Protein AF-0000000087153667 (afdb_homodimer)

Solvent-accessible surface area (backbone atoms only — not comparable to full-atom values): 33375 Å² total; per-residue (Å²): 127,60,40,57,77,43,76,48,66,26,73,94,51,54,46,70,52,12,49,49,53,51,38,50,51,42,35,72,71,66,35,78,51,49,74,39,33,67,96,46,83,45,41,49,33,38,41,38,34,35,42,34,62,82,32,39,38,34,42,37,35,32,38,27,30,33,44,31,34,58,66,87,68,55,53,84,71,76,34,57,34,32,38,38,39,35,29,69,33,44,51,35,40,38,37,43,89,89,43,70,52,78,41,42,54,38,25,26,36,36,38,48,64,63,46,50,32,38,39,38,20,83,42,58,32,32,34,40,35,40,41,36,45,42,67,66,41,42,61,48,60,41,50,66,96,61,44,52,68,44,78,47,57,30,74,48,25,63,36,26,39,39,50,54,41,51,56,38,46,60,76,25,29,50,59,36,50,71,33,50,19,44,49,50,40,50,32,49,51,56,43,60,42,46,65,46,58,72,69,47,46,37,48,56,56,66,57,50,48,48,50,45,51,48,48,51,52,51,45,65,76,42,45,48,44,65,78,64,46,63,66,59,50,18,60,75,68,72,47,45,56,55,26,52,41,47,58,29,27,69,70,56,33,48,60,65,52,51,51,50,51,53,34,49,54,50,40,49,51,44,43,63,71,43,92,79,63,50,70,56,57,45,39,43,62,37,28,42,91,41,59,68,59,44,44,53,52,41,23,69,73,69,72,44,54,67,74,56,47,53,53,60,64,66,68,69,68,75,80,78,72,84,121,126,61,39,57,78,42,76,48,66,26,74,93,51,55,46,70,53,13,49,49,52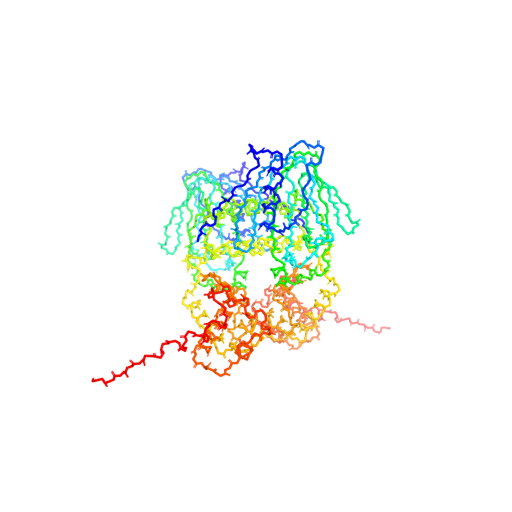,51,37,50,51,41,35,72,71,65,37,78,52,48,73,39,32,67,93,47,84,46,40,49,34,36,40,38,34,34,43,36,63,82,33,38,38,35,41,38,36,33,38,26,29,31,44,31,34,58,66,88,65,54,68,78,72,80,32,58,34,33,39,38,39,34,30,69,33,44,52,35,39,39,38,43,88,90,42,71,51,77,40,41,54,38,26,28,36,36,38,48,64,61,47,50,32,38,39,39,21,84,40,55,32,31,33,40,35,40,39,36,47,42,65,66,42,42,69,49,59,43,53,65,96,61,44,51,67,45,78,46,56,30,72,48,24,61,36,25,38,38,49,54,41,53,55,38,45,59,76,25,30,51,60,35,50,69,30,49,20,44,50,48,39,50,32,48,51,57,44,59,43,47,64,43,58,72,69,43,46,41,43,58,53,65,56,49,49,48,47,44,51,48,48,50,52,52,46,66,76,40,45,46,43,64,77,65,44,62,65,60,49,19,60,75,68,71,46,47,56,63,32,48,41,46,58,28,25,73,70,59,31,49,57,65,52,50,52,49,51,54,31,48,53,51,39,49,52,44,43,63,69,41,90,80,65,50,71,56,56,44,40,43,60,36,29,42,92,40,61,68,59,43,45,51,52,42,23,70,73,70,73,42,53,68,74,57,47,53,57,58,65,68,68,69,68,76,81,75,72,86,123

Foldseek 3Di:
DLWDWDKDWLPPDQQVVSQVSVQVVCCVVFRGWDKAQPPDRHKTKMWIWTDLQQKIKIKIKIFWMKTWDDPVVLPDPPRQKKKKKAWQDAKKWKDFPRDIDIDHHQKIKIDDPSGIMMIGTGGITIIMMMIGGNVLVVLLVWDAPFADMDMDGCNDDLNVVLVVLSVVCRVCSSVDDNVRSVVSVNVSVVSVCVVVVVVVRTDPCVVLVVLLVVLLVVLLVCQQALPDDLVVSCVVSVGHSSNQQVSVVVVVDGPVRSSLVVLLVQLLVCLQPPLPDDSVRSCNRRNHPDSVVSQVVNCVVVVDGSVVNNPVVVPPPPPPPPD/DLWDWDKDWLPPDQQVVSQVSVQVVCCVVFRGWDKAQPPDRHKTKMWIWTDLQQKIKIKIKIFWMKTWDDPVVLPDDPRQKKKKKAWQDAKKWKDFPRDIDIDHHQKIKIDDPSGTMMIGTGGITIIMMMIGGNVLVVLLVWDAPFADMDMDGCNDDLNVVLVVLSVVCRVCSSVDDNVRSVVSVNVSVVSVCVVVVLVCRGPPCVVLVVLLVVLLVVLLVCQQALPDDLVVSCVVSVHDSSSQQSSVVSVVDGPVRSSLVSLLVQLLVCLQPPLPDDSVRSCNRRNHPDSVVSQVVNCVVVVDGSVVNNPVVVPPPPPPPPD

InterPro domains:
  IPR009057 Homedomain-like superfamily [SSF46689] (263-312)
  IPR018060 AraC-like, DNA binding HTH domain [PF12833] (234-310)
  IPR018060 AraC-like, DNA binding HTH domain [PS01124] (213-312)
  IPR018060 AraC-like, DNA binding HTH domain [SM00342] (227-310)
  IPR020449 Transcription regulator HTH, AraC- type, HTH domain [PR00032] (279-294)
  IPR020449 Transcription regulator HTH, AraC- type, HTH domain [PR00032] (294-310)
  IPR035418 Transcription regulator HTH, AraC- type, ligand binding domain-like [PF14525] (22-192)
  IPR050204 AraC/XylS family transcriptional regulators [PTHR46796] (65-311)

pLDDT: mean 81.96, std 15.08, range [20.84, 98.0]

Organism: NCBI:txid2511166

Sequence (646 aa):
MSDTVHSLSTNGLTPRRQIQRWSDALTDLCGQFDVDPLEGSSLEGRINFTTVSRLKLCQIEASQHRIAHTVSRIKLSEHPYIKIVFQTHGVSHFEQDGRHFDIMPGDCFAYDVSCPHTIISPSLTRHEVVIVPKDLLKERGFQLSKMAPCKLSARNGTGRIAYDFVHAAFGEASKLSPVNAVGVADSLIDLLLLPLRETGAMFDRGSAEATYVRAQGYIREHLRDPDLCIDRISAALGCSKRYLHMLFSDRGMTVSDYIWKARLQHCRAELESQNGKTITDVAFSWGFSSSSHFSRVFRKYFGIAPSSVHKAQHGIAVDVVLEMSDTVHSLSTNGLTPRRQIQRWSDALTDLCGQFDVDPLEGSSLEGRINFTTVSRLKLCQIEASQHRIAHTVSRIKLSEHPYIKIVFQTHGVSHFEQDGRHFDIMPGDCFAYDVSCPHTIISPSLTRHEVVIVPKDLLKERGFQLSKMAPCKLSARNGTGRIAYDFVHAAFGEASKLSPVNAVGVADSLIDLLLLPLRETGAMFDRGSAEATYVRAQGYIREHLRDPDLCIDRISAALGCSKRYLHMLFSDRGMTVSDYIWKARLQHCRAELESQNGKTITDVAFSWGFSSSSHFSRVFRKYFGIAPSSVHKAQHGIAVDVVLE

Structure (mmCIF, N/CA/C/O backbone):
data_AF-0000000087153667-model_v1
#
loop_
_entity.id
_entity.type
_entity.pdbx_description
1 polymer 'Transcriptional activator FeaR'
#
loop_
_atom_site.group_PDB
_atom_site.id
_atom_site.type_symbol
_atom_site.label_atom_id
_atom_site.label_alt_id
_atom_site.label_comp_id
_atom_site.label_asym_id
_atom_site.label_entity_id
_atom_site.label_seq_id
_atom_site.pdbx_PDB_ins_code
_atom_site.Cartn_x
_atom_site.Cartn_y
_atom_site.Cartn_z
_atom_site.occupancy
_atom_site.B_iso_or_equiv
_atom_site.auth_seq_id
_atom_site.auth_comp_id
_atom_site.auth_asym_id
_atom_site.auth_atom_id
_atom_site.pdbx_PDB_model_num
ATOM 1 N N . MET A 1 1 ? -3.375 17.422 -14.695 1 32.97 1 MET A N 1
ATOM 2 C CA . MET A 1 1 ? -2.221 18.266 -14.422 1 32.97 1 MET A CA 1
ATOM 3 C C . MET A 1 1 ? -1.152 17.5 -13.648 1 32.97 1 MET A C 1
ATOM 5 O O . MET A 1 1 ? -1.439 16.906 -12.609 1 32.97 1 MET A O 1
ATOM 9 N N . SER A 1 2 ? -0.295 16.812 -14.25 1 42.97 2 SER A N 1
ATOM 10 C CA . SER A 1 2 ? 0.866 16.094 -13.75 1 42.97 2 SER A CA 1
ATOM 11 C C . SER A 1 2 ? 1.51 16.828 -12.578 1 42.97 2 SER A C 1
ATOM 13 O O . SER A 1 2 ? 1.96 17.969 -12.719 1 42.97 2 SER A O 1
ATOM 15 N N . ASP A 1 3 ? 1.078 16.672 -11.414 1 54.88 3 ASP A N 1
ATOM 16 C CA . ASP A 1 3 ? 1.479 17.531 -10.305 1 54.88 3 ASP A CA 1
ATOM 17 C C . ASP A 1 3 ? 2.998 17.562 -10.156 1 54.88 3 ASP A C 1
ATOM 19 O O . ASP A 1 3 ? 3.635 16.516 -10.008 1 54.88 3 ASP A O 1
ATOM 23 N N . THR A 1 4 ? 3.625 18.594 -10.734 1 75.38 4 THR A N 1
ATOM 24 C CA . THR A 1 4 ? 4.992 19.109 -10.688 1 75.38 4 THR A CA 1
ATOM 25 C C . THR A 1 4 ? 5.406 19.406 -9.25 1 75.38 4 THR A C 1
ATOM 27 O O . THR A 1 4 ? 4.555 19.672 -8.398 1 75.38 4 THR A O 1
ATOM 30 N N . VAL A 1 5 ? 6.633 19.016 -8.992 1 87.06 5 VAL A N 1
ATOM 31 C CA . VAL A 1 5 ? 7.25 19.391 -7.727 1 87.06 5 VAL A CA 1
ATOM 32 C C . VAL A 1 5 ? 7.348 20.906 -7.625 1 87.06 5 VAL A C 1
ATOM 34 O O . VAL A 1 5 ? 7.852 21.562 -8.539 1 87.06 5 VAL A O 1
ATOM 37 N N . HIS A 1 6 ? 6.664 21.547 -6.672 1 91.38 6 HIS A N 1
ATOM 38 C CA . HIS A 1 6 ? 6.773 22.969 -6.363 1 91.38 6 HIS A CA 1
ATOM 39 C C . HIS A 1 6 ? 7.875 23.219 -5.344 1 91.38 6 HIS A C 1
ATOM 41 O O . HIS A 1 6 ? 8.117 22.406 -4.457 1 91.38 6 HIS A O 1
ATOM 47 N N . SER A 1 7 ? 8.562 24.312 -5.609 1 93.75 7 SER A N 1
ATOM 48 C CA . SER A 1 7 ? 9.664 24.641 -4.703 1 93.75 7 SER A CA 1
ATOM 49 C C . SE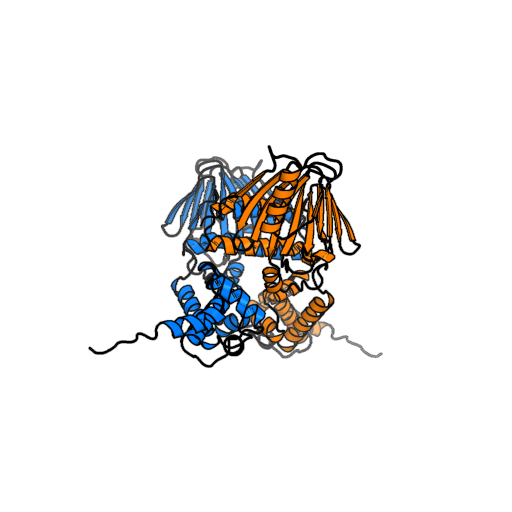R A 1 7 ? 9.516 26.047 -4.141 1 93.75 7 SER A C 1
ATOM 51 O O . SER A 1 7 ? 9.133 26.969 -4.863 1 93.75 7 SER A O 1
ATOM 53 N N . LEU A 1 8 ? 9.734 26.156 -2.865 1 93.19 8 LEU A N 1
ATOM 54 C CA . LEU A 1 8 ? 9.789 27.438 -2.17 1 93.19 8 LEU A CA 1
ATOM 55 C C . LEU A 1 8 ? 11.094 27.578 -1.391 1 93.19 8 LEU A C 1
ATOM 57 O O . LEU A 1 8 ? 11.547 26.609 -0.762 1 93.19 8 LEU A O 1
ATOM 61 N N . SER A 1 9 ? 11.75 28.703 -1.522 1 95.25 9 SER A N 1
ATOM 62 C CA . SER A 1 9 ? 13 28.969 -0.808 1 95.25 9 SER A CA 1
ATOM 63 C C . SER A 1 9 ? 12.992 30.359 -0.182 1 95.25 9 SER A C 1
ATOM 65 O O . SER A 1 9 ? 12.344 31.281 -0.698 1 95.25 9 SER A O 1
ATOM 67 N N . THR A 1 10 ? 13.562 30.484 0.933 1 94.12 10 THR A N 1
ATOM 68 C CA . THR A 1 10 ? 13.672 31.781 1.582 1 94.12 10 THR A CA 1
ATOM 69 C C . THR A 1 10 ? 14.992 32.438 1.224 1 94.12 10 THR A C 1
ATOM 71 O O . THR A 1 10 ? 15.266 33.562 1.656 1 94.12 10 THR A O 1
ATOM 74 N N . ASN A 1 11 ? 15.773 31.781 0.438 1 90.75 11 ASN A N 1
ATOM 75 C CA . ASN A 1 11 ? 17.094 32.312 0.081 1 90.75 11 ASN A CA 1
ATOM 76 C C . ASN A 1 11 ? 16.984 33.656 -0.619 1 90.75 11 ASN A C 1
ATOM 78 O O . ASN A 1 11 ? 16.125 33.844 -1.483 1 90.75 11 ASN A O 1
ATOM 82 N N . GLY A 1 12 ? 17.875 34.594 -0.218 1 90 12 GLY A N 1
ATOM 83 C CA . GLY A 1 12 ? 17.969 35.906 -0.874 1 90 12 GLY A CA 1
ATOM 84 C C . GLY A 1 12 ? 16.969 36.906 -0.338 1 90 12 GLY A C 1
ATOM 85 O O . GLY A 1 12 ? 16.969 38.062 -0.76 1 90 12 GLY A O 1
ATOM 86 N N . LEU A 1 13 ? 16.172 36.562 0.547 1 93.06 13 LEU A N 1
ATOM 87 C CA . LEU A 1 13 ? 15.18 37.469 1.124 1 93.06 13 LEU A CA 1
ATOM 88 C C . LEU A 1 13 ? 15.695 38.125 2.408 1 93.06 13 LEU A C 1
ATOM 90 O O . LEU A 1 13 ? 16.641 37.594 3.016 1 93.06 13 LEU A O 1
ATOM 94 N N . THR A 1 14 ? 15.086 39.25 2.736 1 92.94 14 THR A N 1
ATOM 95 C CA . THR A 1 14 ? 15.367 39.844 4.039 1 92.94 14 THR A CA 1
ATOM 96 C C . THR A 1 14 ? 14.805 38.969 5.16 1 92.94 14 THR A C 1
ATOM 98 O O . THR A 1 14 ? 13.875 38.188 4.938 1 92.94 14 THR A O 1
ATOM 101 N N . PRO A 1 15 ? 15.344 39.062 6.355 1 91.62 15 PRO A N 1
ATOM 102 C CA . PRO A 1 15 ? 14.891 38.219 7.461 1 91.62 15 PRO A CA 1
ATOM 103 C C . PRO A 1 15 ? 13.383 38.25 7.672 1 91.62 15 PRO A C 1
ATOM 105 O O . PRO A 1 15 ? 12.742 37.219 7.863 1 91.62 15 PRO A O 1
ATOM 108 N N . ARG A 1 16 ? 12.797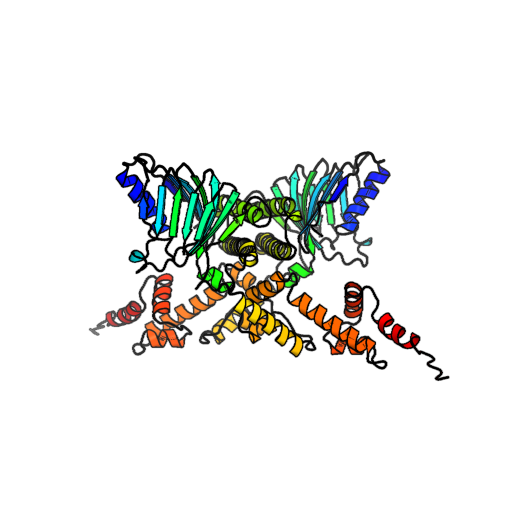 39.406 7.625 1 90.69 16 ARG A N 1
ATOM 109 C CA . ARG A 1 16 ? 11.359 39.531 7.812 1 90.69 16 ARG A CA 1
ATOM 110 C C . ARG A 1 16 ? 10.594 38.812 6.695 1 90.69 16 ARG A C 1
ATOM 112 O O . ARG A 1 16 ? 9.594 38.156 6.949 1 90.69 16 ARG A O 1
ATOM 119 N N . ARG A 1 17 ? 11.062 39 5.523 1 92.75 17 ARG A N 1
ATOM 120 C CA . ARG A 1 17 ? 10.406 38.375 4.375 1 92.75 17 ARG A CA 1
ATOM 121 C C . ARG A 1 17 ? 10.586 36.875 4.375 1 92.75 17 ARG A C 1
ATOM 123 O O . ARG A 1 17 ? 9.734 36.125 3.881 1 92.75 17 ARG A O 1
ATOM 130 N N . GLN A 1 18 ? 11.75 36.469 4.887 1 94.38 18 GLN A N 1
ATOM 131 C CA . GLN A 1 18 ? 11.984 35.031 5.02 1 94.38 18 GLN A CA 1
ATOM 132 C C . GLN A 1 18 ? 10.914 34.375 5.891 1 94.38 18 GLN A C 1
ATOM 134 O O . GLN A 1 18 ? 10.32 33.375 5.504 1 94.38 18 GLN A O 1
ATOM 139 N N . ILE A 1 19 ? 10.664 35 7.031 1 92.75 19 ILE A N 1
ATOM 140 C CA .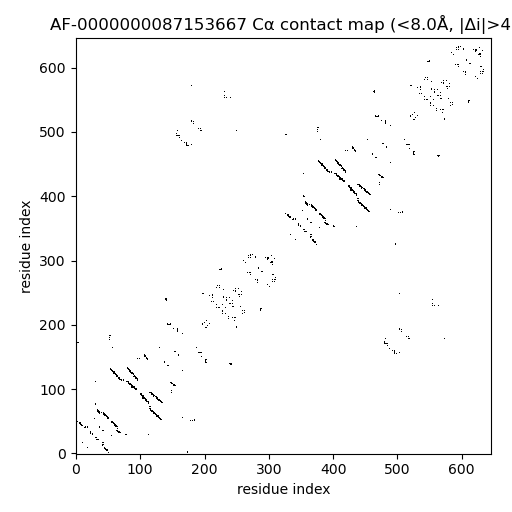 ILE A 1 19 ? 9.68 34.469 7.977 1 92.75 19 ILE A CA 1
ATOM 141 C C . ILE A 1 19 ? 8.289 34.5 7.344 1 92.75 19 ILE A C 1
ATOM 143 O O . ILE A 1 19 ? 7.531 33.531 7.469 1 92.75 19 ILE A O 1
ATOM 147 N N . GLN A 1 20 ? 7.98 35.531 6.691 1 92.62 20 GLN A N 1
ATOM 148 C CA . GLN A 1 20 ? 6.676 35.656 6.051 1 92.62 20 GLN A CA 1
ATOM 149 C C . GLN A 1 20 ? 6.488 34.625 4.961 1 92.62 20 GLN A C 1
ATOM 151 O O . GLN A 1 20 ? 5.438 33.969 4.875 1 92.62 20 GLN A O 1
ATOM 156 N N . ARG A 1 21 ? 7.488 34.469 4.156 1 93.12 21 ARG A N 1
ATOM 157 C CA . ARG A 1 21 ? 7.43 33.5 3.076 1 93.12 21 ARG A CA 1
ATOM 158 C C . ARG A 1 21 ? 7.234 32.094 3.625 1 93.12 21 ARG A C 1
ATOM 160 O O . ARG A 1 21 ? 6.465 31.297 3.068 1 93.12 21 ARG A O 1
ATOM 167 N N . TRP A 1 22 ? 7.992 31.797 4.625 1 93.44 22 TRP A N 1
ATOM 168 C CA . TRP A 1 22 ? 7.906 30.484 5.254 1 93.44 22 TRP A CA 1
ATOM 169 C C . TRP A 1 22 ? 6.527 30.25 5.859 1 93.44 22 TRP A C 1
ATOM 171 O O . TRP A 1 22 ? 5.926 29.188 5.672 1 93.44 22 TRP A O 1
ATOM 181 N N . SER A 1 23 ? 6.051 31.203 6.582 1 90.69 23 SER A N 1
ATOM 182 C CA . SER A 1 23 ? 4.727 31.141 7.184 1 90.69 23 SER A CA 1
ATOM 183 C C . SER A 1 23 ? 3.645 30.953 6.125 1 90.69 23 SER A C 1
ATOM 185 O O . SER A 1 23 ? 2.727 30.156 6.305 1 90.69 23 SER A O 1
ATOM 187 N N . ASP A 1 24 ? 3.76 31.656 5.078 1 91.12 24 ASP A N 1
ATOM 188 C CA . ASP A 1 24 ? 2.799 31.547 3.982 1 91.12 24 ASP A CA 1
ATOM 189 C C . ASP A 1 24 ? 2.812 30.141 3.379 1 91.12 24 ASP A C 1
ATOM 191 O O . ASP A 1 24 ? 1.759 29.578 3.07 1 91.12 24 ASP A O 1
ATOM 195 N N . ALA A 1 25 ? 3.984 29.688 3.217 1 90.56 25 ALA A N 1
ATOM 196 C CA . ALA A 1 25 ? 4.125 28.359 2.65 1 90.56 25 ALA A CA 1
ATOM 197 C C . ALA A 1 25 ? 3.438 27.312 3.529 1 90.56 25 ALA A C 1
ATOM 199 O O . ALA A 1 25 ? 2.686 26.469 3.031 1 90.56 25 ALA A O 1
ATOM 200 N N . LEU A 1 26 ? 3.689 27.344 4.809 1 88.94 26 LEU A N 1
ATOM 201 C CA . LEU A 1 26 ? 3.094 26.391 5.742 1 88.94 26 LEU A CA 1
ATOM 202 C C . LEU A 1 26 ? 1.575 26.531 5.766 1 88.94 26 LEU A C 1
ATOM 204 O O . LEU A 1 26 ? 0.854 25.547 5.836 1 88.94 26 LEU A O 1
ATOM 208 N N . THR A 1 27 ? 1.134 27.734 5.719 1 85.19 27 THR A N 1
ATOM 209 C CA . THR A 1 27 ? -0.301 28 5.703 1 85.19 27 THR A CA 1
ATOM 210 C C . THR A 1 27 ? -0.955 27.359 4.48 1 85.19 27 THR A C 1
ATOM 212 O O . THR A 1 27 ? -2.02 26.75 4.59 1 85.19 27 THR A O 1
ATOM 215 N N . ASP A 1 28 ? -0.302 27.484 3.432 1 85.75 28 ASP A N 1
ATOM 216 C CA . ASP A 1 28 ? -0.822 26.906 2.195 1 85.75 28 ASP A CA 1
ATOM 217 C C . ASP A 1 28 ? -0.837 25.391 2.266 1 85.75 28 ASP A C 1
ATOM 219 O O . ASP A 1 28 ? -1.714 24.75 1.685 1 85.75 28 ASP A O 1
ATOM 223 N N . LEU A 1 29 ? 0.077 24.922 2.912 1 84.88 29 LEU A N 1
ATOM 224 C CA . LEU A 1 29 ? 0.23 23.469 2.932 1 84.88 29 LEU A CA 1
ATOM 225 C C . LEU A 1 29 ? -0.667 22.844 3.996 1 84.88 29 LEU A C 1
ATOM 227 O O . LEU A 1 29 ? -1.357 21.859 3.729 1 84.88 29 LEU A O 1
ATOM 231 N N . CYS A 1 30 ? -0.678 23.406 5.176 1 80.25 30 CYS A N 1
ATOM 232 C CA . CYS A 1 30 ? -1.351 22.641 6.211 1 80.25 30 CYS A CA 1
ATOM 233 C C . CYS A 1 30 ? -1.932 23.547 7.285 1 80.25 30 CYS A C 1
ATOM 235 O O . CYS A 1 30 ? -2.645 23.078 8.18 1 80.25 30 CYS A O 1
ATOM 237 N N . GLY A 1 31 ? -1.62 24.703 7.258 1 81.25 31 GLY A N 1
ATOM 238 C CA . GLY A 1 31 ? -2.234 25.578 8.242 1 81.25 31 GLY A CA 1
ATOM 239 C C . GLY A 1 31 ? -1.329 26.719 8.68 1 81.25 31 GLY A C 1
ATOM 240 O O . GLY A 1 31 ? -0.194 26.828 8.211 1 81.25 31 GLY A O 1
ATOM 241 N N . GLN A 1 32 ? -1.894 27.531 9.609 1 82.19 32 GLN A N 1
ATOM 242 C CA . GLN A 1 32 ? -1.175 28.703 10.086 1 82.19 32 GLN A CA 1
ATOM 243 C C . GLN A 1 32 ? -0.375 28.375 11.352 1 82.19 32 GLN A C 1
ATOM 245 O O . GLN A 1 32 ? -0.9 27.781 12.289 1 82.19 32 GLN A O 1
ATOM 250 N N . PHE A 1 33 ? 0.87 28.766 11.273 1 87.62 33 PHE A N 1
ATOM 251 C CA . PHE A 1 33 ? 1.762 28.516 12.406 1 87.62 33 PHE A CA 1
ATOM 252 C C . PHE A 1 33 ? 2.525 29.797 12.766 1 87.62 33 PHE A C 1
ATOM 254 O O . PHE A 1 33 ? 2.695 30.672 11.93 1 87.62 33 PHE A O 1
ATOM 261 N N . ASP A 1 34 ? 2.822 29.859 14.039 1 89.62 34 ASP A N 1
ATOM 262 C CA . ASP A 1 34 ? 3.82 30.844 14.445 1 89.62 34 ASP A CA 1
ATOM 263 C C . ASP A 1 34 ? 5.23 30.359 14.125 1 89.62 34 ASP A C 1
ATOM 265 O O . ASP A 1 34 ? 5.633 29.266 14.531 1 89.62 34 ASP A O 1
ATOM 269 N N . VAL A 1 35 ? 5.961 31.172 13.391 1 92.19 35 VAL A N 1
ATOM 270 C CA . VAL A 1 35 ? 7.312 30.812 12.969 1 92.19 35 VAL A CA 1
ATOM 271 C C . VAL A 1 35 ? 8.312 31.766 13.609 1 92.19 35 VAL A C 1
ATOM 273 O O . VAL A 1 35 ? 8.18 33 13.5 1 92.19 35 VAL A O 1
ATOM 276 N N . ASP A 1 36 ? 9.266 31.203 14.25 1 91.44 36 ASP A N 1
ATOM 277 C CA . ASP A 1 36 ? 10.312 31.953 14.93 1 91.44 36 ASP A CA 1
ATOM 278 C C . ASP A 1 36 ? 11.695 31.406 14.586 1 91.44 36 ASP A C 1
ATOM 280 O O . ASP A 1 36 ? 11.953 30.203 14.75 1 91.44 36 ASP A O 1
ATOM 284 N N . PRO A 1 37 ? 12.656 32.312 14.148 1 91.5 37 PRO A N 1
ATOM 285 C CA . PRO A 1 37 ? 14 31.828 13.82 1 91.5 37 PRO A CA 1
ATOM 286 C C . PRO A 1 37 ? 14.883 31.641 15.062 1 91.5 37 PRO A C 1
ATOM 288 O O . PRO A 1 37 ? 16.109 31.562 14.945 1 91.5 37 PRO A O 1
ATOM 291 N N . LEU A 1 38 ? 14.273 31.562 16.125 1 89.75 38 LEU A N 1
ATOM 292 C CA . LEU A 1 38 ? 14.977 31.391 17.391 1 89.75 38 LEU A CA 1
ATOM 293 C C . LEU A 1 38 ? 16.078 32.438 17.547 1 89.75 38 LEU A C 1
ATOM 295 O O . LEU A 1 38 ? 15.828 33.625 17.438 1 89.75 38 LEU A O 1
ATOM 299 N N . GLU A 1 39 ? 17.297 32.031 17.828 1 82.12 39 GLU A N 1
ATOM 300 C CA . GLU A 1 39 ? 18.391 32.969 18.062 1 82.12 39 GLU A CA 1
ATOM 301 C C . GLU A 1 39 ? 19.031 33.375 16.734 1 82.12 39 GLU A C 1
ATOM 303 O O . GLU A 1 39 ? 20.016 34.125 16.734 1 82.12 39 GLU A O 1
ATOM 308 N N . GLY A 1 40 ? 18.453 32.906 15.719 1 81.38 40 GLY A N 1
ATOM 309 C CA . GLY A 1 40 ? 19.031 33.281 14.43 1 81.38 40 GLY A CA 1
ATOM 310 C C . GLY A 1 40 ? 18.562 34.625 13.914 1 81.38 40 GLY A C 1
ATOM 311 O O . GLY A 1 40 ? 17.5 35.094 14.312 1 81.38 40 GLY A O 1
ATOM 312 N N . SER A 1 41 ? 19.391 35.188 13.016 1 83.44 41 SER A N 1
ATOM 313 C CA . SER A 1 41 ? 19.047 36.469 12.383 1 83.44 41 SER A CA 1
ATOM 314 C C . SER A 1 41 ? 18.219 36.25 11.125 1 83.44 41 SER A C 1
ATOM 316 O O . SER A 1 41 ? 17.656 37.188 10.57 1 83.44 41 SER A O 1
ATOM 318 N N . SER A 1 42 ? 18.219 34.969 10.781 1 90 42 SER A N 1
ATOM 319 C CA . SER A 1 42 ? 17.516 34.625 9.539 1 90 42 SER A CA 1
ATOM 320 C C . SER A 1 42 ? 16.953 33.219 9.586 1 90 42 SER A C 1
ATOM 322 O O . SER A 1 42 ? 17.328 32.406 10.445 1 90 42 SER A O 1
ATOM 324 N N . LEU A 1 43 ? 16.016 33 8.773 1 94.25 43 LEU A N 1
ATOM 325 C CA . LEU A 1 43 ? 15.477 31.656 8.539 1 94.25 43 LEU A CA 1
ATOM 326 C C . LEU A 1 43 ? 15.742 31.219 7.105 1 94.25 43 LEU A C 1
ATOM 328 O O . LEU A 1 43 ? 15.039 31.625 6.18 1 94.25 43 LEU A O 1
ATOM 332 N N . GLU A 1 44 ? 16.75 30.438 6.969 1 94.44 44 GLU A N 1
ATOM 333 C CA . GLU A 1 44 ? 17.047 29.859 5.664 1 94.44 44 GLU A CA 1
ATOM 334 C C . GLU A 1 44 ? 16.375 28.5 5.508 1 94.44 44 GLU A C 1
ATOM 336 O O . GLU A 1 44 ? 16.562 27.609 6.348 1 94.44 44 GLU A O 1
ATOM 341 N N . GLY A 1 45 ? 15.609 28.359 4.52 1 95.75 45 GLY A N 1
ATOM 342 C CA . GLY A 1 45 ? 14.914 27.094 4.348 1 95.75 45 GLY A CA 1
ATOM 343 C C . GLY A 1 45 ? 14.398 26.891 2.934 1 95.75 45 GLY A C 1
ATOM 344 O O . GLY A 1 45 ? 14.414 27.812 2.119 1 95.75 45 GLY A O 1
ATOM 345 N N . ARG A 1 46 ? 14.125 25.672 2.666 1 96.88 46 ARG A N 1
ATOM 346 C CA . ARG A 1 46 ? 13.57 25.25 1.389 1 96.88 46 ARG A CA 1
ATOM 347 C C . ARG A 1 46 ? 12.508 24.172 1.59 1 96.88 46 ARG A C 1
ATOM 349 O O . ARG A 1 46 ? 12.695 23.25 2.4 1 96.88 46 ARG A O 1
ATOM 356 N N . ILE A 1 47 ? 11.406 24.359 0.878 1 96.44 47 ILE A N 1
ATOM 357 C CA . ILE A 1 47 ? 10.352 23.344 0.85 1 96.44 47 ILE A CA 1
ATOM 358 C C . ILE A 1 47 ? 10.086 22.922 -0.592 1 96.44 47 ILE A C 1
ATOM 360 O O . ILE A 1 47 ? 9.773 23.75 -1.445 1 96.44 47 ILE A O 1
ATOM 364 N N . ASN A 1 48 ? 10.328 21.688 -0.914 1 96.69 48 ASN A N 1
ATOM 365 C CA . ASN A 1 48 ? 9.805 21.062 -2.125 1 96.69 48 ASN A CA 1
ATOM 366 C C . ASN A 1 48 ? 8.555 20.234 -1.834 1 96.69 48 ASN A C 1
ATOM 368 O O . ASN A 1 48 ? 8.523 19.469 -0.875 1 96.69 48 ASN A O 1
ATOM 372 N N . PHE A 1 49 ? 7.496 20.5 -2.514 1 95.62 49 PHE A N 1
ATOM 373 C CA . PHE A 1 49 ? 6.309 19.703 -2.207 1 95.62 49 PHE A CA 1
ATOM 374 C C . PHE A 1 49 ? 5.586 19.297 -3.484 1 95.62 49 PHE A C 1
ATOM 376 O O . PHE A 1 49 ? 5.75 19.938 -4.527 1 95.62 49 PHE A O 1
ATOM 383 N N . THR A 1 50 ? 4.906 18.234 -3.451 1 95 50 THR A N 1
ATOM 384 C CA . THR A 1 50 ? 4.055 17.688 -4.508 1 95 50 THR A CA 1
ATOM 385 C C . THR A 1 50 ? 2.816 17.016 -3.918 1 95 50 THR A C 1
ATOM 387 O O . THR A 1 50 ? 2.668 16.938 -2.695 1 95 50 THR A O 1
ATOM 390 N N . THR A 1 51 ? 1.924 16.719 -4.785 1 92.75 51 THR A N 1
ATOM 391 C CA . THR A 1 51 ? 0.718 16.016 -4.344 1 92.75 51 THR A CA 1
ATOM 392 C C . THR A 1 51 ? 0.602 14.656 -5.016 1 92.75 51 THR A C 1
ATOM 394 O O . THR A 1 51 ? 0.958 14.5 -6.188 1 92.75 51 THR A O 1
ATOM 397 N N . VAL A 1 52 ? 0.237 13.727 -4.27 1 92.81 52 VAL A N 1
ATOM 398 C CA . VAL A 1 52 ? -0.179 12.414 -4.75 1 92.81 52 VAL A CA 1
ATOM 399 C C . VAL A 1 52 ? -1.632 12.156 -4.355 1 92.81 52 VAL A C 1
ATOM 401 O O . VAL A 1 52 ? -1.913 11.758 -3.225 1 92.81 52 VAL A O 1
ATOM 404 N N . SER A 1 53 ? -2.49 12.352 -5.332 1 88.94 53 SER A N 1
ATOM 405 C CA . SER A 1 53 ? -3.922 12.383 -5.051 1 88.94 53 SER A CA 1
ATOM 406 C C . SER A 1 53 ? -4.246 13.414 -3.973 1 88.94 53 SER A C 1
ATOM 408 O O . SER A 1 53 ? -3.934 14.594 -4.121 1 88.94 53 SER A O 1
ATOM 410 N N . ARG A 1 54 ? -4.73 12.906 -2.799 1 85.5 54 ARG A N 1
ATOM 411 C CA . ARG A 1 54 ? -5.156 13.836 -1.759 1 85.5 54 ARG A CA 1
ATOM 412 C C . ARG A 1 54 ? -4.062 14.031 -0.715 1 85.5 54 ARG A C 1
ATOM 414 O O . ARG A 1 54 ? -4.234 14.797 0.238 1 85.5 54 ARG A O 1
ATOM 421 N N . LEU A 1 55 ? -2.957 13.375 -0.911 1 93.12 55 LEU A N 1
ATOM 422 C CA . LEU A 1 55 ? -1.834 13.531 0.009 1 93.12 55 LEU A CA 1
ATOM 423 C C . LEU A 1 55 ? -0.899 14.641 -0.459 1 93.12 55 LEU A C 1
ATOM 425 O O . LEU A 1 55 ? -0.684 14.812 -1.661 1 93.12 55 LEU A O 1
ATOM 429 N N . LYS A 1 56 ? -0.393 15.375 0.457 1 95.19 56 LYS A N 1
ATOM 430 C CA . LYS A 1 56 ? 0.722 16.281 0.167 1 95.19 56 LYS A CA 1
ATOM 431 C C . LYS A 1 56 ? 2.035 15.711 0.708 1 95.19 56 LYS A C 1
ATOM 433 O O . LYS A 1 56 ? 2.107 15.297 1.867 1 95.19 56 LYS A O 1
ATOM 438 N N . LEU A 1 57 ? 3.006 15.594 -0.143 1 96.94 57 LEU A N 1
ATOM 439 C CA . LEU A 1 57 ? 4.348 15.164 0.23 1 96.94 57 LEU A CA 1
ATOM 440 C C . LEU A 1 57 ? 5.332 16.328 0.174 1 96.94 57 LEU A C 1
ATOM 442 O O . LEU A 1 57 ? 5.395 17.047 -0.826 1 96.94 57 LEU A O 1
ATOM 446 N N . CYS A 1 58 ? 6.121 16.5 1.248 1 97.38 58 CYS A N 1
ATOM 447 C CA . CYS A 1 58 ? 7.043 17.625 1.317 1 97.38 58 CYS A CA 1
ATOM 448 C C . CYS A 1 58 ? 8.445 17.156 1.694 1 97.38 58 CYS A C 1
ATOM 450 O O . CYS A 1 58 ? 8.602 16.234 2.488 1 97.38 58 CYS A O 1
ATOM 452 N N . GLN A 1 59 ? 9.406 17.734 1.089 1 97.44 59 GLN A N 1
ATOM 453 C CA . GLN A 1 59 ? 10.789 17.703 1.541 1 97.44 59 GLN A CA 1
ATOM 454 C C . GLN A 1 59 ? 11.219 19.078 2.061 1 97.44 59 GLN A C 1
ATOM 456 O O . GLN A 1 59 ? 11.211 20.062 1.315 1 97.44 59 GLN A O 1
ATOM 461 N N . ILE A 1 60 ? 11.578 19.125 3.32 1 97.5 60 ILE A N 1
ATOM 462 C CA . ILE A 1 60 ? 11.805 20.406 3.977 1 97.5 60 ILE A CA 1
ATOM 463 C C . ILE A 1 60 ? 13.219 20.453 4.535 1 97.5 60 ILE A C 1
ATOM 465 O O . ILE A 1 60 ? 13.688 19.5 5.156 1 97.5 60 ILE A O 1
ATOM 469 N N . GLU A 1 61 ? 13.906 21.469 4.25 1 97.88 61 GLU A N 1
ATOM 470 C CA . GLU A 1 61 ? 15.164 21.859 4.875 1 97.88 61 GLU A CA 1
ATOM 471 C C . GLU A 1 61 ? 15.078 23.25 5.496 1 97.88 61 GLU A C 1
ATOM 473 O O . GLU A 1 61 ? 14.594 24.188 4.855 1 97.88 61 GLU A O 1
ATOM 478 N N . ALA A 1 62 ? 15.43 23.359 6.723 1 96.81 62 ALA A N 1
ATOM 479 C CA . ALA A 1 62 ? 15.32 24.672 7.379 1 96.81 62 ALA A CA 1
ATOM 480 C C . ALA A 1 62 ? 16.406 24.844 8.438 1 96.81 62 ALA A C 1
ATOM 482 O O . ALA A 1 62 ? 16.734 23.906 9.156 1 96.81 62 ALA A O 1
ATOM 483 N N . SER A 1 63 ? 16.906 26.047 8.5 1 96.19 63 SER A N 1
ATOM 484 C CA . SER A 1 63 ? 17.812 26.406 9.586 1 96.19 63 SER A CA 1
ATOM 485 C C . SER A 1 63 ? 17.094 26.391 10.938 1 96.19 63 SER A C 1
ATOM 487 O O . SER A 1 63 ? 15.945 25.984 11.023 1 96.19 63 SER A O 1
ATOM 489 N N . GLN A 1 64 ? 17.812 26.781 12.008 1 95.5 64 GLN A N 1
ATOM 490 C CA . GLN A 1 64 ? 17.219 26.781 13.336 1 95.5 64 GLN A CA 1
ATOM 491 C C . GLN A 1 64 ? 15.891 27.531 13.344 1 95.5 64 GLN A C 1
ATOM 493 O O . GLN A 1 64 ? 15.766 28.594 12.734 1 95.5 64 GLN A O 1
ATOM 498 N N . HIS A 1 65 ? 14.891 26.938 13.969 1 95.56 65 HIS A N 1
ATOM 499 C CA . HIS A 1 65 ? 13.57 27.562 13.969 1 95.56 65 HIS A CA 1
ATOM 500 C C . HIS A 1 65 ? 12.664 26.938 15.016 1 95.56 65 HIS A C 1
ATOM 502 O O . HIS A 1 65 ? 12.984 25.875 15.57 1 95.56 65 HIS A O 1
ATOM 508 N N . ARG A 1 66 ? 11.594 27.641 15.312 1 95.12 66 ARG A N 1
ATOM 509 C CA . ARG A 1 66 ? 10.477 27.156 16.109 1 95.12 66 ARG A CA 1
ATOM 510 C C . ARG A 1 66 ? 9.164 27.297 15.359 1 95.12 66 ARG A C 1
ATOM 512 O O . ARG A 1 66 ? 8.898 28.344 14.75 1 95.12 66 ARG A O 1
ATOM 519 N N . ILE A 1 67 ? 8.422 26.203 15.297 1 94.38 67 ILE A N 1
ATOM 520 C CA . ILE A 1 67 ? 7.066 26.219 14.766 1 94.38 67 ILE A CA 1
ATOM 521 C C . ILE A 1 67 ? 6.07 25.922 15.883 1 94.38 67 ILE A C 1
ATOM 523 O O . ILE A 1 67 ? 6.223 24.922 16.609 1 94.38 67 ILE A O 1
ATOM 527 N N . ALA A 1 68 ? 5.074 26.828 16.031 1 92.19 68 ALA A N 1
ATOM 528 C CA . ALA A 1 68 ? 4.102 26.609 17.109 1 92.19 68 ALA A CA 1
ATOM 529 C C . ALA A 1 68 ? 2.68 26.859 16.609 1 92.19 68 ALA A C 1
ATOM 531 O O . ALA A 1 68 ? 2.438 27.781 15.828 1 92.19 68 ALA A O 1
ATOM 532 N N . HIS A 1 69 ? 1.911 25.906 16.906 1 88.31 69 HIS A N 1
ATOM 533 C CA . HIS A 1 69 ? 0.47 26.109 16.828 1 88.31 69 HIS A CA 1
ATOM 534 C C . HIS A 1 69 ? -0.141 26.359 18.203 1 88.31 69 HIS A C 1
ATOM 536 O O . HIS A 1 69 ? -0.333 25.406 18.969 1 88.31 69 HIS A O 1
ATOM 542 N N . THR A 1 70 ? -0.51 27.703 18.484 1 78.06 70 THR A N 1
ATOM 543 C CA . THR A 1 70 ? -1.019 28.078 19.812 1 78.06 70 THR A CA 1
ATOM 544 C C . THR A 1 70 ? -2.543 28.125 19.797 1 78.06 70 THR A C 1
ATOM 546 O O . THR A 1 70 ? -3.162 28.234 18.734 1 78.06 70 THR A O 1
ATOM 549 N N . VAL A 1 71 ? -3.164 27.797 20.953 1 64.25 71 VAL A N 1
ATOM 550 C CA . VAL A 1 71 ? -4.605 27.703 21.172 1 64.25 71 VAL A CA 1
ATOM 551 C C . VAL A 1 71 ? -5.305 28.922 20.578 1 64.25 71 VAL A C 1
ATOM 553 O O . VAL A 1 71 ? -6.383 28.797 20 1 64.25 71 VAL A O 1
ATOM 556 N N . SER A 1 72 ? -4.82 30.047 20.906 1 55.34 72 SER A N 1
ATOM 557 C CA . SER A 1 72 ? -5.516 31.266 20.547 1 55.34 72 SER A CA 1
ATOM 558 C C . SER A 1 72 ? -5.789 31.328 19.047 1 55.34 72 SER A C 1
ATOM 560 O O . SER A 1 72 ? -6.727 32 18.609 1 55.34 72 SER A O 1
ATOM 562 N N . ARG A 1 73 ? -4.957 30.734 18.422 1 52.62 73 ARG A N 1
ATOM 563 C CA . ARG A 1 73 ? -5.117 30.812 16.969 1 52.62 73 ARG A CA 1
ATOM 564 C C . ARG A 1 73 ? -5.957 29.656 16.453 1 52.62 73 ARG A C 1
ATOM 566 O O . ARG A 1 73 ? -6.125 29.5 15.242 1 52.62 73 ARG A O 1
ATOM 573 N N . ILE A 1 74 ? -6.242 28.875 17.422 1 51.06 74 ILE A N 1
ATOM 574 C CA . ILE A 1 74 ? -7.062 27.719 17.062 1 51.06 74 ILE A CA 1
ATOM 575 C C . ILE A 1 74 ? -8.414 28.188 16.531 1 51.06 74 ILE A C 1
ATOM 577 O O . ILE A 1 74 ? -9.344 28.422 17.312 1 51.06 74 ILE A O 1
ATOM 581 N N . LYS A 1 75 ? -8.422 29.391 16.203 1 48.19 75 LYS A N 1
ATOM 582 C CA . LYS A 1 75 ? -9.703 29.609 15.539 1 48.19 75 LYS A CA 1
ATOM 583 C C . LYS A 1 75 ? -10.078 28.422 14.656 1 48.19 75 LYS A C 1
ATOM 585 O O . LYS A 1 75 ? -9.227 27.578 14.352 1 48.19 75 LYS A O 1
ATOM 590 N N . LEU A 1 76 ? -11.219 28.734 13.703 1 43 76 LEU A N 1
ATOM 591 C CA . LEU A 1 76 ? -12.164 28.094 12.805 1 43 76 LEU A CA 1
ATOM 592 C C . LEU A 1 76 ? -11.445 27.188 11.812 1 43 76 LEU A C 1
ATOM 594 O O . LEU A 1 76 ? -12.086 26.516 11 1 43 76 LEU A O 1
ATOM 598 N N . SER A 1 77 ? -10.203 27.578 11.492 1 48.28 77 SER A N 1
ATOM 599 C CA . SER A 1 77 ? -9.828 26.891 10.258 1 48.28 77 SER A CA 1
ATOM 600 C C . SER A 1 77 ? -9.539 25.406 10.516 1 48.28 77 SER A C 1
ATOM 602 O O . SER A 1 77 ? -8.695 25.078 11.344 1 48.28 77 SER A O 1
ATOM 604 N N . GLU A 1 78 ? -10.5 24.719 10.664 1 57.44 78 GLU A N 1
ATOM 605 C CA . GLU A 1 78 ? -10.516 23.266 10.789 1 57.44 78 GLU A CA 1
ATOM 606 C C . GLU A 1 78 ? -9.391 22.641 9.977 1 57.44 78 GLU A C 1
ATOM 608 O O . GLU A 1 78 ? -9.414 22.672 8.75 1 57.44 78 GLU A O 1
ATOM 613 N N . HIS A 1 79 ? -8.094 22.703 10.523 1 63.16 79 HIS A N 1
ATOM 614 C CA . HIS A 1 79 ? -6.965 21.984 9.953 1 63.16 79 HIS A CA 1
ATOM 615 C C . HIS A 1 79 ? -7.207 20.484 9.961 1 63.16 79 HIS A C 1
ATOM 617 O O . HIS A 1 79 ? -6.699 19.781 10.836 1 63.16 79 HIS A O 1
ATOM 623 N N . PRO A 1 80 ? -7.754 20.094 9.031 1 81.38 80 PRO A N 1
ATOM 624 C CA . PRO A 1 80 ? -8.242 18.719 9.047 1 81.38 80 PRO A CA 1
ATOM 625 C C . PRO A 1 80 ? -7.191 17.719 8.57 1 81.38 80 PRO A C 1
ATOM 627 O O . PRO A 1 80 ? -7.492 16.844 7.762 1 81.38 80 PRO A O 1
ATOM 630 N N . TYR A 1 81 ? -5.801 18.109 9.266 1 88.81 81 TYR A N 1
ATOM 631 C CA . TYR A 1 81 ? -4.742 17.25 8.75 1 88.81 81 TYR A CA 1
ATOM 632 C C . TYR A 1 81 ? -3.994 16.562 9.883 1 88.81 81 TYR A C 1
ATOM 634 O O . TYR A 1 81 ? -3.896 17.094 10.984 1 88.81 81 TYR A O 1
ATOM 642 N N . ILE A 1 82 ? -3.531 15.453 9.578 1 90.06 82 ILE A N 1
ATOM 643 C CA . ILE A 1 82 ? -2.49 14.773 10.352 1 90.06 82 ILE A CA 1
ATOM 644 C C . ILE A 1 82 ? -1.158 14.875 9.609 1 90.06 82 ILE A C 1
ATOM 646 O O . ILE A 1 82 ? -1.104 14.695 8.391 1 90.06 82 ILE A O 1
ATOM 650 N N . LYS A 1 83 ? -0.156 15.203 10.359 1 93.69 83 LYS A N 1
ATOM 651 C CA . LYS A 1 83 ? 1.178 15.234 9.766 1 93.69 83 LYS A CA 1
ATOM 652 C C . LYS A 1 83 ? 2.01 14.039 10.234 1 93.69 83 LYS A C 1
ATOM 654 O O . LYS A 1 83 ? 1.97 13.672 11.414 1 93.69 83 LYS A O 1
ATOM 659 N N . ILE A 1 84 ? 2.615 13.422 9.344 1 94.69 84 ILE A N 1
ATOM 660 C CA . ILE A 1 84 ? 3.625 12.406 9.617 1 94.69 84 ILE A CA 1
ATOM 661 C C . ILE A 1 84 ? 4.992 12.898 9.148 1 94.69 84 ILE A C 1
ATOM 663 O O . ILE A 1 84 ? 5.199 13.141 7.957 1 94.69 84 ILE A O 1
ATOM 667 N N . VAL A 1 85 ? 5.945 13.023 10.062 1 96.88 85 VAL A N 1
ATOM 668 C CA . VAL A 1 85 ? 7.219 13.68 9.781 1 96.88 85 VAL A CA 1
ATOM 669 C C . VAL A 1 85 ? 8.359 12.68 9.945 1 96.88 85 VAL A C 1
ATOM 671 O O . VAL A 1 85 ? 8.484 12.031 10.992 1 96.88 85 VAL A O 1
ATOM 674 N N . PHE A 1 86 ? 9.172 12.492 8.922 1 97.31 86 PHE A N 1
ATOM 675 C CA . PHE A 1 86 ? 10.398 11.703 8.969 1 97.31 86 PHE A CA 1
ATOM 676 C C . PHE A 1 86 ? 11.617 12.609 9.078 1 97.31 86 PHE A C 1
ATOM 678 O O . PHE A 1 86 ? 11.945 13.344 8.141 1 97.31 86 PHE A O 1
ATOM 685 N N . GLN A 1 87 ? 12.273 12.547 10.195 1 97.81 87 GLN A N 1
ATOM 686 C CA . GLN A 1 87 ? 13.477 13.352 10.375 1 97.81 87 GLN A CA 1
ATOM 687 C C . GLN A 1 87 ? 14.695 12.656 9.766 1 97.81 87 GLN A C 1
ATOM 689 O O . GLN A 1 87 ? 15.016 11.523 10.141 1 97.81 87 GLN A O 1
ATOM 694 N N . THR A 1 88 ? 15.352 13.305 8.82 1 97.31 88 THR A N 1
ATOM 695 C CA . THR A 1 88 ? 16.469 12.672 8.141 1 97.31 88 THR A CA 1
ATOM 696 C C . THR A 1 88 ? 17.781 13.328 8.539 1 97.31 88 THR A C 1
ATOM 698 O O . THR A 1 88 ? 18.859 12.766 8.305 1 97.31 88 THR A O 1
ATOM 701 N N . HIS A 1 89 ? 17.719 14.555 9.07 1 98 89 HIS A N 1
ATOM 702 C CA . HIS A 1 89 ? 18.891 15.289 9.523 1 98 89 HIS A CA 1
ATOM 703 C C . HIS A 1 89 ? 18.547 16.234 10.672 1 98 89 HIS A C 1
ATOM 705 O O . HIS A 1 89 ? 17.469 16.828 10.688 1 98 89 HIS A O 1
ATOM 711 N N . GLY A 1 90 ? 19.516 16.406 11.609 1 97.5 90 GLY A N 1
ATOM 712 C CA . GLY A 1 90 ? 19.344 17.312 12.727 1 97.5 90 GLY A CA 1
ATOM 713 C C . GLY A 1 90 ? 18.406 16.781 13.797 1 97.5 90 GLY A C 1
ATOM 714 O O . GLY A 1 90 ? 17.859 15.695 13.664 1 97.5 90 GLY A O 1
ATOM 715 N N . VAL A 1 91 ? 18.312 17.562 14.859 1 97.25 91 VAL A N 1
ATOM 716 C CA . VAL A 1 91 ? 17.484 17.141 16 1 97.25 91 VAL A CA 1
ATOM 717 C C . VAL A 1 91 ? 16.391 18.188 16.25 1 97.25 91 VAL A C 1
ATOM 719 O O . VAL A 1 91 ? 16.641 19.391 16.141 1 97.25 91 VAL A O 1
ATOM 722 N N . SER A 1 92 ? 15.195 17.672 16.5 1 97.5 92 SER A N 1
ATOM 723 C CA . SER A 1 92 ? 14.078 18.547 16.844 1 97.5 92 SER A CA 1
ATOM 724 C C . SER A 1 92 ? 13.445 18.109 18.172 1 97.5 92 SER A C 1
ATOM 726 O O . SER A 1 92 ? 13.609 16.969 18.609 1 97.5 92 SER A O 1
ATOM 728 N N . HIS A 1 93 ? 12.797 19.078 18.797 1 96.62 93 HIS A N 1
ATOM 729 C CA . HIS A 1 93 ? 12.031 18.844 20.016 1 96.62 93 HIS A CA 1
ATOM 730 C C . HIS A 1 93 ? 10.539 19.094 19.781 1 96.62 93 HIS A C 1
ATOM 732 O O . HIS A 1 93 ? 10.148 20.172 19.328 1 96.62 93 HIS A O 1
ATOM 738 N N . PHE A 1 94 ? 9.797 18.094 20.109 1 96.69 94 PHE A N 1
ATOM 739 C CA . PHE A 1 94 ? 8.359 18.188 19.891 1 96.69 94 PHE A CA 1
ATOM 740 C C . PHE A 1 94 ? 7.609 18.188 21.219 1 96.69 94 PHE A C 1
ATOM 742 O O . PHE A 1 94 ? 7.98 17.469 22.156 1 96.69 94 PHE A O 1
ATOM 749 N N . GLU A 1 95 ? 6.547 19.031 21.266 1 92.94 95 GLU A N 1
ATOM 750 C CA . GLU A 1 95 ? 5.672 19.062 22.438 1 92.94 95 GLU A CA 1
ATOM 751 C C . GLU A 1 95 ? 4.211 19.219 22.031 1 92.94 95 GLU A C 1
ATOM 753 O O . GLU A 1 95 ? 3.881 20.078 21.203 1 92.94 95 GLU A O 1
ATOM 758 N N . GLN A 1 96 ? 3.406 18.328 22.5 1 89.31 96 GLN A N 1
ATOM 759 C CA . GLN A 1 96 ? 1.958 18.422 22.328 1 89.31 96 GLN A CA 1
ATOM 760 C C . GLN A 1 96 ? 1.234 17.75 23.5 1 89.31 96 GLN A C 1
ATOM 762 O O . GLN A 1 96 ? 1.539 16.609 23.844 1 89.31 96 GLN A O 1
ATOM 767 N N . ASP A 1 97 ? 0.253 18.391 24.031 1 81.69 97 ASP A N 1
ATOM 768 C CA . ASP A 1 97 ? -0.594 17.859 25.094 1 81.69 97 ASP A CA 1
ATOM 769 C C . ASP A 1 97 ? 0.247 17.266 26.219 1 81.69 97 ASP A C 1
ATOM 771 O O . ASP A 1 97 ? -0.007 16.156 26.672 1 81.69 97 ASP A O 1
ATOM 775 N N . GLY A 1 98 ? 1.201 18.016 26.609 1 81.5 98 GLY A N 1
ATOM 776 C CA . GLY A 1 98 ? 2.023 17.609 27.734 1 81.5 98 GLY A CA 1
ATOM 777 C C . GLY A 1 98 ? 3.041 16.547 27.375 1 81.5 98 GLY A C 1
ATOM 778 O O . GLY A 1 98 ? 3.9 16.203 28.188 1 81.5 98 GLY A O 1
ATOM 779 N N . ARG A 1 99 ? 2.926 16 26.25 1 85.62 99 ARG A N 1
ATOM 780 C CA . ARG A 1 99 ? 3.893 15.008 25.781 1 85.62 99 ARG A CA 1
ATOM 781 C C . ARG A 1 99 ? 5.047 15.68 25.047 1 85.62 99 ARG A C 1
ATOM 783 O O . ARG A 1 99 ? 4.84 16.625 24.281 1 85.62 99 ARG A O 1
ATOM 790 N N . HIS A 1 100 ? 6.234 15.25 25.5 1 90.88 100 HIS A N 1
ATOM 791 C CA . HIS A 1 100 ? 7.43 15.797 24.859 1 90.88 100 HIS A CA 1
ATOM 792 C C . HIS A 1 100 ? 8.398 14.695 24.453 1 90.88 100 HIS A C 1
ATOM 794 O O . HIS A 1 100 ? 8.562 13.711 25.188 1 90.88 100 HIS A O 1
ATOM 800 N N . PHE A 1 101 ? 8.898 14.781 23.219 1 90.88 101 PHE A N 1
ATOM 801 C CA . PHE A 1 101 ? 9.969 13.859 22.844 1 90.88 101 PHE A CA 1
ATOM 802 C C . PHE A 1 101 ? 10.906 14.5 21.828 1 90.88 101 PHE A C 1
ATOM 804 O O . PHE A 1 101 ? 10.523 15.438 21.125 1 90.88 101 PHE A O 1
ATOM 811 N N . ASP A 1 102 ? 12.156 14.023 21.906 1 95.62 102 ASP A N 1
ATOM 812 C CA . ASP A 1 102 ? 13.156 14.398 20.922 1 95.62 102 ASP A CA 1
ATOM 813 C C . ASP A 1 102 ? 13.016 13.562 19.641 1 95.62 102 ASP A C 1
ATOM 815 O O . ASP A 1 102 ? 12.719 12.367 19.719 1 95.62 102 ASP A O 1
ATOM 819 N N . ILE A 1 103 ? 13.227 14.258 18.609 1 96.38 103 ILE A N 1
ATOM 820 C CA . ILE A 1 103 ? 13.188 13.594 17.312 1 96.38 103 ILE A CA 1
ATOM 821 C C . ILE A 1 103 ? 14.578 13.586 16.688 1 96.38 103 ILE A C 1
ATOM 823 O O . ILE A 1 103 ? 15.125 14.641 16.375 1 96.38 103 ILE A O 1
ATOM 827 N N . MET A 1 104 ? 15.141 12.438 16.484 1 96.69 104 MET A N 1
ATOM 828 C CA . MET A 1 104 ? 16.469 12.242 15.906 1 96.69 104 MET A CA 1
ATOM 829 C C . MET A 1 104 ? 16.359 11.773 14.453 1 96.69 104 MET A C 1
ATOM 831 O O . MET A 1 104 ? 15.305 11.289 14.031 1 96.69 104 MET A O 1
ATOM 835 N N . PRO A 1 105 ? 17.547 11.992 13.703 1 97.31 105 PRO A N 1
ATOM 836 C CA . PRO A 1 105 ? 17.516 11.375 12.367 1 97.31 105 PRO A CA 1
ATOM 837 C C . PRO A 1 105 ? 17.172 9.891 12.414 1 97.31 105 PRO A C 1
ATOM 839 O O . PRO A 1 105 ? 17.75 9.148 13.227 1 97.31 105 PRO A O 1
ATOM 842 N N . GLY A 1 106 ? 16.266 9.477 11.57 1 96.06 106 GLY A N 1
ATOM 843 C CA . GLY A 1 106 ? 15.812 8.094 11.586 1 96.06 106 GLY A CA 1
ATOM 844 C C . GLY A 1 106 ? 14.539 7.891 12.367 1 96.06 106 GLY A C 1
ATOM 845 O O . GLY A 1 106 ? 13.961 6.797 12.359 1 96.06 106 GLY A O 1
ATOM 846 N N . ASP A 1 107 ? 14.062 8.953 13.031 1 95.19 107 ASP A N 1
ATOM 847 C CA . ASP A 1 107 ? 12.781 8.891 13.727 1 95.19 107 ASP A CA 1
ATOM 848 C C . ASP A 1 107 ? 11.648 9.391 12.836 1 95.19 107 ASP A C 1
ATOM 850 O O . ASP A 1 107 ? 11.883 10.141 11.883 1 95.19 107 ASP A O 1
ATOM 854 N N . CYS A 1 108 ? 10.484 8.922 13.125 1 94.44 108 CYS A N 1
ATOM 855 C CA . CYS A 1 108 ? 9.242 9.414 12.539 1 94.44 108 CYS A CA 1
ATOM 856 C C . CYS A 1 108 ? 8.211 9.711 13.625 1 94.44 108 CYS A C 1
ATOM 858 O O . CYS A 1 108 ? 8.219 9.094 14.688 1 94.44 108 CYS A O 1
ATOM 860 N N . PHE A 1 109 ? 7.379 10.719 13.414 1 93.19 109 PHE A N 1
ATOM 861 C CA . PHE A 1 109 ? 6.316 11 14.375 1 93.19 109 PHE A CA 1
ATOM 862 C C . PHE A 1 109 ? 5.082 11.547 13.672 1 93.19 109 PHE A C 1
ATOM 864 O O . PHE A 1 109 ? 5.188 12.148 12.602 1 93.19 109 PHE A O 1
ATOM 871 N N . ALA A 1 110 ? 3.947 11.273 14.242 1 91.69 110 ALA A N 1
ATOM 872 C CA . ALA A 1 110 ? 2.652 11.711 13.727 1 91.69 110 ALA A CA 1
ATOM 873 C C . ALA A 1 110 ? 1.892 12.523 14.766 1 91.69 110 ALA A C 1
ATOM 875 O O . ALA A 1 110 ? 1.929 12.211 15.961 1 91.69 110 ALA A O 1
ATOM 876 N N . TYR A 1 111 ? 1.261 13.562 14.312 1 89.06 111 TYR A N 1
ATOM 877 C CA . TYR A 1 111 ? 0.496 14.383 15.25 1 89.06 111 TYR A CA 1
ATOM 878 C C . TYR A 1 111 ? -0.645 15.102 14.539 1 89.06 111 TYR A C 1
ATOM 880 O O . TYR A 1 111 ? -0.619 15.258 13.312 1 89.06 111 TYR A O 1
ATOM 888 N N . ASP A 1 112 ? -1.611 15.445 15.266 1 87.19 112 ASP A N 1
ATOM 889 C CA . ASP A 1 112 ? -2.76 16.203 14.789 1 87.19 112 ASP A CA 1
ATOM 890 C C . ASP A 1 112 ? -2.439 17.703 14.727 1 87.19 112 ASP A C 1
ATOM 892 O O . ASP A 1 112 ? -2.25 18.344 15.758 1 87.19 112 ASP A O 1
ATOM 896 N N . VAL A 1 113 ? -2.465 18.219 13.594 1 87.19 113 VAL A N 1
ATOM 897 C CA . VAL A 1 113 ? -2.043 19.594 13.359 1 87.19 113 VAL A CA 1
ATOM 898 C C . VAL A 1 113 ? -3.025 20.562 14.016 1 87.19 113 VAL A C 1
ATOM 900 O O . VAL A 1 113 ? -2.68 21.703 14.305 1 87.19 113 VAL A O 1
ATOM 903 N N . SER A 1 114 ? -4.246 20.109 14.195 1 82.25 114 SER A N 1
ATOM 904 C CA . SER A 1 114 ? -5.277 20.984 14.758 1 82.25 114 SER A CA 1
ATOM 905 C C . SER A 1 114 ? -5.062 21.188 16.25 1 82.25 114 SER A C 1
ATOM 907 O O . SER A 1 114 ? -5.641 22.109 16.844 1 82.25 114 SER A O 1
ATOM 909 N N . CYS A 1 115 ? -4.277 20.391 16.859 1 84.62 115 CYS A N 1
ATOM 910 C CA . CYS A 1 115 ? -3.979 20.516 18.281 1 84.62 115 CYS A CA 1
ATOM 911 C C . CYS A 1 115 ? -2.756 21.391 18.516 1 84.62 115 CYS A C 1
ATOM 913 O O . CYS A 1 115 ? -1.797 21.344 17.734 1 84.62 115 CYS A O 1
ATOM 915 N N . PRO A 1 116 ? -2.887 22.172 19.578 1 88.06 116 PRO A N 1
ATOM 916 C CA . PRO A 1 116 ? -1.706 22.984 19.875 1 88.06 116 PRO A CA 1
ATOM 917 C C . PRO A 1 116 ? -0.437 22.156 20.031 1 88.06 116 PRO A C 1
ATOM 919 O O . PRO A 1 116 ? -0.466 21.094 20.656 1 88.06 116 PRO A O 1
ATOM 922 N N . HIS A 1 117 ? 0.644 22.609 19.438 1 91.38 117 HIS A N 1
ATOM 923 C CA . HIS A 1 117 ? 1.922 21.906 19.5 1 91.38 117 HIS A CA 1
ATOM 924 C C . HIS A 1 117 ? 3.084 22.844 19.203 1 91.38 117 HIS A C 1
ATOM 926 O O . HIS A 1 117 ? 2.875 23.969 18.734 1 91.38 117 HIS A O 1
ATOM 932 N N . THR A 1 118 ? 4.211 22.406 19.609 1 93.81 118 THR A N 1
ATOM 933 C CA . THR A 1 118 ? 5.434 23.156 19.328 1 93.81 118 THR A CA 1
ATOM 934 C C . THR A 1 118 ? 6.531 22.219 18.828 1 93.81 118 THR A C 1
ATOM 936 O O . THR A 1 118 ? 6.688 21.109 19.344 1 93.81 118 THR A O 1
ATOM 939 N N . ILE A 1 119 ? 7.199 22.609 17.781 1 96.56 119 ILE A N 1
ATOM 940 C CA . ILE A 1 119 ? 8.391 21.938 17.266 1 96.56 119 ILE A CA 1
ATOM 941 C C . ILE A 1 119 ? 9.57 22.906 17.281 1 96.56 119 ILE A C 1
ATOM 943 O O . ILE A 1 119 ? 9.508 23.969 16.688 1 96.56 119 ILE A O 1
ATOM 947 N N . ILE A 1 120 ? 10.562 22.547 17.953 1 96.81 120 ILE A N 1
ATOM 948 C CA . ILE A 1 120 ? 11.758 23.375 18.031 1 96.81 120 ILE A CA 1
ATOM 949 C C . ILE A 1 120 ? 12.938 22.641 17.391 1 96.81 120 ILE A C 1
ATOM 951 O O . ILE A 1 120 ? 13.25 21.516 17.766 1 96.81 120 ILE A O 1
ATOM 955 N N . SER A 1 121 ? 13.586 23.266 16.453 1 97.25 121 SER A N 1
ATOM 956 C CA . SER A 1 121 ? 14.797 22.766 15.812 1 97.25 121 SER A CA 1
ATOM 957 C C . SER A 1 121 ? 15.961 23.734 16.031 1 97.25 121 SER A C 1
ATOM 959 O O . SER A 1 121 ? 16.109 24.719 15.312 1 97.25 121 SER A O 1
ATOM 961 N N . PRO A 1 122 ? 16.828 23.406 16.891 1 95.44 122 PRO A N 1
ATOM 962 C CA . PRO A 1 122 ? 17.891 24.344 17.266 1 95.44 122 PRO A CA 1
ATOM 963 C C . PRO A 1 122 ? 18.953 24.516 16.172 1 95.44 122 PRO A C 1
ATOM 965 O O . PRO A 1 122 ? 19.75 25.453 16.234 1 95.44 122 PRO A O 1
ATOM 968 N N . SER A 1 123 ? 19.062 23.609 15.273 1 95.31 123 SER A N 1
ATOM 969 C CA . SER A 1 123 ? 20 23.656 14.156 1 95.31 123 SER A CA 1
ATOM 970 C C . SER A 1 123 ? 19.359 23.188 12.859 1 95.31 123 SER A C 1
ATOM 972 O O . SER A 1 123 ? 18.141 22.938 12.82 1 95.31 123 SER A O 1
ATOM 974 N N . LEU A 1 124 ? 20.156 23.188 11.797 1 96.75 124 LEU A N 1
ATOM 975 C CA . LEU A 1 124 ? 19.672 22.766 10.492 1 96.75 124 LEU A CA 1
ATOM 976 C C . LEU A 1 124 ? 19.016 21.391 10.57 1 96.75 124 LEU A C 1
ATOM 978 O O . LEU A 1 124 ? 19.578 20.453 11.141 1 96.75 124 LEU A O 1
ATOM 982 N N . THR A 1 125 ? 17.812 21.359 10.031 1 97.56 125 THR A N 1
ATOM 983 C CA . THR A 1 125 ? 17.109 20.078 9.984 1 97.56 125 THR A CA 1
ATOM 984 C C . THR A 1 125 ? 16.609 19.797 8.57 1 97.56 125 THR A C 1
ATOM 986 O O . THR A 1 125 ? 16.438 20.719 7.766 1 97.56 125 THR A O 1
ATOM 989 N N . ARG A 1 126 ? 16.516 18.5 8.266 1 97.94 126 ARG A N 1
ATOM 990 C CA . ARG A 1 126 ? 15.859 18.016 7.055 1 97.94 126 ARG A CA 1
ATOM 991 C C . ARG A 1 126 ? 14.781 16.984 7.398 1 97.94 126 ARG A C 1
ATOM 993 O O . ARG A 1 126 ? 14.969 16.156 8.289 1 97.94 126 ARG A O 1
ATOM 1000 N N . HIS A 1 127 ? 13.602 17.172 6.723 1 96.25 127 HIS A N 1
ATOM 1001 C CA . HIS A 1 127 ? 12.445 16.328 6.969 1 96.25 127 HIS A CA 1
ATOM 1002 C C . HIS A 1 127 ? 11.758 15.945 5.66 1 96.25 127 HIS A C 1
ATOM 1004 O O . HIS A 1 127 ? 11.758 16.719 4.703 1 96.25 127 HIS A O 1
ATOM 1010 N N . GLU A 1 128 ? 11.227 14.758 5.637 1 97.44 128 GLU A N 1
ATOM 1011 C CA . GLU A 1 128 ? 10.148 14.438 4.707 1 97.44 128 GLU A CA 1
ATOM 1012 C C . GLU A 1 128 ? 8.805 14.359 5.43 1 97.44 128 GLU A C 1
ATOM 1014 O O . GLU A 1 128 ? 8.703 13.75 6.5 1 97.44 128 GLU A O 1
ATOM 1019 N N . VAL A 1 129 ? 7.809 15.047 4.949 1 97.38 129 VAL A N 1
ATOM 1020 C CA . VAL A 1 129 ? 6.535 15.18 5.641 1 97.38 129 VAL A CA 1
ATOM 1021 C C . VAL A 1 129 ? 5.402 14.695 4.742 1 97.38 129 VAL A C 1
ATOM 1023 O O . VAL A 1 129 ? 5.379 14.992 3.545 1 97.38 129 VAL A O 1
ATOM 1026 N N . VAL A 1 130 ? 4.562 13.898 5.285 1 97 130 VAL A N 1
ATOM 1027 C CA . VAL A 1 130 ? 3.303 13.531 4.641 1 97 130 VAL A CA 1
ATOM 1028 C C . VAL A 1 130 ? 2.141 14.227 5.352 1 97 130 VAL A C 1
ATOM 1030 O O . VAL A 1 130 ? 1.958 14.055 6.559 1 97 130 VAL A O 1
ATOM 1033 N N . ILE A 1 131 ? 1.423 15.016 4.672 1 95.12 131 ILE A N 1
ATOM 1034 C CA . ILE A 1 131 ? 0.231 15.68 5.188 1 95.12 131 ILE A CA 1
ATOM 1035 C C . ILE A 1 131 ? -1.018 14.922 4.738 1 95.12 131 ILE A C 1
ATOM 1037 O O . ILE A 1 131 ? -1.311 14.852 3.541 1 95.12 131 ILE A O 1
ATOM 1041 N N . VAL A 1 132 ? -1.754 14.422 5.688 1 92.75 132 VAL A N 1
ATOM 1042 C CA . VAL A 1 132 ? -2.871 13.516 5.426 1 92.75 132 VAL A CA 1
ATOM 1043 C C . VAL A 1 132 ? -4.176 14.164 5.879 1 92.75 132 VAL A C 1
ATOM 1045 O O . VAL A 1 132 ? -4.348 14.469 7.062 1 92.75 132 VAL A O 1
ATOM 1048 N N . PRO A 1 133 ? -5.094 14.328 4.953 1 87.44 133 PRO A N 1
ATOM 1049 C CA . PRO A 1 133 ? -6.414 14.781 5.402 1 87.44 133 PRO A CA 1
ATOM 1050 C C . PRO A 1 133 ? -7.062 13.812 6.387 1 87.44 133 PRO A C 1
ATOM 1052 O O . PRO A 1 133 ? -7.078 12.602 6.152 1 87.44 133 PRO A O 1
ATOM 1055 N N . LYS A 1 134 ? -7.688 14.32 7.406 1 83.31 134 LYS A N 1
ATOM 1056 C CA . LYS A 1 134 ? -8.281 13.508 8.461 1 83.31 134 LYS A CA 1
ATOM 1057 C C . LYS A 1 134 ? -9.391 12.609 7.906 1 83.31 134 LYS A C 1
ATOM 1059 O O . LYS A 1 134 ? -9.602 11.5 8.398 1 83.31 134 LYS A O 1
ATOM 1064 N N . ASP A 1 135 ? -10 13.062 6.973 1 76.25 135 ASP A N 1
ATOM 1065 C CA . ASP A 1 135 ? -11.109 12.32 6.395 1 76.25 135 ASP A CA 1
ATOM 1066 C C . ASP A 1 135 ? -10.641 10.984 5.824 1 76.25 135 ASP A C 1
ATOM 1068 O O . ASP A 1 135 ? -11.383 10 5.836 1 76.25 135 ASP A O 1
ATOM 1072 N N . LEU A 1 136 ? -9.445 10.953 5.297 1 77.19 136 LEU A N 1
ATOM 1073 C CA . LEU A 1 136 ? -8.898 9.711 4.754 1 77.19 136 LEU A CA 1
ATOM 1074 C C . LEU A 1 136 ? -8.656 8.695 5.859 1 77.19 136 LEU A C 1
ATOM 1076 O O . LEU A 1 136 ? -8.797 7.488 5.641 1 77.19 136 LEU A O 1
ATOM 1080 N N . LEU A 1 137 ? -8.312 9.18 6.98 1 79.31 137 LEU A N 1
ATOM 1081 C CA . LEU A 1 137 ? -8.094 8.305 8.125 1 79.31 137 LEU A CA 1
ATOM 1082 C C . LEU A 1 137 ? -9.422 7.824 8.711 1 79.31 137 LEU A C 1
ATOM 1084 O O . LEU A 1 137 ? -9.531 6.672 9.133 1 79.31 137 LEU A O 1
ATOM 1088 N N . LYS A 1 138 ? -10.344 8.75 8.75 1 70.94 138 LYS A N 1
ATOM 1089 C CA . LYS A 1 138 ? -11.672 8.383 9.227 1 70.94 138 LYS A CA 1
ATOM 1090 C C . LYS A 1 138 ? -12.273 7.258 8.391 1 70.94 138 LYS A C 1
ATOM 1092 O O . LYS A 1 138 ? -12.914 6.355 8.922 1 70.94 138 LYS A O 1
ATOM 1097 N N . GLU A 1 139 ? -11.969 7.34 7.168 1 63.66 139 GLU A N 1
ATOM 1098 C CA . GLU A 1 139 ? -12.43 6.312 6.238 1 63.66 139 GLU A CA 1
ATOM 1099 C C . GLU A 1 139 ? -11.836 4.949 6.586 1 63.66 139 GLU A C 1
ATOM 1101 O O . GLU A 1 139 ? -12.391 3.914 6.211 1 63.66 139 GLU A O 1
ATOM 1106 N N . ARG A 1 140 ? -10.766 5.035 7.293 1 68.94 140 ARG A N 1
ATOM 1107 C CA . ARG A 1 140 ? -10.055 3.811 7.648 1 68.94 140 ARG A CA 1
ATOM 1108 C C . ARG A 1 140 ? -10.312 3.439 9.109 1 68.94 140 ARG A C 1
ATOM 1110 O O . ARG A 1 140 ? -9.617 2.578 9.664 1 68.94 140 ARG A O 1
ATOM 1117 N N . GLY A 1 141 ? -11.25 4.199 9.719 1 64.75 141 GLY A N 1
ATOM 1118 C CA . GLY A 1 141 ? -11.703 3.85 11.055 1 64.75 141 GLY A CA 1
ATOM 1119 C C . GLY A 1 141 ? -10.953 4.574 12.156 1 64.75 141 GLY A C 1
ATOM 1120 O O . GLY A 1 141 ? -11.141 4.289 13.336 1 64.75 141 GLY A O 1
ATOM 1121 N N . PHE A 1 142 ? -10.133 5.402 11.727 1 66.25 142 PHE A N 1
ATOM 1122 C CA . PHE A 1 142 ? -9.375 6.117 12.75 1 66.25 142 PHE A CA 1
ATOM 1123 C C . PHE A 1 142 ? -10.211 7.227 13.375 1 66.25 142 PHE A C 1
ATOM 1125 O O . PHE A 1 142 ? -10.906 7.961 12.664 1 66.25 142 PHE A O 1
ATOM 1132 N N . GLN A 1 143 ? -10.438 7.062 14.695 1 60.22 143 GLN A N 1
ATOM 1133 C CA . GLN A 1 143 ? -11.133 8.109 15.445 1 60.22 143 GLN A CA 1
ATOM 1134 C C . GLN A 1 143 ? -10.156 9.195 15.891 1 60.22 143 GLN A C 1
ATOM 1136 O O . GLN A 1 143 ? -9.281 8.953 16.719 1 60.22 143 GLN A O 1
ATOM 1141 N N . LEU A 1 144 ? -10.195 10.297 15.273 1 61.81 144 LEU A N 1
ATOM 1142 C CA . LEU A 1 144 ? -9.156 11.312 15.414 1 61.81 144 LEU A CA 1
ATOM 1143 C C . LEU A 1 144 ? -9.445 12.227 16.594 1 61.81 144 LEU A C 1
ATOM 1145 O O . LEU A 1 144 ? -8.578 13 17.016 1 61.81 144 LEU A O 1
ATOM 1149 N N . SER A 1 145 ? -10.672 12.18 17.141 1 59.81 145 SER A N 1
ATOM 1150 C CA . SER A 1 145 ? -10.961 13.109 18.234 1 59.81 145 SER A CA 1
ATOM 1151 C C . SER A 1 145 ? -9.914 13 19.328 1 59.81 145 SER A C 1
ATOM 1153 O O . SER A 1 145 ? -9.703 13.953 20.094 1 59.81 145 SER A O 1
ATOM 1155 N N . LYS A 1 146 ? -9.078 12 19.234 1 63.41 146 LYS A N 1
ATOM 1156 C CA . LYS A 1 146 ? -8.164 11.82 20.359 1 63.41 146 LYS A CA 1
ATOM 1157 C C . LYS A 1 146 ? -6.824 11.266 19.891 1 63.41 146 LYS A C 1
ATOM 1159 O O . LYS A 1 146 ? -6.18 10.5 20.609 1 63.41 146 LYS A O 1
ATOM 1164 N N . MET A 1 147 ? -6.359 11.742 18.891 1 72.5 147 MET A N 1
ATOM 1165 C CA . MET A 1 147 ? -5.094 11.117 18.516 1 72.5 147 MET A CA 1
ATOM 1166 C C . MET A 1 147 ? -3.926 11.766 19.25 1 72.5 147 MET A C 1
ATOM 1168 O O . MET A 1 147 ? -3.678 12.961 19.094 1 72.5 147 MET A O 1
ATOM 1172 N N . ALA A 1 148 ? -3.334 11.031 20.109 1 77.12 148 ALA A N 1
ATOM 1173 C CA . ALA A 1 148 ? -2.098 11.484 20.734 1 77.12 148 ALA A CA 1
ATOM 1174 C C . ALA A 1 148 ? -0.924 11.406 19.766 1 77.12 148 ALA A C 1
ATOM 1176 O O . ALA A 1 148 ? -0.865 10.508 18.922 1 77.12 148 ALA A O 1
ATOM 1177 N N . PRO A 1 149 ? -0.057 12.422 19.922 1 87.62 149 PRO A N 1
ATOM 1178 C CA . PRO A 1 149 ? 1.143 12.32 19.094 1 87.62 149 PRO A CA 1
ATOM 1179 C C . PRO A 1 149 ? 1.938 11.047 19.359 1 87.62 149 PRO A C 1
ATOM 1181 O O . PRO A 1 149 ? 2.016 10.586 20.5 1 87.62 149 PRO A O 1
ATOM 1184 N N . CYS A 1 150 ? 2.479 10.492 18.297 1 85.31 150 CYS A N 1
ATOM 1185 C CA . CYS A 1 150 ? 3.215 9.242 18.469 1 85.31 150 CYS A CA 1
ATOM 1186 C C . CYS A 1 150 ? 4.539 9.289 17.719 1 85.31 150 CYS A C 1
ATOM 1188 O O . CYS A 1 150 ? 4.617 9.836 16.625 1 85.31 150 CYS A O 1
ATOM 1190 N N . LYS A 1 151 ? 5.508 8.789 18.422 1 89.94 151 LYS A N 1
ATOM 1191 C CA . LYS A 1 151 ? 6.84 8.664 17.828 1 89.94 151 LYS A CA 1
ATOM 1192 C C . LYS A 1 151 ? 7.156 7.211 17.484 1 89.94 151 LYS A C 1
ATOM 1194 O O . LYS A 1 151 ? 6.848 6.305 18.266 1 89.94 151 LYS A O 1
ATOM 1199 N N . LEU A 1 152 ? 7.723 7.035 16.297 1 85.75 152 LEU A N 1
ATOM 1200 C CA . LEU A 1 152 ? 8.117 5.703 15.852 1 85.75 152 LEU A CA 1
ATOM 1201 C C . LEU A 1 152 ? 9.5 5.734 15.211 1 85.75 152 LEU A C 1
ATOM 1203 O O . LEU A 1 152 ? 10.023 6.805 14.898 1 85.75 152 LEU A O 1
ATOM 1207 N N . SER A 1 153 ? 10.062 4.547 15.102 1 90.44 153 SER A N 1
ATOM 1208 C CA . SER A 1 153 ? 11.352 4.445 14.422 1 90.44 153 SER A CA 1
ATOM 1209 C C . SER A 1 153 ? 11.172 4.277 12.922 1 90.44 153 SER A C 1
ATOM 1211 O O . SER A 1 153 ? 10.312 3.52 12.469 1 90.44 153 SER A O 1
ATOM 1213 N N . ALA A 1 154 ? 11.93 5.023 12.195 1 92.5 154 ALA A N 1
ATOM 1214 C CA . ALA A 1 154 ? 11.992 4.844 10.742 1 92.5 154 ALA A CA 1
ATOM 1215 C C . ALA A 1 154 ? 13.312 4.215 10.32 1 92.5 154 ALA A C 1
ATOM 1217 O O . ALA A 1 154 ? 13.727 4.332 9.164 1 92.5 154 ALA A O 1
ATOM 1218 N N . ARG A 1 155 ? 14 3.637 11.219 1 91.81 155 ARG A N 1
ATOM 1219 C CA . ARG A 1 155 ? 15.312 3.043 10.961 1 91.81 155 ARG A CA 1
ATOM 1220 C C . ARG A 1 155 ? 15.172 1.601 10.484 1 91.81 155 ARG A C 1
ATOM 1222 O O . ARG A 1 155 ? 16.047 1.086 9.781 1 91.81 155 ARG A O 1
ATOM 1229 N N . ASN A 1 156 ? 14.102 1.038 10.945 1 89.12 156 ASN A N 1
ATOM 1230 C CA . ASN A 1 156 ? 13.859 -0.355 10.586 1 89.12 156 ASN A CA 1
ATOM 1231 C C . ASN A 1 156 ? 12.375 -0.672 10.523 1 89.12 156 ASN A C 1
ATOM 1233 O O . ASN A 1 156 ? 11.539 0.165 10.883 1 89.12 156 ASN A O 1
ATOM 1237 N N . GLY A 1 157 ? 12.062 -1.84 10.023 1 89.62 157 GLY A N 1
ATOM 1238 C CA . GLY A 1 157 ? 10.688 -2.326 10.039 1 89.62 157 GLY A CA 1
ATOM 1239 C C . GLY A 1 157 ? 9.75 -1.502 9.172 1 89.62 157 GLY A C 1
ATOM 1240 O O . GLY A 1 157 ? 10.141 -1.031 8.102 1 89.62 157 GLY A O 1
ATOM 1241 N N . THR A 1 158 ? 8.578 -1.357 9.648 1 90.06 158 THR A N 1
ATOM 1242 C CA . THR A 1 158 ? 7.535 -0.691 8.875 1 90.06 158 THR A CA 1
ATOM 1243 C C . THR A 1 158 ? 7.871 0.783 8.672 1 90.06 158 THR A C 1
ATOM 1245 O O . THR A 1 158 ? 7.578 1.352 7.621 1 90.06 158 THR A O 1
ATOM 1248 N N . GLY A 1 159 ? 8.461 1.38 9.727 1 91.88 159 GLY A N 1
ATOM 1249 C CA . GLY A 1 159 ? 8.836 2.777 9.594 1 91.88 159 GLY A CA 1
ATOM 1250 C C . GLY A 1 159 ? 9.836 3.025 8.477 1 91.88 159 GLY A C 1
ATOM 1251 O O . GLY A 1 159 ? 9.695 3.986 7.719 1 91.88 159 GLY A O 1
ATOM 1252 N N . ARG A 1 160 ? 10.781 2.148 8.336 1 93.56 160 ARG A N 1
ATOM 1253 C CA . ARG A 1 160 ? 11.773 2.268 7.27 1 93.56 160 ARG A CA 1
ATOM 1254 C C . ARG A 1 160 ? 11.133 2.066 5.902 1 93.56 160 ARG A C 1
ATOM 1256 O O . ARG A 1 160 ? 11.398 2.82 4.965 1 93.56 160 ARG A O 1
ATOM 1263 N N . ILE A 1 161 ? 10.312 1.069 5.797 1 94.44 161 ILE A N 1
ATOM 1264 C CA . ILE A 1 161 ? 9.609 0.801 4.547 1 94.44 161 ILE A CA 1
ATOM 1265 C C . ILE A 1 161 ? 8.758 2.01 4.168 1 94.44 161 ILE A C 1
ATOM 1267 O O . ILE A 1 161 ? 8.742 2.43 3.008 1 94.44 161 ILE A O 1
ATOM 1271 N N . ALA A 1 162 ? 8.078 2.572 5.16 1 93.75 162 ALA A N 1
ATOM 1272 C CA . ALA A 1 162 ? 7.234 3.74 4.922 1 93.75 162 ALA A CA 1
ATOM 1273 C C . ALA A 1 162 ? 8.062 4.922 4.422 1 93.75 162 ALA A C 1
ATOM 1275 O O . ALA A 1 162 ? 7.66 5.613 3.48 1 93.75 162 ALA A O 1
ATOM 1276 N N . TYR A 1 163 ? 9.156 5.121 5.047 1 95 163 TYR A N 1
ATOM 1277 C CA . TYR A 1 163 ? 10.031 6.207 4.617 1 95 163 TYR A CA 1
ATOM 1278 C C . TYR A 1 163 ? 10.445 6.031 3.162 1 95 163 TYR A C 1
ATOM 1280 O O . TYR A 1 163 ? 10.367 6.973 2.369 1 95 163 TYR A O 1
ATOM 1288 N N . ASP A 1 164 ? 10.891 4.832 2.82 1 94.5 164 ASP A N 1
ATOM 1289 C CA . ASP A 1 164 ? 11.344 4.551 1.462 1 94.5 164 ASP A CA 1
ATOM 1290 C C . ASP A 1 164 ? 10.211 4.734 0.456 1 94.5 164 ASP A C 1
ATOM 1292 O O . ASP A 1 164 ? 10.43 5.211 -0.659 1 94.5 164 ASP A O 1
ATOM 1296 N N . PHE A 1 165 ? 9.031 4.383 0.844 1 94.88 165 PHE A N 1
ATOM 1297 C CA . PHE A 1 165 ? 7.859 4.543 -0.008 1 94.88 165 PHE A CA 1
ATOM 1298 C C . PHE A 1 165 ? 7.547 6.02 -0.231 1 94.88 165 PHE A C 1
ATOM 1300 O O . PHE A 1 165 ? 7.312 6.445 -1.363 1 94.88 165 PHE A O 1
ATOM 1307 N N . VAL A 1 166 ? 7.559 6.777 0.854 1 96 166 VAL A N 1
ATOM 1308 C CA . VAL A 1 166 ? 7.301 8.211 0.755 1 96 166 VAL A CA 1
ATOM 1309 C C . VAL A 1 166 ? 8.328 8.859 -0.168 1 96 166 VAL A C 1
ATOM 1311 O O . VAL A 1 166 ? 7.977 9.672 -1.027 1 96 166 VAL A O 1
ATOM 1314 N N . HIS A 1 167 ? 9.562 8.461 0.03 1 95.88 167 HIS A N 1
ATOM 1315 C CA . HIS A 1 167 ? 10.656 9.008 -0.767 1 95.88 167 HIS A CA 1
ATOM 1316 C C . HIS A 1 167 ? 10.469 8.695 -2.246 1 95.88 167 HIS A C 1
ATOM 1318 O O . HIS A 1 167 ? 10.633 9.57 -3.098 1 95.88 167 HIS A O 1
ATOM 1324 N N . ALA A 1 168 ? 10.109 7.469 -2.545 1 94.56 168 ALA A N 1
ATOM 1325 C CA . ALA A 1 168 ? 9.891 7.047 -3.926 1 94.56 168 ALA A CA 1
ATOM 1326 C C . ALA A 1 168 ? 8.672 7.75 -4.527 1 94.56 168 ALA A C 1
ATOM 1328 O O . ALA A 1 168 ? 8.711 8.203 -5.672 1 94.56 168 ALA A O 1
ATOM 1329 N N . ALA A 1 169 ? 7.617 7.805 -3.77 1 95.31 169 ALA A N 1
ATOM 1330 C CA . ALA A 1 169 ? 6.391 8.438 -4.242 1 95.31 169 ALA A CA 1
ATOM 1331 C C . ALA A 1 169 ? 6.633 9.906 -4.582 1 95.31 169 ALA A C 1
ATOM 1333 O O . ALA A 1 169 ? 6.109 10.414 -5.578 1 95.31 169 ALA A O 1
ATOM 1334 N N . PHE A 1 170 ? 7.406 10.578 -3.711 1 96.06 170 PHE A N 1
ATOM 1335 C CA . PHE A 1 170 ? 7.734 11.969 -3.982 1 96.06 170 PHE A CA 1
ATOM 1336 C C . PHE A 1 170 ? 8.453 12.109 -5.32 1 96.06 170 PHE A C 1
ATOM 1338 O O . PHE A 1 170 ? 8.094 12.953 -6.141 1 96.06 170 PHE A O 1
ATOM 1345 N N . GLY A 1 171 ? 9.422 11.312 -5.57 1 94.5 171 GLY A N 1
ATOM 1346 C CA . GLY A 1 171 ? 10.227 11.391 -6.777 1 94.5 171 GLY A CA 1
ATOM 1347 C C . GLY A 1 171 ? 9.453 11.055 -8.039 1 94.5 171 GLY A C 1
ATOM 1348 O O . GLY A 1 171 ? 9.766 11.555 -9.117 1 94.5 171 GLY A O 1
ATOM 1349 N N . GLU A 1 172 ? 8.406 10.242 -7.887 1 94.25 172 GLU A N 1
ATOM 1350 C CA . GLU A 1 172 ? 7.691 9.734 -9.055 1 94.25 172 GLU A CA 1
ATOM 1351 C C . GLU A 1 172 ? 6.336 10.422 -9.211 1 94.25 172 GLU A C 1
ATOM 1353 O O . GLU A 1 172 ? 5.586 10.125 -10.141 1 94.25 172 GLU A O 1
ATOM 1358 N N . ALA A 1 173 ? 6.031 11.281 -8.359 1 93.75 173 ALA A N 1
ATOM 1359 C CA . ALA A 1 173 ? 4.695 11.867 -8.281 1 93.75 173 ALA A CA 1
ATOM 1360 C C . ALA A 1 173 ? 4.266 12.43 -9.633 1 93.75 173 ALA A C 1
ATOM 1362 O O . ALA A 1 173 ? 3.121 12.242 -10.055 1 93.75 173 ALA A O 1
ATOM 1363 N N . SER A 1 174 ? 5.203 13.055 -10.336 1 91.31 174 SER A N 1
ATOM 1364 C CA . SER A 1 174 ? 4.879 13.742 -11.586 1 91.31 174 SER A CA 1
ATOM 1365 C C . SER A 1 174 ? 4.641 12.742 -12.711 1 91.31 174 SER A C 1
ATOM 1367 O O . SER A 1 174 ? 4.129 13.109 -13.773 1 91.31 174 SER A O 1
ATOM 1369 N N . LYS A 1 175 ? 4.918 11.531 -12.523 1 89.94 175 LYS A N 1
ATOM 1370 C CA . LYS A 1 175 ? 4.812 10.508 -13.562 1 89.94 175 LYS A CA 1
ATOM 1371 C C . LYS A 1 175 ? 3.609 9.602 -13.32 1 89.94 175 LYS A C 1
ATOM 1373 O O . LYS A 1 175 ? 3.381 8.656 -14.078 1 89.94 175 LYS A O 1
ATOM 1378 N N . LEU A 1 176 ? 2.885 9.883 -12.281 1 87.81 176 LEU A N 1
ATOM 1379 C CA . LEU A 1 176 ? 1.721 9.07 -11.945 1 87.81 176 LEU A CA 1
ATOM 1380 C C . LEU A 1 176 ? 0.479 9.57 -12.672 1 87.81 176 LEU A C 1
ATOM 1382 O O . LEU A 1 176 ? 0.241 10.781 -12.734 1 87.81 176 LEU A O 1
ATOM 1386 N N . SER A 1 177 ? -0.258 8.609 -13.25 1 79.94 177 SER A N 1
ATOM 1387 C CA . SER A 1 177 ? -1.604 8.969 -13.688 1 79.94 177 SER A CA 1
ATOM 1388 C C . SER A 1 177 ? -2.51 9.273 -12.5 1 79.94 177 SER A C 1
ATOM 1390 O O . SER A 1 177 ? -2.252 8.812 -11.383 1 79.94 177 SER A O 1
ATOM 1392 N N . PRO A 1 178 ? -3.537 10.047 -12.734 1 77.12 178 PRO A N 1
ATOM 1393 C CA . PRO A 1 178 ? -4.441 10.352 -11.617 1 77.12 178 PRO A CA 1
ATOM 1394 C C . PRO A 1 178 ? -5 9.094 -10.953 1 77.12 178 PRO A C 1
ATOM 1396 O O . PRO A 1 178 ? -5.129 9.047 -9.727 1 77.12 178 PRO A O 1
ATOM 1399 N N . VAL A 1 179 ? -5.281 8.156 -11.742 1 73.12 179 VAL A N 1
ATOM 1400 C CA . VAL A 1 179 ? -5.84 6.918 -11.203 1 73.12 179 VAL A CA 1
ATOM 1401 C C . VAL A 1 179 ? -4.793 6.195 -10.359 1 73.12 179 VAL A C 1
ATOM 1403 O O . VAL A 1 179 ? -5.09 5.727 -9.266 1 73.12 179 VAL A O 1
ATOM 1406 N N . ASN A 1 180 ? -3.594 6.133 -10.859 1 83.19 180 ASN A N 1
ATOM 1407 C CA . ASN A 1 180 ? -2.521 5.48 -10.109 1 83.19 180 ASN A CA 1
ATOM 1408 C C . ASN A 1 180 ? -2.156 6.262 -8.852 1 83.19 180 ASN A C 1
ATOM 1410 O O . ASN A 1 180 ? -1.782 5.672 -7.836 1 83.19 180 ASN A O 1
ATOM 1414 N N . ALA A 1 181 ? -2.332 7.562 -8.961 1 86.75 181 ALA A N 1
ATOM 1415 C CA . ALA A 1 181 ? -2.029 8.398 -7.801 1 86.75 181 ALA A CA 1
ATOM 1416 C C . ALA A 1 181 ? -2.945 8.055 -6.629 1 86.75 181 ALA A C 1
ATOM 1418 O O . ALA A 1 181 ? -2.506 8.031 -5.477 1 86.75 181 ALA A O 1
ATOM 1419 N N . VAL A 1 182 ? -4.164 7.781 -6.898 1 82.12 182 VAL A N 1
ATOM 1420 C CA . VAL A 1 182 ? -5.117 7.414 -5.855 1 82.12 182 VAL A CA 1
ATOM 1421 C C . VAL A 1 182 ? -4.676 6.113 -5.188 1 82.12 182 VAL A C 1
ATOM 1423 O O . VAL A 1 182 ? -4.629 6.023 -3.957 1 82.12 182 VAL A O 1
ATOM 1426 N N . GLY A 1 183 ? -4.332 5.133 -5.969 1 83.75 183 GLY A N 1
ATOM 1427 C CA . GLY A 1 183 ? -3.885 3.855 -5.441 1 83.75 183 GLY A CA 1
ATOM 1428 C C . GLY A 1 183 ? -2.607 3.961 -4.629 1 83.75 183 GLY A C 1
ATOM 1429 O O . GLY A 1 183 ? -2.477 3.322 -3.582 1 83.75 183 GLY A O 1
ATOM 1430 N N . VAL A 1 184 ? -1.699 4.734 -5.145 1 90.38 184 VAL A N 1
ATOM 1431 C CA . VAL A 1 184 ? -0.436 4.938 -4.441 1 90.38 184 VAL A CA 1
ATOM 1432 C C . VAL A 1 184 ? -0.694 5.605 -3.094 1 90.38 184 VAL A C 1
ATOM 1434 O O . VAL A 1 184 ? -0.156 5.18 -2.068 1 90.38 184 VAL A O 1
ATOM 1437 N N . ALA A 1 185 ? -1.542 6.59 -3.117 1 89.44 185 ALA A N 1
ATOM 1438 C CA . ALA A 1 185 ? -1.875 7.297 -1.883 1 89.44 185 ALA A CA 1
ATOM 1439 C C . ALA A 1 185 ? -2.52 6.355 -0.869 1 89.44 185 ALA A C 1
ATOM 1441 O O . ALA A 1 185 ? -2.162 6.363 0.311 1 89.44 185 ALA A O 1
ATOM 1442 N N . ASP A 1 186 ? -3.355 5.574 -1.311 1 82.75 186 ASP A N 1
ATOM 1443 C CA . ASP A 1 186 ? -4.047 4.641 -0.428 1 82.75 186 ASP A CA 1
ATOM 1444 C C . ASP A 1 186 ? -3.068 3.645 0.192 1 82.75 186 ASP A C 1
ATOM 1446 O O . ASP A 1 186 ? -3.119 3.385 1.396 1 82.75 186 ASP A O 1
ATOM 1450 N N . SER A 1 187 ? -2.268 3.084 -0.632 1 86.69 187 SER A N 1
ATOM 1451 C CA . SER A 1 187 ? -1.273 2.137 -0.135 1 86.69 187 SER A CA 1
ATOM 1452 C C . SER A 1 187 ? -0.329 2.799 0.862 1 86.69 187 SER A C 1
ATOM 1454 O O . SER A 1 187 ? 0.068 2.184 1.853 1 86.69 187 SER A O 1
ATOM 1456 N N . LEU A 1 188 ? -0.005 3.959 0.558 1 91.44 188 LEU A N 1
ATOM 1457 C CA . LEU A 1 188 ? 0.907 4.699 1.422 1 91.44 188 LEU A CA 1
ATOM 1458 C C . LEU A 1 188 ? 0.273 4.961 2.785 1 91.44 188 LEU A C 1
ATOM 1460 O O . LEU A 1 188 ? 0.903 4.73 3.82 1 91.44 188 LEU A O 1
ATOM 1464 N N . ILE A 1 189 ? -0.93 5.387 2.805 1 87.81 189 ILE A N 1
ATOM 1465 C CA . ILE A 1 189 ? -1.632 5.648 4.055 1 87.81 189 ILE A CA 1
ATOM 1466 C C . ILE A 1 189 ? -1.746 4.355 4.863 1 87.81 189 ILE A C 1
ATOM 1468 O O . ILE A 1 189 ? -1.485 4.348 6.066 1 87.81 189 ILE A O 1
ATOM 1472 N N . ASP A 1 190 ? -2.098 3.322 4.211 1 83.06 190 ASP A N 1
ATOM 1473 C CA . ASP A 1 190 ? -2.25 2.043 4.895 1 83.06 190 ASP A CA 1
ATOM 1474 C C . ASP A 1 190 ? -0.941 1.612 5.551 1 83.06 190 ASP A C 1
ATOM 1476 O O . ASP A 1 190 ? -0.943 1.093 6.668 1 83.06 190 ASP A O 1
ATOM 1480 N N . LEU A 1 191 ? 0.088 1.812 4.852 1 87 191 LEU A N 1
ATOM 1481 C CA . LEU A 1 191 ? 1.396 1.45 5.387 1 87 191 LEU A CA 1
ATOM 1482 C C . LEU A 1 191 ? 1.762 2.336 6.57 1 87 191 LEU A C 1
ATOM 1484 O O . LEU A 1 191 ? 2.262 1.848 7.586 1 87 191 LEU A O 1
ATOM 1488 N N . LEU A 1 192 ? 1.518 3.605 6.43 1 87.44 192 LEU A N 1
ATOM 1489 C CA . LEU A 1 192 ? 1.881 4.582 7.449 1 87.44 192 LEU A CA 1
ATOM 1490 C C . LEU A 1 192 ? 1.092 4.348 8.734 1 87.44 192 LEU A C 1
ATOM 1492 O O . LEU A 1 192 ? 1.568 4.66 9.828 1 87.44 192 LEU A O 1
ATOM 1496 N N . LEU A 1 193 ? -0.011 3.76 8.594 1 81.75 193 LEU A N 1
ATOM 1497 C CA . LEU A 1 193 ? -0.884 3.58 9.75 1 81.75 193 LEU A CA 1
ATOM 1498 C C . LEU A 1 193 ? -0.521 2.312 10.516 1 81.75 193 LEU A C 1
ATOM 1500 O O . LEU A 1 193 ? -0.935 2.135 11.664 1 81.75 193 LEU A O 1
ATOM 1504 N N . LEU A 1 194 ? 0.25 1.456 9.922 1 79.88 194 LEU A N 1
ATOM 1505 C CA . LEU A 1 194 ? 0.559 0.168 10.531 1 79.88 194 LEU A CA 1
ATOM 1506 C C . LEU A 1 194 ? 1.269 0.357 11.867 1 79.88 194 LEU A C 1
ATOM 1508 O O . LEU A 1 194 ? 0.835 -0.185 12.891 1 79.88 194 LEU A O 1
ATOM 1512 N N . PRO A 1 195 ? 2.328 1.145 11.875 1 73.38 195 PRO A N 1
ATOM 1513 C CA . PRO A 1 195 ? 3.004 1.32 13.164 1 73.38 195 PRO A CA 1
ATOM 1514 C C . PRO A 1 195 ? 2.146 2.068 14.18 1 73.38 195 PRO A C 1
ATOM 1516 O O . PRO A 1 195 ? 2.314 1.883 15.391 1 73.38 195 PRO A O 1
ATOM 1519 N N . LEU A 1 196 ? 1.324 2.953 13.703 1 73 196 LEU A N 1
ATOM 1520 C CA . LEU A 1 196 ? 0.472 3.736 14.594 1 73 196 LEU A CA 1
ATOM 1521 C C . LEU A 1 196 ? -0.575 2.854 15.258 1 73 196 LEU A C 1
ATOM 1523 O O . LEU A 1 196 ? -0.981 3.115 16.391 1 73 196 LEU A O 1
ATOM 1527 N N . ARG A 1 197 ? -0.947 1.899 14.547 1 68.69 197 ARG A N 1
ATOM 1528 C CA . ARG A 1 197 ? -1.915 0.945 15.078 1 68.69 197 ARG A CA 1
ATOM 1529 C C . ARG A 1 197 ? -1.305 0.118 16.203 1 68.69 197 ARG A C 1
ATOM 1531 O O . ARG A 1 197 ? -1.993 -0.234 17.156 1 68.69 197 ARG A O 1
ATOM 1538 N N . GLU A 1 198 ? -0.083 -0.152 16.078 1 64.19 198 GLU A N 1
ATOM 1539 C CA . GLU A 1 198 ? 0.607 -0.974 17.062 1 64.19 198 GLU A CA 1
ATOM 1540 C C . GLU A 1 198 ? 0.728 -0.244 18.406 1 64.19 198 GLU A C 1
ATOM 1542 O O . GLU A 1 198 ? 0.7 -0.872 19.469 1 64.19 198 GLU A O 1
ATOM 1547 N N . THR A 1 199 ? 0.907 1.057 18.375 1 59.94 199 THR A N 1
ATOM 1548 C CA . THR A 1 199 ? 1.125 1.83 19.594 1 59.94 199 THR A CA 1
ATOM 1549 C C . THR A 1 199 ? -0.193 2.072 20.328 1 59.94 199 THR A C 1
ATOM 1551 O O . THR A 1 199 ? -0.199 2.424 21.516 1 59.94 199 THR A O 1
ATOM 1554 N N . GLY A 1 200 ? -1.296 1.665 19.766 1 57.81 200 GLY A N 1
ATOM 1555 C CA . GLY A 1 200 ? -2.59 1.961 20.359 1 57.81 200 GLY A CA 1
ATOM 1556 C C . GLY A 1 200 ? -2.938 3.438 20.328 1 57.81 200 GLY A C 1
ATOM 1557 O O . GLY A 1 200 ? -3.996 3.842 20.812 1 57.81 200 GLY A O 1
ATOM 1558 N N . ALA A 1 201 ? -2.1 4.266 20.031 1 54.78 201 ALA A N 1
ATOM 1559 C CA . ALA A 1 201 ? -2.232 5.719 20.156 1 54.78 201 ALA A CA 1
ATOM 1560 C C . ALA A 1 201 ? -3.463 6.223 19.406 1 54.78 201 ALA A C 1
ATOM 1562 O O . ALA A 1 201 ? -4.027 7.262 19.75 1 54.78 201 ALA A O 1
ATOM 1563 N N . MET A 1 202 ? -3.781 5.52 18.469 1 53.62 202 MET A N 1
ATOM 1564 C CA . MET A 1 202 ? -4.758 6.156 17.594 1 53.62 202 MET A CA 1
ATOM 1565 C C . MET A 1 202 ? -6.086 5.406 17.609 1 53.62 202 MET A C 1
ATOM 1567 O O . MET A 1 202 ? -7.035 5.793 16.938 1 53.62 202 MET A O 1
ATOM 1571 N N . PHE A 1 203 ? -6.133 4.355 18.297 1 52.88 203 PHE A N 1
ATOM 1572 C CA . PHE A 1 203 ? -7.312 3.508 18.172 1 52.88 203 PHE A CA 1
ATOM 1573 C C . PHE A 1 203 ? -8.078 3.457 19.484 1 52.88 203 PHE A C 1
ATOM 1575 O O . PHE A 1 203 ? -7.477 3.463 20.562 1 52.88 203 PHE A O 1
ATOM 1582 N N . ASP A 1 204 ? -9.211 4.125 19.484 1 53.34 204 ASP A N 1
ATOM 1583 C CA . ASP A 1 204 ? -10.047 3.738 20.625 1 53.34 204 ASP A CA 1
ATOM 1584 C C . ASP A 1 204 ? -10.133 2.219 20.75 1 53.34 204 ASP A C 1
ATOM 1586 O O . ASP A 1 204 ? -10.961 1.579 20.109 1 53.34 204 ASP A O 1
ATOM 1590 N N . ARG A 1 205 ? -9.078 1.768 21.453 1 56.09 205 ARG A N 1
ATOM 1591 C CA . ARG A 1 205 ? -8.953 0.326 21.641 1 56.09 205 ARG A CA 1
ATOM 1592 C C . ARG A 1 205 ? -10.273 -0.277 22.125 1 56.09 205 ARG A C 1
ATOM 1594 O O . ARG A 1 205 ? -10.609 -1.402 21.75 1 56.09 205 ARG A O 1
ATOM 1601 N N . GLY A 1 206 ? -10.898 0.582 22.906 1 56.44 206 GLY A N 1
ATOM 1602 C CA . GLY A 1 206 ? -12.18 0.092 23.391 1 56.44 206 GLY A CA 1
ATOM 1603 C C . GLY A 1 206 ? -13.195 -0.117 22.281 1 56.44 206 GLY A C 1
ATOM 1604 O O . GLY A 1 206 ? -13.805 -1.186 22.188 1 56.44 206 GLY A O 1
ATOM 1605 N N . SER A 1 207 ? -13.25 0.82 21.469 1 63.12 207 SER A N 1
ATOM 1606 C CA . SER A 1 207 ? -14.219 0.732 20.375 1 63.12 207 SER A CA 1
ATOM 1607 C C . SER A 1 207 ? -13.789 -0.306 19.344 1 63.12 207 SER A C 1
ATOM 1609 O O . SER A 1 207 ? -14.625 -1.068 18.844 1 63.12 207 SER A O 1
ATOM 1611 N N . ALA A 1 208 ? -12.5 -0.286 19.125 1 71.25 208 ALA A N 1
ATOM 1612 C CA . ALA A 1 208 ? -11.992 -1.278 18.188 1 71.25 208 ALA A CA 1
ATOM 1613 C C . ALA A 1 208 ? -12.203 -2.695 18.703 1 71.25 208 ALA A C 1
ATOM 1615 O O . ALA A 1 208 ? -12.641 -3.58 17.969 1 71.25 208 ALA A O 1
ATOM 1616 N N . GLU A 1 209 ? -11.875 -2.795 19.953 1 72.56 209 GLU A N 1
ATOM 1617 C CA . GLU A 1 209 ? -12.07 -4.105 20.562 1 72.56 209 GLU A CA 1
ATOM 1618 C C . GLU A 1 209 ? -13.539 -4.504 20.578 1 72.56 209 GLU A C 1
ATOM 1620 O O . GLU A 1 209 ? -13.883 -5.652 20.297 1 72.56 209 GLU A O 1
ATOM 1625 N N . ALA A 1 210 ? -14.281 -3.521 20.859 1 72.69 210 ALA A N 1
ATOM 1626 C CA . ALA A 1 210 ? -15.719 -3.799 20.875 1 72.69 210 ALA A CA 1
ATOM 1627 C C . ALA A 1 210 ? -16.219 -4.215 19.5 1 72.69 210 ALA A C 1
ATOM 1629 O O . ALA A 1 210 ? -16.984 -5.168 19.375 1 72.69 210 ALA A O 1
ATOM 1630 N N . THR A 1 211 ? -15.727 -3.518 18.5 1 80.12 211 THR A N 1
ATOM 1631 C CA . THR A 1 211 ? -16.156 -3.838 17.141 1 80.12 211 THR A CA 1
ATOM 1632 C C . THR A 1 211 ? -15.594 -5.195 16.719 1 80.12 211 THR A C 1
ATOM 1634 O O . THR A 1 211 ? -16.281 -5.957 16.016 1 80.12 211 THR A O 1
ATOM 1637 N N . TYR A 1 212 ? -14.453 -5.426 17.125 1 85.5 212 TYR A N 1
ATOM 1638 C CA . TYR A 1 212 ? -13.844 -6.715 16.812 1 85.5 212 TYR A CA 1
ATOM 1639 C C . TYR A 1 212 ? -14.648 -7.855 17.438 1 85.5 212 TYR A C 1
ATOM 1641 O O . TYR A 1 212 ? -14.93 -8.859 16.781 1 85.5 212 TYR A O 1
ATOM 1649 N N . VAL A 1 213 ? -15.031 -7.668 18.656 1 79.88 213 VAL A N 1
ATOM 1650 C CA . VAL A 1 213 ? -15.82 -8.672 19.359 1 79.88 213 VAL A CA 1
ATOM 1651 C C . VAL A 1 213 ? -17.172 -8.844 18.672 1 79.88 213 VAL A C 1
ATOM 1653 O O . VAL A 1 213 ? -17.656 -9.961 18.484 1 79.88 213 VAL A O 1
ATOM 1656 N N . ARG A 1 214 ? -17.641 -7.773 18.266 1 83.69 214 ARG A N 1
ATOM 1657 C CA . ARG A 1 214 ? -18.922 -7.82 17.562 1 83.69 214 ARG A CA 1
ATOM 1658 C C . ARG A 1 214 ? -18.781 -8.539 16.234 1 83.69 214 ARG A C 1
ATOM 1660 O O . ARG A 1 214 ? -19.672 -9.297 15.828 1 83.69 214 ARG A O 1
ATOM 1667 N N . ALA A 1 215 ? -17.703 -8.234 15.578 1 88.81 215 ALA A N 1
ATOM 1668 C CA . ALA A 1 215 ? -17.438 -8.898 14.305 1 88.81 215 ALA A CA 1
ATOM 1669 C C . ALA A 1 215 ? -17.297 -10.406 14.492 1 88.81 215 ALA A C 1
ATOM 1671 O O . ALA A 1 215 ? -17.875 -11.195 13.734 1 88.81 215 ALA A O 1
ATOM 1672 N N . GLN A 1 216 ? -16.594 -10.758 15.492 1 89.19 216 GLN A N 1
ATOM 1673 C CA . GLN A 1 216 ? -16.453 -12.172 15.805 1 89.19 216 GLN A CA 1
ATOM 1674 C C . GLN A 1 216 ? -17.812 -12.812 16.078 1 89.19 216 GLN A C 1
ATOM 1676 O O . GLN A 1 216 ? -18.094 -13.922 15.609 1 89.19 216 GLN A O 1
ATOM 1681 N N . GLY A 1 217 ? -18.578 -12.156 16.906 1 87.44 217 GLY A N 1
ATOM 1682 C CA . GLY A 1 217 ? -19.922 -12.641 17.219 1 87.44 217 GLY A CA 1
ATOM 1683 C C . GLY A 1 217 ? -20.781 -12.828 15.992 1 87.44 217 GLY A C 1
ATOM 1684 O O . GLY A 1 217 ? -21.438 -13.859 15.844 1 87.44 217 GLY A O 1
ATOM 1685 N N . TYR A 1 218 ? -20.734 -11.844 15.141 1 89.06 218 TYR A N 1
ATOM 1686 C CA . TYR A 1 218 ? -21.516 -11.922 13.906 1 89.06 218 TYR A CA 1
ATOM 1687 C C . TYR A 1 218 ? -21.047 -13.094 13.047 1 89.06 218 TYR A C 1
ATOM 1689 O O . TYR A 1 218 ? -21.875 -13.836 12.5 1 89.06 218 TYR A O 1
ATOM 1697 N N . ILE A 1 219 ? -19.75 -13.25 12.922 1 90.38 219 ILE A N 1
ATOM 1698 C CA . ILE A 1 219 ? -19.172 -14.344 12.125 1 90.38 219 ILE A CA 1
ATOM 1699 C C . ILE A 1 219 ? -19.625 -15.68 12.703 1 90.38 219 ILE A C 1
ATOM 1701 O O . ILE A 1 219 ? -20.062 -16.562 11.961 1 90.38 219 ILE A O 1
ATOM 1705 N N . ARG A 1 220 ? -19.562 -15.836 13.953 1 87.75 220 ARG A N 1
ATOM 1706 C CA . ARG A 1 220 ? -19.969 -17.078 14.609 1 87.75 220 ARG A CA 1
ATOM 1707 C C . ARG A 1 220 ? -21.438 -17.391 14.32 1 87.75 220 ARG A C 1
ATOM 1709 O O . ARG A 1 220 ? -21.781 -18.562 14.086 1 87.75 220 ARG A O 1
ATOM 1716 N N . GLU A 1 221 ? -22.25 -16.406 14.359 1 88.12 221 GLU A N 1
ATOM 1717 C CA . GLU A 1 221 ? -23.688 -16.578 14.172 1 88.12 221 GLU A CA 1
ATOM 1718 C C . GLU A 1 221 ? -24.016 -16.969 12.734 1 88.12 221 GLU A C 1
ATOM 1720 O O . GLU A 1 221 ? -25.031 -17.594 12.469 1 88.12 221 GLU A O 1
ATOM 1725 N N . HIS A 1 222 ? -23.078 -16.609 11.82 1 90.62 222 HIS A N 1
ATOM 1726 C CA . HIS A 1 222 ? -23.406 -16.781 10.406 1 90.62 222 HIS A CA 1
ATOM 1727 C C . HIS A 1 222 ? -22.375 -17.672 9.719 1 90.62 222 HIS A C 1
ATOM 1729 O O . HIS A 1 222 ? -22.219 -17.625 8.5 1 90.62 222 HIS A O 1
ATOM 1735 N N . LEU A 1 223 ? -21.719 -18.484 10.422 1 89 223 LEU A N 1
ATOM 1736 C CA . LEU A 1 223 ? -20.562 -19.25 9.953 1 89 223 LEU A CA 1
ATOM 1737 C C . LEU A 1 223 ? -20.969 -20.25 8.883 1 89 223 LEU A C 1
ATOM 1739 O O . LEU A 1 223 ? -20.188 -20.562 7.988 1 89 223 LEU A O 1
ATOM 1743 N N . ARG A 1 224 ? -22.141 -20.688 8.914 1 86.81 224 ARG A N 1
ATOM 1744 C CA . ARG A 1 224 ? -22.609 -21.734 8.016 1 86.81 224 ARG A CA 1
ATOM 1745 C C . ARG A 1 224 ? -23.016 -21.156 6.664 1 86.81 224 ARG A C 1
ATOM 1747 O O . ARG A 1 224 ? -23.234 -21.906 5.707 1 86.81 224 ARG A O 1
ATOM 1754 N N . ASP A 1 225 ? -23.141 -19.906 6.586 1 85.69 225 ASP A N 1
ATOM 1755 C CA . ASP A 1 225 ? -23.484 -19.25 5.336 1 85.69 225 ASP A CA 1
ATOM 1756 C C . ASP A 1 225 ? -22.297 -19.234 4.371 1 85.69 225 ASP A C 1
ATOM 1758 O O . ASP A 1 225 ? -21.281 -18.594 4.637 1 85.69 225 ASP A O 1
ATOM 1762 N N . PRO A 1 226 ? -22.453 -19.953 3.316 1 79.88 226 PRO A N 1
ATOM 1763 C CA . PRO A 1 226 ? -21.328 -20.016 2.369 1 79.88 226 PRO A CA 1
ATOM 1764 C C . PRO A 1 226 ? -21 -18.656 1.76 1 79.88 226 PRO A C 1
ATOM 1766 O O . PRO A 1 226 ? -19.891 -18.453 1.241 1 79.88 226 PRO A O 1
ATOM 1769 N N . ASP A 1 227 ? -21.844 -17.734 1.95 1 78.44 227 ASP A N 1
ATOM 1770 C CA . ASP A 1 227 ? -21.641 -16.438 1.312 1 78.44 227 ASP A CA 1
ATOM 1771 C C . ASP A 1 227 ? -21.109 -15.406 2.309 1 78.44 227 ASP A C 1
ATOM 1773 O O . ASP A 1 227 ? -20.938 -14.234 1.972 1 78.44 227 ASP A O 1
ATOM 1777 N N . LEU A 1 228 ? -20.859 -15.914 3.514 1 84.81 228 LEU A N 1
ATOM 1778 C CA . LEU A 1 228 ? -20.297 -15.008 4.52 1 84.81 228 LEU A CA 1
ATOM 1779 C C . LEU A 1 228 ? -18.969 -14.438 4.059 1 84.81 228 LEU A C 1
ATOM 1781 O O . LEU A 1 228 ? -18.062 -15.188 3.666 1 84.81 228 LEU A O 1
ATOM 1785 N N . CYS A 1 229 ? -18.906 -13.07 4.074 1 80.75 229 CYS A N 1
ATOM 1786 C CA . CYS A 1 229 ? -17.688 -12.391 3.631 1 80.75 229 CYS A CA 1
ATOM 1787 C C . CYS A 1 229 ? -17.547 -11.039 4.305 1 80.75 229 CYS A C 1
ATOM 1789 O O . CYS A 1 229 ? -18.406 -10.633 5.09 1 80.75 229 CYS A O 1
ATOM 1791 N N . ILE A 1 230 ? -16.453 -10.359 4.062 1 80.56 230 ILE A N 1
ATOM 1792 C CA . ILE A 1 230 ? -16.125 -9.109 4.73 1 80.56 230 ILE A CA 1
ATOM 1793 C C . ILE A 1 230 ? -17.188 -8.055 4.406 1 80.56 230 ILE A C 1
ATOM 1795 O O . ILE A 1 230 ? -17.516 -7.219 5.25 1 80.56 230 ILE A O 1
ATOM 1799 N N . ASP A 1 231 ? -17.734 -8.195 3.355 1 71.31 231 ASP A N 1
ATOM 1800 C CA . ASP A 1 231 ? -18.766 -7.25 2.939 1 71.31 231 ASP A CA 1
ATOM 1801 C C . ASP A 1 231 ? -20 -7.348 3.834 1 71.31 231 ASP A C 1
ATOM 1803 O O . ASP A 1 231 ? -20.516 -6.328 4.289 1 71.31 231 ASP A O 1
ATOM 1807 N N . ARG A 1 232 ? -20.391 -8.523 3.971 1 77 232 ARG A N 1
ATOM 1808 C CA . ARG A 1 232 ? -21.562 -8.781 4.801 1 77 232 ARG A CA 1
ATOM 1809 C C . ARG A 1 232 ? -21.312 -8.367 6.25 1 77 232 ARG A C 1
ATOM 1811 O O . ARG A 1 232 ? -22.172 -7.766 6.891 1 77 232 ARG A O 1
ATOM 1818 N N . ILE A 1 233 ? -20.203 -8.594 6.629 1 85.44 233 ILE A N 1
ATOM 1819 C CA . ILE A 1 233 ? -19.844 -8.305 8.016 1 85.44 233 ILE A CA 1
ATOM 1820 C C . ILE A 1 233 ? -19.766 -6.797 8.227 1 85.44 233 ILE A C 1
ATOM 1822 O O . ILE A 1 233 ? -20.312 -6.273 9.203 1 85.44 233 ILE A O 1
ATOM 1826 N N . SER A 1 234 ? -19.125 -6.129 7.387 1 81.38 234 SER A N 1
ATOM 1827 C CA . SER A 1 234 ? -18.969 -4.684 7.52 1 81.38 234 SER A CA 1
ATOM 1828 C C . SER A 1 234 ? -20.312 -3.98 7.492 1 81.38 234 SER A C 1
ATOM 1830 O O . SER A 1 234 ? -20.562 -3.064 8.281 1 81.38 234 SER A O 1
ATOM 1832 N N . ALA A 1 235 ? -21.188 -4.457 6.656 1 74.31 235 ALA A N 1
ATOM 1833 C CA . ALA A 1 235 ? -22.531 -3.9 6.543 1 74.31 235 ALA A CA 1
ATOM 1834 C C . ALA A 1 235 ? -23.312 -4.109 7.832 1 74.31 235 ALA A C 1
ATOM 1836 O O . ALA A 1 235 ? -23.969 -3.186 8.328 1 74.31 235 ALA A O 1
ATOM 1837 N N . ALA A 1 236 ? -23.219 -5.211 8.258 1 79.12 236 ALA A N 1
ATOM 1838 C CA . ALA A 1 236 ? -23.969 -5.562 9.461 1 79.12 236 ALA A CA 1
ATOM 1839 C C . ALA A 1 236 ? -23.5 -4.738 10.664 1 79.12 236 ALA A C 1
ATOM 1841 O O . ALA A 1 236 ? -24.297 -4.387 11.531 1 79.12 236 ALA A O 1
ATOM 1842 N N . LEU A 1 237 ? -22.25 -4.438 10.672 1 80.62 237 LEU A N 1
ATOM 1843 C CA . LEU A 1 237 ? -21.672 -3.77 11.836 1 80.62 237 LEU A CA 1
ATOM 1844 C C . LEU A 1 237 ? -21.625 -2.26 11.625 1 80.62 237 LEU A C 1
ATOM 1846 O O . LEU A 1 237 ? -21.266 -1.514 12.539 1 80.62 237 LEU A O 1
ATOM 1850 N N . GLY A 1 238 ? -21.922 -1.836 10.461 1 72.94 238 GLY A N 1
ATOM 1851 C CA . GLY A 1 238 ? -21.922 -0.41 10.18 1 72.94 238 GLY A CA 1
ATOM 1852 C C . GLY A 1 238 ? -20.516 0.177 10.133 1 72.94 238 GLY A C 1
ATOM 1853 O O . GLY A 1 238 ? -20.281 1.274 10.641 1 72.94 238 GLY A O 1
ATOM 1854 N N . CYS A 1 239 ? -19.625 -0.581 9.734 1 72.44 239 CYS A N 1
ATOM 1855 C CA . CYS A 1 239 ? -18.266 -0.082 9.633 1 72.44 239 CYS A CA 1
ATOM 1856 C C . CYS A 1 239 ? -17.688 -0.332 8.242 1 72.44 239 CYS A C 1
ATOM 1858 O O . CYS A 1 239 ? -18.312 -1.027 7.434 1 72.44 239 CYS A O 1
ATOM 1860 N N . SER A 1 240 ? -16.594 0.385 8.008 1 66.69 240 SER A N 1
ATOM 1861 C CA . SER A 1 240 ? -15.992 0.217 6.688 1 66.69 240 SER A CA 1
ATOM 1862 C C . SER A 1 240 ? -15.273 -1.123 6.578 1 66.69 240 SER A C 1
ATOM 1864 O O . SER A 1 240 ? -14.859 -1.697 7.586 1 66.69 240 SER A O 1
ATOM 1866 N N . LYS A 1 241 ? -15.18 -1.633 5.352 1 70.69 241 LYS A N 1
ATOM 1867 C CA . LYS A 1 241 ? -14.406 -2.844 5.102 1 70.69 241 LYS A CA 1
ATOM 1868 C C . LYS A 1 241 ? -12.953 -2.662 5.516 1 70.69 241 LYS A C 1
ATOM 1870 O O . LYS A 1 241 ? -12.336 -3.58 6.062 1 70.69 241 LYS A O 1
ATOM 1875 N N . ARG A 1 242 ? -12.477 -1.468 5.227 1 66.69 242 ARG A N 1
ATOM 1876 C CA . ARG A 1 242 ? -11.094 -1.181 5.578 1 66.69 242 ARG A CA 1
ATOM 1877 C C . ARG A 1 242 ? -10.883 -1.256 7.086 1 66.69 242 ARG A C 1
ATOM 1879 O O . ARG A 1 242 ? -9.852 -1.75 7.551 1 66.69 242 ARG A O 1
ATOM 1886 N N . TYR A 1 243 ? -11.859 -0.812 7.781 1 72.5 243 TYR A N 1
ATOM 1887 C CA . TYR A 1 243 ? -11.789 -0.88 9.234 1 72.5 243 TYR A CA 1
ATOM 1888 C C . TYR A 1 243 ? -11.812 -2.326 9.719 1 72.5 243 TYR A C 1
ATOM 1890 O O . TYR A 1 243 ? -11.031 -2.711 10.586 1 72.5 243 TYR A O 1
ATOM 1898 N N . LEU A 1 244 ? -12.695 -3.066 9.109 1 78.31 244 LEU A N 1
ATOM 1899 C CA . LEU A 1 244 ? -12.789 -4.473 9.484 1 78.31 244 LEU A CA 1
ATOM 1900 C C . LEU A 1 244 ? -11.5 -5.211 9.156 1 78.31 244 LEU A C 1
ATOM 1902 O O . LEU A 1 244 ? -11.016 -6.016 9.953 1 78.31 244 LEU A O 1
ATOM 1906 N N . HIS A 1 245 ? -11.039 -4.926 8.008 1 75.25 245 HIS A N 1
ATOM 1907 C CA . HIS A 1 245 ? -9.75 -5.504 7.625 1 75.25 245 HIS A CA 1
ATOM 1908 C C . HIS A 1 245 ? -8.664 -5.156 8.641 1 75.25 245 HIS A C 1
ATOM 1910 O O . HIS A 1 245 ? -7.887 -6.02 9.039 1 75.25 245 HIS A O 1
ATOM 1916 N N . MET A 1 246 ? -8.672 -4.004 8.984 1 73.31 246 MET A N 1
ATOM 1917 C CA . MET A 1 246 ? -7.688 -3.533 9.953 1 73.31 246 MET A CA 1
ATOM 1918 C C . MET A 1 246 ? -7.84 -4.258 11.289 1 73.31 246 MET A C 1
ATOM 1920 O O . MET A 1 246 ? -6.848 -4.684 11.883 1 73.31 246 MET A O 1
ATOM 1924 N N . LEU A 1 247 ? -9.07 -4.426 11.734 1 76.06 247 LEU A N 1
ATOM 1925 C CA . LEU A 1 247 ? -9.336 -5.062 13.023 1 76.06 247 LEU A CA 1
ATOM 1926 C C . LEU A 1 247 ? -8.766 -6.477 13.062 1 76.06 247 LEU A C 1
ATOM 1928 O O . LEU A 1 247 ? -8.203 -6.898 14.07 1 76.06 247 LEU A O 1
ATOM 1932 N N . PHE A 1 248 ? -8.859 -7.133 11.984 1 81.75 248 PHE A N 1
ATOM 1933 C CA . PHE A 1 248 ? -8.414 -8.523 11.945 1 81.75 248 PHE A CA 1
ATOM 1934 C C . PHE A 1 248 ? -6.926 -8.602 11.617 1 81.75 248 PHE A C 1
ATOM 1936 O O . PHE A 1 248 ? -6.211 -9.445 12.164 1 81.75 248 PHE A O 1
ATOM 1943 N N . SER A 1 249 ? -6.547 -7.668 10.844 1 73.62 249 SER A N 1
ATOM 1944 C CA . SER A 1 249 ? -5.125 -7.633 10.516 1 73.62 249 SER A CA 1
ATOM 1945 C C . SER A 1 249 ? -4.281 -7.336 11.758 1 73.62 249 SER A C 1
ATOM 1947 O O . SER A 1 249 ? -3.186 -7.879 11.914 1 73.62 249 SER A O 1
ATOM 1949 N N . ASP A 1 250 ? -4.84 -6.551 12.547 1 69.25 250 ASP A N 1
ATOM 1950 C CA . ASP A 1 250 ? -4.18 -6.203 13.797 1 69.25 250 ASP A CA 1
ATOM 1951 C C . ASP A 1 250 ? -3.936 -7.445 14.656 1 69.25 250 ASP A C 1
ATOM 1953 O O . ASP A 1 250 ? -3.09 -7.43 15.555 1 69.25 250 ASP A O 1
ATOM 1957 N N . ARG A 1 251 ? -4.668 -8.438 14.32 1 71.88 251 ARG A N 1
ATOM 1958 C CA . ARG A 1 251 ? -4.566 -9.672 15.102 1 71.88 251 ARG A CA 1
ATOM 1959 C C . ARG A 1 251 ? -3.893 -10.773 14.297 1 71.88 251 ARG A C 1
ATOM 1961 O O . ARG A 1 251 ? -3.977 -11.953 14.656 1 71.88 251 ARG A O 1
ATOM 1968 N N . GLY A 1 252 ? -3.355 -10.359 13.148 1 67.62 252 GLY A N 1
ATOM 1969 C CA . GLY A 1 252 ? -2.508 -11.242 12.367 1 67.62 252 GLY A CA 1
ATOM 1970 C C . GLY A 1 252 ? -3.285 -12.125 11.406 1 67.62 252 GLY A C 1
ATOM 1971 O O . GLY A 1 252 ? -2.781 -13.148 10.945 1 67.62 252 GLY A O 1
ATOM 1972 N N . MET A 1 253 ? -4.492 -11.789 11.164 1 76.31 253 MET A N 1
ATOM 1973 C CA . MET A 1 253 ? -5.293 -12.625 10.281 1 76.31 253 MET A CA 1
ATOM 1974 C C . MET A 1 253 ? -6.207 -11.781 9.406 1 76.31 253 MET A C 1
ATOM 1976 O O . MET A 1 253 ? -6.488 -10.625 9.727 1 76.31 253 MET A O 1
ATOM 1980 N N . THR A 1 254 ? -6.52 -12.25 8.289 1 77.06 254 THR A N 1
ATOM 1981 C CA . THR A 1 254 ? -7.574 -11.625 7.492 1 77.06 254 THR A CA 1
ATOM 1982 C C . THR A 1 254 ? -8.953 -12.055 7.992 1 77.06 254 THR A C 1
ATOM 1984 O O . THR A 1 254 ? -9.07 -13.023 8.742 1 77.06 254 THR A O 1
ATOM 1987 N N . VAL A 1 255 ? -9.977 -11.281 7.582 1 83 255 VAL A N 1
ATOM 1988 C CA . VAL A 1 255 ? -11.344 -11.656 7.906 1 83 255 VAL A CA 1
ATOM 1989 C C . VAL A 1 255 ? -11.648 -13.047 7.348 1 83 255 VAL A C 1
ATOM 1991 O O . VAL A 1 255 ? -12.227 -13.883 8.039 1 83 255 VAL A O 1
ATOM 1994 N N . SER A 1 256 ? -11.156 -13.266 6.199 1 80.38 256 SER A N 1
ATOM 1995 C CA . SER A 1 256 ? -11.383 -14.555 5.551 1 80.38 256 SER A CA 1
ATOM 1996 C C . SER A 1 256 ? -10.695 -15.688 6.309 1 80.38 256 SER A C 1
ATOM 1998 O O . SER A 1 256 ? -11.273 -16.766 6.488 1 80.38 256 SER A O 1
ATOM 2000 N N . ASP A 1 257 ? -9.5 -15.445 6.699 1 79.06 257 ASP A N 1
ATOM 2001 C CA . ASP A 1 257 ? -8.781 -16.438 7.5 1 79.06 257 ASP A CA 1
ATOM 2002 C C . ASP A 1 257 ? -9.57 -16.797 8.758 1 79.06 257 ASP A C 1
ATOM 2004 O O . ASP A 1 257 ? -9.648 -17.969 9.125 1 79.06 257 ASP A O 1
ATOM 2008 N N . TYR A 1 258 ? -10.039 -15.758 9.367 1 86.31 258 TYR A N 1
ATOM 2009 C CA . TYR A 1 258 ? -10.797 -15.977 10.594 1 86.31 258 TYR A CA 1
ATOM 2010 C C . TYR A 1 258 ? -12.023 -16.844 10.328 1 86.31 258 TYR A C 1
ATOM 2012 O O . TYR A 1 258 ? -12.312 -17.766 11.094 1 86.31 258 TYR A O 1
ATOM 2020 N N . ILE A 1 259 ? -12.727 -16.609 9.289 1 87.25 259 ILE A N 1
ATOM 2021 C CA . ILE A 1 259 ? -13.922 -17.359 8.922 1 87.25 259 ILE A CA 1
ATOM 2022 C C . ILE A 1 259 ? -13.562 -18.828 8.664 1 87.25 259 ILE A C 1
ATOM 2024 O O . ILE A 1 259 ? -14.195 -19.734 9.211 1 87.25 259 ILE A O 1
ATOM 2028 N N . TRP A 1 260 ? -12.547 -19 7.953 1 83.44 260 TRP A N 1
ATOM 2029 C CA . TRP A 1 260 ? -12.141 -20.359 7.59 1 83.44 260 TRP A CA 1
ATOM 2030 C C . TRP A 1 260 ? -11.68 -21.125 8.82 1 83.44 260 TRP A C 1
ATOM 2032 O O . TRP A 1 260 ? -12.023 -22.297 8.984 1 83.44 260 TRP A O 1
ATOM 2042 N N . LYS A 1 261 ? -10.906 -20.5 9.594 1 86 261 LYS A N 1
ATOM 2043 C CA . LYS A 1 261 ? -10.438 -21.156 10.812 1 86 261 LYS A CA 1
ATOM 2044 C C . LYS A 1 261 ? -11.617 -21.562 11.695 1 86 261 LYS A C 1
ATOM 2046 O O . LYS A 1 261 ? -11.633 -22.672 12.234 1 86 261 LYS A O 1
ATOM 2051 N N . ALA A 1 262 ? -12.508 -20.672 11.781 1 88.56 262 ALA A N 1
ATOM 2052 C CA . ALA A 1 262 ? -13.688 -20.953 12.594 1 88.56 262 ALA A CA 1
ATOM 2053 C C . ALA A 1 262 ? -14.477 -22.125 12.016 1 88.56 262 ALA A C 1
ATOM 2055 O O . ALA A 1 262 ? -14.898 -23.016 12.758 1 88.56 262 ALA A O 1
ATOM 2056 N N . ARG A 1 263 ? -14.578 -22.125 10.727 1 89.31 263 ARG A N 1
ATOM 2057 C CA . ARG A 1 263 ? -15.281 -23.203 10.062 1 89.31 263 ARG A CA 1
ATOM 2058 C C . ARG A 1 263 ? -14.562 -24.531 10.273 1 89.31 263 ARG A C 1
ATOM 2060 O O . ARG A 1 263 ? -15.195 -25.547 10.586 1 89.31 263 ARG A O 1
ATOM 2067 N N . LEU A 1 264 ? -13.328 -24.547 10.156 1 89.56 264 LEU A N 1
ATOM 2068 C CA . LEU A 1 264 ? -12.523 -25.75 10.297 1 89.56 264 LEU A CA 1
ATOM 2069 C C . LEU A 1 264 ? -12.617 -26.312 11.719 1 89.56 264 LEU A C 1
ATOM 2071 O O . LEU A 1 264 ? -12.711 -27.516 11.906 1 89.56 264 LEU A O 1
ATOM 2075 N N . GLN A 1 265 ? -12.562 -25.422 12.625 1 88.75 265 GLN A N 1
ATOM 2076 C CA . GLN A 1 265 ? -12.656 -25.828 14.023 1 88.75 265 GLN A CA 1
ATOM 2077 C C . GLN A 1 265 ? -13.992 -26.5 14.312 1 88.75 265 GLN A C 1
ATOM 2079 O O . GLN A 1 265 ? -14.047 -27.531 15.008 1 88.75 265 GLN A O 1
ATOM 2084 N N . HIS A 1 266 ? -14.977 -26.016 13.766 1 89.12 266 HIS A N 1
ATOM 2085 C CA . HIS A 1 266 ? -16.297 -26.609 13.969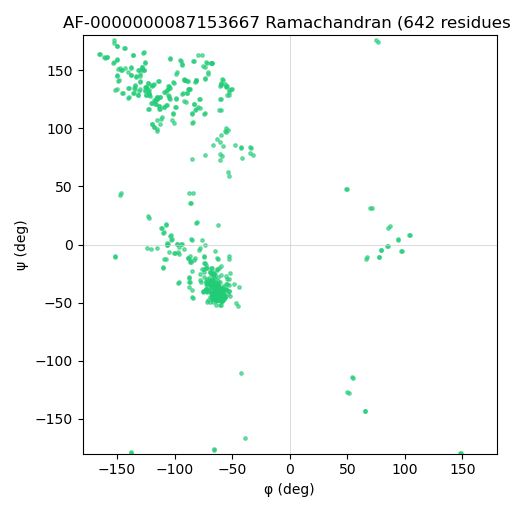 1 89.12 266 HIS A CA 1
ATOM 2086 C C . HIS A 1 266 ? -16.422 -27.938 13.219 1 89.12 266 HIS A C 1
ATOM 2088 O O . HIS A 1 266 ? -17.062 -28.859 13.719 1 89.12 266 HIS A O 1
ATOM 2094 N N . CYS A 1 267 ? -15.859 -27.953 12.094 1 88.44 267 CYS A N 1
ATOM 2095 C CA . CYS A 1 267 ? -15.859 -29.203 11.352 1 88.44 267 CYS A CA 1
ATOM 2096 C C . CYS A 1 267 ? -15.141 -30.297 12.141 1 88.44 267 CYS A C 1
ATOM 2098 O O . CYS A 1 267 ? -15.648 -31.422 12.25 1 88.44 267 CYS A O 1
ATOM 2100 N N . ARG A 1 268 ? -14.07 -29.938 12.664 1 88 268 ARG A N 1
ATOM 2101 C CA . ARG A 1 268 ? -13.305 -30.906 13.445 1 88 268 ARG A CA 1
ATOM 2102 C C . ARG A 1 268 ? -14.109 -31.391 14.648 1 88 268 ARG A C 1
ATOM 2104 O O . ARG A 1 268 ? -14.164 -32.594 14.922 1 88 268 ARG A O 1
ATOM 2111 N N . ALA A 1 269 ? -14.703 -30.484 15.336 1 86.38 269 ALA A N 1
ATOM 2112 C CA . ALA A 1 269 ? -15.508 -30.812 16.5 1 86.38 269 ALA A CA 1
ATOM 2113 C C . ALA A 1 269 ? -16.641 -31.766 16.125 1 86.38 269 ALA A C 1
ATOM 2115 O O . ALA A 1 269 ? -16.922 -32.719 16.844 1 86.38 269 ALA A O 1
ATOM 2116 N N . GLU A 1 270 ? -17.156 -31.484 15.031 1 86.38 270 GLU A N 1
ATOM 2117 C CA . GLU A 1 270 ? -18.266 -32.312 14.578 1 86.38 270 GLU A CA 1
ATOM 2118 C C . GLU A 1 270 ? -17.781 -33.688 14.141 1 86.38 270 GLU A C 1
ATOM 2120 O O . GLU A 1 270 ? -18.438 -34.719 14.398 1 86.38 270 GLU A O 1
ATOM 2125 N N . LEU A 1 271 ? -16.703 -33.75 13.531 1 85.88 271 LEU A N 1
ATOM 2126 C CA . LEU A 1 271 ? -16.141 -35.031 13.094 1 85.88 271 LEU A CA 1
ATOM 2127 C C . LEU A 1 271 ? -15.703 -35.875 14.281 1 85.88 271 LEU A C 1
ATOM 2129 O O . LEU A 1 271 ? -15.781 -37.094 14.242 1 85.88 271 LEU A O 1
ATOM 2133 N N . GLU A 1 272 ? -15.312 -35.156 15.281 1 84.25 272 GLU A N 1
ATOM 2134 C CA . GLU A 1 272 ? -14.883 -35.844 16.484 1 84.25 272 GLU A CA 1
ATOM 2135 C C . GLU A 1 272 ? -16.078 -36.344 17.297 1 84.25 272 GLU A C 1
ATOM 2137 O O . GLU A 1 272 ? -15.992 -37.375 17.984 1 84.25 272 GLU A O 1
ATOM 2142 N N . SER A 1 273 ? -17.141 -35.656 17.219 1 77.5 273 SER A N 1
ATOM 2143 C CA . SER A 1 273 ? -18.266 -35.938 18.094 1 77.5 273 SER A CA 1
ATOM 2144 C C . SER A 1 273 ? -19.297 -36.812 17.406 1 77.5 273 SER A C 1
ATOM 2146 O O . SER A 1 273 ? -20.031 -37.562 18.062 1 77.5 273 SER A O 1
ATOM 2148 N N . GLN A 1 274 ? -19.453 -36.656 16.094 1 67.88 274 GLN A N 1
ATOM 2149 C CA . GLN A 1 274 ? -20.578 -37.312 15.43 1 67.88 274 GLN A CA 1
ATOM 2150 C C . GLN A 1 274 ? -20.094 -38.438 14.516 1 67.88 274 GLN A C 1
ATOM 2152 O O . GLN A 1 274 ? -19.344 -38.188 13.57 1 67.88 274 GLN A O 1
ATOM 2157 N N . ASN A 1 275 ? -20.281 -39.719 14.758 1 65.62 275 ASN A N 1
ATOM 2158 C CA . ASN A 1 275 ? -19.828 -40.938 14.086 1 65.62 275 ASN A CA 1
ATOM 2159 C C . ASN A 1 275 ? -20.625 -41.188 12.812 1 65.62 275 ASN A C 1
ATOM 2161 O O . ASN A 1 275 ? -20.156 -41.906 11.922 1 65.62 275 ASN A O 1
ATOM 2165 N N . GLY A 1 276 ? -21.5 -40.344 12.43 1 68.38 276 GLY A N 1
ATOM 2166 C CA . GLY A 1 276 ? -22.375 -40.781 11.344 1 68.38 276 GLY A CA 1
ATOM 2167 C C . GLY A 1 276 ? -22.344 -39.844 10.148 1 68.38 276 GLY A C 1
ATOM 2168 O O . GLY A 1 276 ? -22.828 -40.188 9.07 1 68.38 276 GLY A O 1
ATOM 2169 N N . LYS A 1 277 ? -21.688 -38.844 10.203 1 77.06 277 LYS A N 1
ATOM 2170 C CA . LYS A 1 277 ? -21.703 -37.906 9.078 1 77.06 277 LYS A CA 1
ATOM 2171 C C . LYS A 1 277 ? -20.453 -38.062 8.219 1 77.06 277 LYS A C 1
ATOM 2173 O O . LYS A 1 277 ? -19.391 -38.406 8.727 1 77.06 277 LYS A O 1
ATOM 2178 N N . THR A 1 278 ? -20.703 -37.969 6.941 1 83.44 278 THR A N 1
ATOM 2179 C CA . THR A 1 278 ? -19.562 -38.031 6.035 1 83.44 278 THR A CA 1
ATOM 2180 C C . THR A 1 278 ? -18.75 -36.719 6.109 1 83.44 278 THR A C 1
ATOM 2182 O O . THR A 1 278 ? -19.266 -35.688 6.543 1 83.44 278 THR A O 1
ATOM 2185 N N . ILE A 1 279 ? -17.562 -36.844 5.738 1 86.12 279 ILE A N 1
ATOM 2186 C CA . ILE A 1 279 ? -16.656 -35.688 5.691 1 86.12 279 ILE A CA 1
ATOM 2187 C C . ILE A 1 279 ? -17.25 -34.625 4.789 1 86.12 279 ILE A C 1
ATOM 2189 O O . ILE A 1 279 ? -17.203 -33.438 5.121 1 86.12 279 ILE A O 1
ATOM 2193 N N . THR A 1 280 ? -17.828 -35.094 3.725 1 85.94 280 THR A N 1
ATOM 2194 C CA . THR A 1 280 ? -18.422 -34.156 2.762 1 85.94 280 THR A CA 1
ATOM 2195 C C . THR A 1 280 ? -19.625 -33.438 3.373 1 85.94 280 THR A C 1
ATOM 2197 O O . THR A 1 280 ? -19.781 -32.219 3.197 1 85.94 280 THR A O 1
ATOM 2200 N N . ASP A 1 281 ? -20.406 -34.156 4.094 1 84.44 281 ASP A N 1
ATOM 2201 C CA . ASP A 1 281 ? -21.578 -33.562 4.734 1 84.44 281 ASP A CA 1
ATOM 2202 C C . ASP A 1 281 ? -21.172 -32.5 5.75 1 84.44 281 ASP A C 1
ATOM 2204 O O . ASP A 1 281 ? -21.797 -31.438 5.816 1 84.44 281 ASP A O 1
ATOM 2208 N N . VAL A 1 282 ? -20.188 -32.812 6.508 1 87.62 282 VAL A N 1
ATOM 2209 C CA . VAL A 1 282 ? -19.719 -31.891 7.535 1 87.62 282 VAL A CA 1
ATOM 2210 C C . VAL A 1 282 ? -19.141 -30.641 6.875 1 87.62 282 VAL A C 1
ATOM 2212 O O . VAL A 1 282 ? -19.438 -29.531 7.293 1 87.62 282 VAL A O 1
ATOM 2215 N N . ALA A 1 283 ? -18.375 -30.875 5.832 1 87.75 283 ALA A N 1
ATOM 2216 C CA . ALA A 1 283 ? -17.75 -29.75 5.133 1 87.75 283 ALA A CA 1
ATOM 2217 C C . ALA A 1 283 ? -18.797 -28.797 4.582 1 87.75 283 ALA A C 1
ATOM 2219 O O . ALA A 1 283 ? -18.719 -27.578 4.801 1 87.75 283 ALA A O 1
ATOM 2220 N N . PHE A 1 284 ? -19.797 -29.328 4 1 82.19 284 PHE A N 1
ATOM 2221 C CA . PHE A 1 284 ? -20.828 -28.516 3.369 1 82.19 284 PHE A CA 1
ATOM 2222 C C . PHE A 1 284 ? -21.703 -27.844 4.418 1 82.19 284 PHE A C 1
ATOM 2224 O O . PHE A 1 284 ? -22.156 -26.719 4.227 1 82.19 284 PHE A O 1
ATOM 2231 N N . SER A 1 285 ? -21.891 -28.453 5.512 1 86.38 285 SER A N 1
ATOM 2232 C CA . SER A 1 285 ? -22.734 -27.906 6.574 1 86.38 285 SER A CA 1
ATOM 2233 C C . SER A 1 285 ? -22.109 -26.656 7.188 1 86.38 285 SER A C 1
ATOM 2235 O O . SER A 1 285 ? -22.812 -25.812 7.754 1 86.38 285 SER A O 1
ATOM 2237 N N . TRP A 1 286 ? -20.812 -26.562 6.98 1 88.62 286 TRP A N 1
ATOM 2238 C CA . TRP A 1 286 ? -20.141 -25.422 7.602 1 88.62 286 TRP A CA 1
ATOM 2239 C C . TRP A 1 286 ? -19.672 -24.422 6.551 1 88.62 286 TRP A C 1
ATOM 2241 O O . TRP A 1 286 ? -18.781 -23.609 6.816 1 88.62 286 TRP A O 1
ATOM 2251 N N . GLY A 1 287 ? -20.156 -24.562 5.348 1 84.12 287 GLY A N 1
ATOM 2252 C CA . GLY A 1 287 ? -20.031 -23.469 4.391 1 84.12 287 GLY A CA 1
ATOM 2253 C C . GLY A 1 287 ? -18.953 -23.719 3.35 1 84.12 287 GLY A C 1
ATOM 2254 O O . GLY A 1 287 ? -18.641 -22.828 2.555 1 84.12 287 GLY A O 1
ATOM 2255 N N . PHE A 1 288 ? -18.391 -24.969 3.35 1 81.88 288 PHE A N 1
ATOM 2256 C CA . PHE A 1 288 ? -17.438 -25.297 2.285 1 81.88 288 PHE A CA 1
ATOM 2257 C C . PHE A 1 288 ? -18.188 -25.703 1.017 1 81.88 288 PHE A C 1
ATOM 2259 O O . PHE A 1 288 ? -19.203 -26.391 1.081 1 81.88 288 PHE A O 1
ATOM 2266 N N . SER A 1 289 ? -17.609 -25.219 -0.073 1 74.81 289 SER A N 1
ATOM 2267 C CA . SER A 1 289 ? -18.297 -25.484 -1.327 1 74.81 289 SER A CA 1
ATOM 2268 C C . SER A 1 289 ? -17.656 -26.641 -2.076 1 74.81 289 SER A C 1
ATOM 2270 O O . SER A 1 289 ? -18.172 -27.094 -3.102 1 74.81 289 SER A O 1
ATOM 2272 N N . SER A 1 290 ? -16.547 -27.109 -1.603 1 77.44 290 SER A N 1
ATOM 2273 C CA . SER A 1 290 ? -15.836 -28.203 -2.242 1 77.44 290 SER A CA 1
ATOM 2274 C C . SER A 1 290 ? -15.156 -29.094 -1.209 1 77.44 290 SER A C 1
ATOM 2276 O O . SER A 1 290 ? -14.453 -28.609 -0.321 1 77.44 290 SER A O 1
ATOM 2278 N N . SER A 1 291 ? -15.391 -30.375 -1.356 1 78.88 291 SER A N 1
ATOM 2279 C CA . SER A 1 291 ? -14.789 -31.344 -0.451 1 78.88 291 SER A CA 1
ATOM 2280 C C . SER A 1 291 ? -13.273 -31.391 -0.623 1 78.88 291 SER A C 1
ATOM 2282 O O . SER A 1 291 ? -12.539 -31.531 0.356 1 78.88 291 SER A O 1
ATOM 2284 N N . SER A 1 292 ? -12.914 -31.234 -1.788 1 79.12 292 SER A N 1
ATOM 2285 C CA . SER A 1 292 ? -11.484 -31.25 -2.07 1 79.12 292 SER A CA 1
ATOM 2286 C C . SER A 1 292 ? -10.781 -30.047 -1.444 1 79.12 292 SER A C 1
ATOM 2288 O O . SER A 1 292 ? -9.711 -30.188 -0.846 1 79.12 292 SER A O 1
ATOM 2290 N N . HIS A 1 293 ? -11.453 -28.969 -1.604 1 78.81 293 HIS A N 1
ATOM 2291 C CA . HIS A 1 293 ? -10.906 -27.781 -0.987 1 78.81 293 HIS A CA 1
ATOM 2292 C C . HIS A 1 293 ? -10.875 -27.891 0.532 1 78.81 293 HIS A C 1
ATOM 2294 O O . HIS A 1 293 ? -9.891 -27.531 1.172 1 78.81 293 HIS A O 1
ATOM 2300 N N . PHE A 1 294 ? -11.961 -28.484 1.064 1 88.06 294 PHE A N 1
ATOM 2301 C CA . PHE A 1 294 ? -12.062 -28.703 2.504 1 88.06 294 PHE A CA 1
ATOM 2302 C C . PHE A 1 294 ? -10.93 -29.594 3 1 88.06 294 PHE A C 1
ATOM 2304 O O . PHE A 1 294 ? -10.234 -29.25 3.963 1 88.06 294 PHE A O 1
ATOM 2311 N N . SER A 1 295 ? -10.68 -30.609 2.373 1 84.38 295 SER A N 1
ATOM 2312 C CA . SER A 1 295 ? -9.68 -31.562 2.812 1 84.38 295 SER A CA 1
ATOM 2313 C C . SER A 1 295 ? -8.281 -30.953 2.795 1 84.38 295 SER A C 1
ATOM 2315 O O . SER A 1 295 ? -7.492 -31.172 3.721 1 84.38 295 SER A O 1
ATOM 2317 N N . ARG A 1 296 ? -8.078 -30.219 1.844 1 80.5 296 ARG A N 1
ATOM 2318 C CA . ARG A 1 296 ? -6.766 -29.594 1.691 1 80.5 296 ARG A CA 1
ATOM 2319 C C . ARG A 1 296 ? -6.52 -28.578 2.791 1 80.5 296 ARG A C 1
ATOM 2321 O O . ARG A 1 296 ? -5.457 -28.562 3.418 1 80.5 296 ARG A O 1
ATOM 2328 N N . VAL A 1 297 ? -7.484 -27.781 2.998 1 80.88 297 VAL A N 1
ATOM 2329 C CA . VAL A 1 297 ? -7.328 -26.703 3.979 1 80.88 297 VAL A CA 1
ATOM 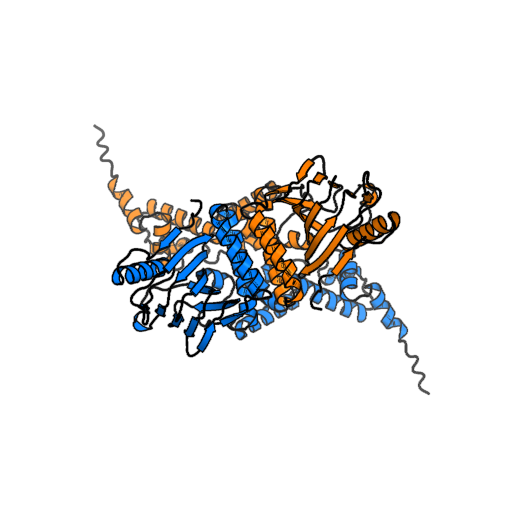2330 C C . VAL A 1 297 ? -7.328 -27.297 5.387 1 80.88 297 VAL A C 1
ATOM 2332 O O . VAL A 1 297 ? -6.617 -26.812 6.27 1 80.88 297 VAL A O 1
ATOM 2335 N N . PHE A 1 298 ? -8.055 -28.266 5.582 1 88.81 298 PHE A N 1
ATOM 2336 C CA . PHE A 1 298 ? -8.109 -28.969 6.863 1 88.81 298 PHE A CA 1
ATOM 2337 C C . PHE A 1 298 ? -6.746 -29.531 7.23 1 88.81 298 PHE A C 1
ATOM 2339 O O . PHE A 1 298 ? -6.262 -29.328 8.344 1 88.81 298 PHE A O 1
ATOM 2346 N N . ARG A 1 299 ? -6.164 -30.078 6.305 1 85.88 299 ARG A N 1
ATOM 2347 C CA . ARG A 1 299 ? -4.84 -30.656 6.527 1 85.88 299 ARG A CA 1
ATOM 2348 C C . ARG A 1 299 ? -3.805 -29.562 6.789 1 85.88 299 ARG A C 1
ATOM 2350 O O . ARG A 1 299 ? -2.93 -29.734 7.645 1 85.88 299 ARG A O 1
ATOM 2357 N N . LYS A 1 300 ? -3.943 -28.641 6.09 1 79.25 300 LYS A N 1
ATOM 2358 C CA . LYS A 1 300 ? -3.008 -27.531 6.254 1 79.25 300 LYS A CA 1
ATOM 2359 C C . LYS A 1 300 ? -3.104 -26.938 7.656 1 79.25 300 LYS A C 1
ATOM 2361 O O . LYS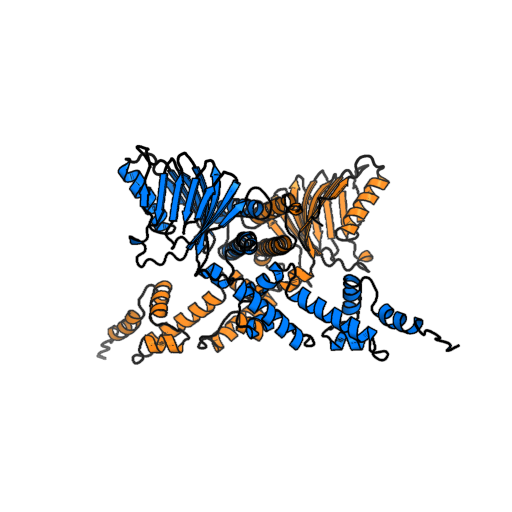 A 1 300 ? -2.086 -26.609 8.266 1 79.25 300 LYS A O 1
ATOM 2366 N N . TYR A 1 301 ? -4.25 -26.891 8.094 1 79.75 301 TYR A N 1
ATOM 2367 C CA . TYR A 1 301 ? -4.5 -26.219 9.367 1 79.75 301 TYR A CA 1
ATOM 2368 C C . TYR A 1 301 ? -4.262 -27.156 10.539 1 79.75 301 TYR A C 1
ATOM 2370 O O . TYR A 1 301 ? -3.676 -26.766 11.555 1 79.75 301 TYR A O 1
ATOM 2378 N N . PHE A 1 302 ? -4.633 -28.422 10.438 1 85.44 302 PHE A N 1
ATOM 2379 C CA . PHE A 1 302 ? -4.594 -29.328 11.586 1 85.44 302 PHE A CA 1
ATOM 2380 C C . PHE A 1 302 ? -3.455 -30.328 11.453 1 85.44 302 PHE A C 1
ATOM 2382 O O . PHE A 1 302 ? -3.129 -31.031 12.414 1 85.44 302 PHE A O 1
ATOM 2389 N N . GLY A 1 303 ? -2.871 -30.391 10.258 1 84.81 303 GLY A N 1
ATOM 2390 C CA . GLY A 1 303 ? -1.763 -31.312 10.047 1 84.81 303 GLY A CA 1
ATOM 2391 C C . GLY A 1 303 ? -2.207 -32.75 9.828 1 84.81 303 GLY A C 1
ATOM 2392 O O . GLY A 1 303 ? -1.378 -33.625 9.641 1 84.81 303 GLY A O 1
ATOM 2393 N N . ILE A 1 304 ? -3.492 -33.031 9.945 1 84.12 304 ILE A N 1
ATOM 2394 C CA . ILE A 1 304 ? -4.047 -34.375 9.758 1 84.12 304 ILE A CA 1
ATOM 2395 C C . ILE A 1 304 ? -5.199 -34.312 8.758 1 84.12 304 ILE A C 1
ATOM 2397 O O . ILE A 1 304 ? -5.805 -33.25 8.555 1 84.12 304 ILE A O 1
ATOM 2401 N N . ALA A 1 305 ? -5.422 -35.406 8.078 1 87.94 305 ALA A N 1
ATOM 2402 C CA . ALA A 1 305 ? -6.562 -35.5 7.164 1 87.94 305 ALA A CA 1
ATOM 2403 C C . ALA A 1 305 ? -7.875 -35.562 7.938 1 87.94 305 ALA A C 1
ATOM 2405 O O . ALA A 1 305 ? -7.922 -36.125 9.031 1 87.94 305 ALA A O 1
ATOM 2406 N N . PRO A 1 306 ? -8.922 -35 7.309 1 87.56 306 PRO A N 1
ATOM 2407 C CA . PRO A 1 306 ? -10.219 -35.094 7.977 1 87.56 306 PRO A CA 1
ATOM 2408 C C . PRO A 1 306 ? -10.609 -36.531 8.312 1 87.56 306 PRO A C 1
ATOM 2410 O O . PRO A 1 306 ? -11.219 -36.781 9.352 1 87.56 306 PRO A O 1
ATOM 2413 N N . SER A 1 307 ? -10.266 -37.469 7.539 1 84.69 307 SER A N 1
ATOM 2414 C CA . SER A 1 307 ? -10.617 -38.875 7.727 1 84.69 307 SER A CA 1
ATOM 2415 C C . SER A 1 307 ? -9.938 -39.438 8.961 1 84.69 307 SER A C 1
ATOM 2417 O O . SER A 1 307 ? -10.406 -40.438 9.531 1 84.69 307 SER A O 1
ATOM 2419 N N . SER A 1 308 ? -8.875 -38.906 9.344 1 82.62 308 SER A N 1
ATOM 2420 C CA . SER A 1 308 ? -8.109 -39.375 10.492 1 82.62 308 SER A CA 1
ATOM 2421 C C . SER A 1 308 ? -8.789 -39 11.805 1 82.62 308 SER A C 1
ATOM 2423 O O . SER A 1 308 ? -8.508 -39.625 12.844 1 82.62 308 SER A O 1
ATOM 2425 N N . VAL A 1 309 ? -9.586 -38.062 11.734 1 79.62 309 VAL A N 1
ATOM 2426 C CA . VAL A 1 309 ? -10.266 -37.594 12.938 1 79.62 309 VAL A CA 1
ATOM 2427 C C . VAL A 1 309 ? -11.305 -38.625 13.375 1 79.62 309 VAL A C 1
ATOM 2429 O O . VAL A 1 309 ? -11.477 -38.875 14.57 1 79.62 309 VAL A O 1
ATOM 2432 N N . HIS A 1 310 ? -12.031 -39.219 12.5 1 67.81 310 HIS A N 1
ATOM 2433 C CA . HIS A 1 310 ? -13.008 -40.25 12.82 1 67.81 310 HIS A CA 1
ATOM 2434 C C . HIS A 1 310 ? -12.328 -41.469 13.438 1 67.81 310 HIS A C 1
ATOM 2436 O O . HIS A 1 310 ? -12.883 -42.094 14.352 1 67.81 310 HIS A O 1
ATOM 2442 N N . LYS A 1 311 ? -11.203 -41.906 13.031 1 58.97 311 LYS A N 1
ATOM 2443 C CA . LYS A 1 311 ? -10.562 -43.125 13.469 1 58.97 311 LYS A CA 1
ATOM 2444 C C . LYS A 1 311 ? -10.055 -43 14.906 1 58.97 311 LYS A C 1
ATOM 2446 O O . LYS A 1 311 ? -10.039 -43.969 15.656 1 58.97 311 LYS A O 1
ATOM 2451 N N . ALA A 1 312 ? -9.656 -42.031 15.391 1 52.5 312 ALA A N 1
ATOM 2452 C CA . ALA A 1 312 ? -9.07 -41.906 16.719 1 52.5 312 ALA A CA 1
ATOM 2453 C C . ALA A 1 312 ? -10.109 -42.188 17.812 1 52.5 312 ALA A C 1
ATOM 2455 O O . ALA A 1 312 ? -9.781 -42.719 18.875 1 52.5 312 ALA A O 1
ATOM 2456 N N . GLN A 1 313 ? -11.281 -41.875 17.609 1 50.97 313 GLN A N 1
ATOM 2457 C CA . GLN A 1 313 ? -12.266 -42.188 18.641 1 50.97 313 GLN A CA 1
ATOM 2458 C C . GLN A 1 313 ? -12.539 -43.688 18.703 1 50.97 313 GLN A C 1
ATOM 2460 O O . GLN A 1 313 ? -12.914 -44.219 19.75 1 50.97 313 GLN A O 1
ATOM 2465 N N . HIS A 1 314 ? -12.43 -44.406 17.656 1 46.16 314 HIS A N 1
ATOM 2466 C CA . HIS A 1 314 ? -12.766 -45.812 17.812 1 46.16 314 HIS A CA 1
ATOM 2467 C C . HIS A 1 314 ? -11.664 -46.562 18.562 1 46.16 314 HIS A C 1
ATOM 2469 O O . HIS A 1 314 ? -11.898 -47.656 19.078 1 46.16 314 HIS A O 1
ATOM 2475 N N . GLY A 1 315 ? -10.453 -46.219 18.641 1 42.88 315 GLY A N 1
ATOM 2476 C CA . GLY A 1 315 ? -9.492 -47.062 19.312 1 42.88 315 GLY A CA 1
ATOM 2477 C C . GLY A 1 315 ? -9.562 -46.969 20.828 1 42.88 315 GLY A C 1
ATOM 2478 O O . GLY A 1 315 ? -8.852 -47.688 21.547 1 42.88 315 GLY A O 1
ATOM 2479 N N . ILE A 1 316 ? -10.039 -45.875 21.406 1 39.47 316 ILE A N 1
ATOM 2480 C CA . ILE A 1 316 ? -9.922 -45.906 22.859 1 39.47 316 ILE A CA 1
ATOM 2481 C C . ILE A 1 316 ? -11.133 -46.625 23.453 1 39.47 316 ILE A C 1
ATOM 2483 O O . ILE A 1 316 ? -12.141 -46 23.781 1 39.47 316 ILE A O 1
ATOM 2487 N N . ALA A 1 317 ? -11.695 -47.719 22.766 1 39.19 317 ALA A N 1
ATOM 2488 C CA . ALA A 1 317 ? -12.555 -48.594 23.531 1 39.19 317 ALA A CA 1
ATOM 2489 C C . ALA A 1 317 ? -11.797 -49.219 24.703 1 39.19 317 ALA A C 1
ATOM 2491 O O . ALA A 1 317 ? -10.875 -50.031 24.484 1 39.19 317 ALA A O 1
ATOM 2492 N N . VAL A 1 318 ? -11.555 -48.5 25.844 1 33.28 318 VAL A N 1
ATOM 2493 C CA . VAL A 1 318 ? -11.094 -49.031 27.125 1 33.28 318 VAL A CA 1
ATOM 2494 C C . VAL A 1 318 ? -12.016 -50.156 27.594 1 33.28 318 VAL A C 1
ATOM 2496 O O . VAL A 1 318 ? -13.234 -49.969 27.656 1 33.28 318 VAL A O 1
ATOM 2499 N N . ASP A 1 319 ? -11.633 -51.344 27.375 1 30.53 319 ASP A N 1
ATOM 2500 C CA . ASP A 1 319 ? -12.039 -52.5 28.125 1 30.53 319 ASP A CA 1
ATOM 2501 C C . ASP A 1 319 ? -11.805 -52.312 29.625 1 30.53 319 ASP A C 1
ATOM 2503 O O . ASP A 1 319 ? -10.672 -52.406 30.094 1 30.53 319 ASP A O 1
ATOM 2507 N N . VAL A 1 320 ? -12.438 -51.344 30.312 1 32.34 320 VAL A N 1
ATOM 2508 C CA . VAL A 1 320 ? -12.547 -51.344 31.766 1 32.34 320 VAL A CA 1
ATOM 2509 C C . VAL A 1 320 ? -13.258 -52.625 32.219 1 32.34 320 VAL A C 1
ATOM 2511 O O . VAL A 1 320 ? -14.453 -52.781 31.984 1 32.34 320 VAL A O 1
ATOM 2514 N N . VAL A 1 321 ? -12.547 -53.781 32.219 1 26.2 321 VAL A N 1
ATOM 2515 C CA . VAL A 1 321 ? -12.898 -54.938 33.031 1 26.2 321 VAL A CA 1
ATOM 2516 C C . VAL A 1 321 ? -12.898 -54.562 34.5 1 26.2 321 VAL A C 1
ATOM 2518 O O . VAL A 1 321 ? -11.891 -54.094 35.031 1 26.2 321 VAL A O 1
ATOM 2521 N N . LEU A 1 322 ? -14.055 -54.188 35.094 1 26.55 322 LEU A N 1
ATOM 2522 C CA . LEU A 1 322 ? -14.391 -54.281 36.5 1 26.55 322 LEU A CA 1
ATOM 2523 C C . LEU A 1 322 ? -13.922 -55.594 37.094 1 26.55 322 LEU A C 1
ATOM 2525 O O . LEU A 1 322 ? -14.336 -56.688 36.625 1 26.55 322 LEU A O 1
ATOM 2529 N N . GLU A 1 323 ? -12.57 -55.75 37.344 1 21.98 323 GLU A N 1
ATOM 2530 C CA . GLU A 1 323 ? -12.352 -56.625 38.5 1 21.98 323 GLU A CA 1
ATOM 2531 C C . GLU A 1 323 ? -12.789 -55.938 39.781 1 21.98 323 GLU A C 1
ATOM 2533 O O . GLU A 1 323 ? -12.641 -54.719 39.906 1 21.98 323 GLU A O 1
ATOM 2538 N N . MET B 1 1 ? 7.895 -16.656 14.047 1 32.88 1 MET B N 1
ATOM 2539 C CA . MET B 1 1 ? 9.227 -16.906 13.523 1 32.88 1 MET B CA 1
ATOM 2540 C C . MET B 1 1 ? 9.664 -15.812 12.562 1 32.88 1 MET B C 1
ATOM 2542 O O . MET B 1 1 ? 8.938 -15.461 11.641 1 32.88 1 MET B O 1
ATOM 2546 N N . SER B 1 2 ? 10.242 -14.781 12.992 1 43.09 2 SER B N 1
ATOM 2547 C CA . SER B 1 2 ? 10.852 -13.664 12.273 1 43.09 2 SER B CA 1
ATOM 2548 C C . SER B 1 2 ? 11.477 -14.125 10.961 1 43.09 2 SER B C 1
ATOM 2550 O O . SER B 1 2 ? 12.398 -14.945 10.961 1 43.09 2 SER B O 1
ATOM 2552 N N . ASP B 1 3 ? 10.797 -14.266 9.938 1 54.25 3 ASP B N 1
ATOM 2553 C CA . ASP B 1 3 ? 11.258 -14.961 8.742 1 54.25 3 ASP B CA 1
ATOM 2554 C C . ASP B 1 3 ? 12.562 -14.352 8.227 1 54.25 3 ASP B C 1
ATOM 2556 O O . ASP B 1 3 ? 12.633 -13.148 7.965 1 54.25 3 ASP B O 1
ATOM 2560 N N . THR B 1 4 ? 13.688 -14.992 8.586 1 75.31 4 THR B N 1
ATOM 2561 C CA . THR B 1 4 ? 15.086 -14.891 8.172 1 75.31 4 THR B CA 1
ATOM 2562 C C . THR B 1 4 ? 15.219 -15.055 6.66 1 75.31 4 THR B C 1
ATOM 2564 O O . THR B 1 4 ? 14.383 -15.703 6.027 1 75.31 4 THR B O 1
ATOM 2567 N N . VAL B 1 5 ? 16.047 -14.18 6.152 1 87.06 5 VAL B N 1
ATOM 2568 C CA . VAL B 1 5 ? 16.453 -14.32 4.754 1 87.06 5 VAL B CA 1
ATOM 2569 C C . VAL B 1 5 ? 17.141 -15.664 4.543 1 87.06 5 VAL B C 1
ATOM 2571 O O . VAL B 1 5 ? 18.094 -16 5.262 1 87.06 5 VAL B O 1
ATOM 2574 N N . HIS B 1 6 ? 16.578 -16.562 3.752 1 91.5 6 HIS B N 1
ATOM 2575 C CA . HIS B 1 6 ? 17.203 -17.828 3.348 1 91.5 6 HIS B CA 1
ATOM 2576 C C . HIS B 1 6 ? 18.016 -17.656 2.074 1 91.5 6 HIS B C 1
ATOM 2578 O O . HIS B 1 6 ? 17.672 -16.844 1.205 1 91.5 6 HIS B O 1
ATOM 2584 N N . SER B 1 7 ? 19.141 -18.344 2.104 1 93.75 7 SER B N 1
ATOM 2585 C CA . SER B 1 7 ? 20.016 -18.219 0.938 1 93.75 7 SER B CA 1
ATOM 2586 C C . SER B 1 7 ? 20.344 -19.578 0.349 1 93.75 7 SER B C 1
ATOM 2588 O O . SER B 1 7 ? 20.578 -20.547 1.086 1 93.75 7 SER B O 1
ATOM 2590 N N . LEU B 1 8 ? 20.266 -19.656 -0.946 1 93.25 8 LEU B N 1
ATOM 2591 C CA . LEU B 1 8 ? 20.672 -20.828 -1.707 1 93.25 8 LEU B CA 1
ATOM 2592 C C . LEU B 1 8 ? 21.688 -20.438 -2.789 1 93.25 8 LEU B C 1
ATOM 2594 O O . LEU B 1 8 ? 21.531 -19.422 -3.453 1 93.25 8 LEU B O 1
ATOM 2598 N N . SER B 1 9 ? 22.766 -21.172 -2.889 1 95.31 9 SER B N 1
ATOM 2599 C CA . SER B 1 9 ? 23.781 -20.938 -3.9 1 95.31 9 SER B CA 1
ATOM 2600 C C . SER B 1 9 ? 24.203 -22.234 -4.586 1 95.31 9 SER B C 1
ATOM 2602 O O . SER B 1 9 ? 24.156 -23.297 -3.982 1 95.31 9 SER B O 1
ATOM 2604 N N . THR B 1 10 ? 24.484 -22.141 -5.816 1 94.25 10 THR B N 1
ATOM 2605 C CA . THR B 1 10 ? 24.953 -23.312 -6.551 1 94.25 10 THR B CA 1
ATOM 2606 C C . THR B 1 10 ? 26.484 -23.344 -6.57 1 94.25 10 THR B C 1
ATOM 2608 O O . THR B 1 10 ? 27.078 -24.281 -7.117 1 94.25 10 THR B O 1
ATOM 2611 N N . ASN B 1 11 ? 27.078 -22.375 -5.957 1 90.81 11 ASN B N 1
ATOM 2612 C CA . ASN B 1 11 ? 28.531 -22.281 -5.969 1 90.81 11 ASN B CA 1
ATOM 2613 C C . ASN B 1 11 ? 29.188 -23.5 -5.34 1 90.81 11 ASN B C 1
ATOM 2615 O O . ASN B 1 11 ? 28.734 -23.984 -4.301 1 90.81 11 ASN B O 1
ATOM 2619 N N . GLY B 1 12 ? 30.266 -24.016 -5.992 1 89.94 12 GLY B N 1
ATOM 2620 C CA . GLY B 1 12 ? 31.047 -25.109 -5.453 1 89.94 12 GLY B CA 1
ATOM 2621 C C . GLY B 1 12 ? 30.469 -26.484 -5.781 1 89.94 12 GLY B C 1
ATOM 2622 O O . GLY B 1 12 ? 31.062 -27.5 -5.438 1 89.94 12 GLY B O 1
ATOM 2623 N N . LEU B 1 13 ? 29.406 -26.547 -6.43 1 93.25 13 LEU B N 1
ATOM 2624 C CA . LEU B 1 13 ? 28.781 -27.812 -6.793 1 93.25 13 LEU B CA 1
ATOM 2625 C C . LEU B 1 13 ? 29.188 -28.234 -8.203 1 93.25 13 LEU B C 1
ATOM 2627 O O . LEU B 1 13 ? 29.641 -27.422 -8.992 1 93.25 13 LEU B O 1
ATOM 2631 N N . THR B 1 14 ? 29.047 -29.531 -8.43 1 92.88 14 THR B N 1
ATOM 2632 C CA . THR B 1 14 ? 29.219 -30.031 -9.789 1 92.88 14 THR B CA 1
ATOM 2633 C C . THR B 1 14 ? 28.078 -29.531 -10.688 1 92.88 14 THR B C 1
ATOM 2635 O O . THR B 1 14 ? 27 -29.203 -10.195 1 92.88 14 THR B O 1
ATOM 2638 N N . PRO B 1 15 ? 28.281 -29.453 -11.984 1 91.75 15 PRO B N 1
ATOM 2639 C CA . PRO B 1 15 ? 27.266 -28.922 -12.891 1 91.75 15 PRO B CA 1
ATOM 2640 C C . PRO B 1 15 ? 25.922 -29.625 -12.734 1 91.75 15 PRO B C 1
ATOM 2642 O O . PRO B 1 15 ? 24.875 -28.969 -12.695 1 91.75 15 PRO B O 1
ATOM 2645 N N . ARG B 1 16 ? 25.891 -30.891 -12.602 1 90.94 16 ARG B N 1
ATOM 2646 C CA . ARG B 1 16 ? 24.641 -31.625 -12.43 1 90.94 16 ARG B CA 1
ATOM 2647 C C . ARG B 1 16 ? 23.953 -31.25 -11.125 1 90.94 16 ARG B C 1
ATOM 2649 O O . ARG B 1 16 ? 22.734 -31.078 -11.086 1 90.94 16 ARG B O 1
ATOM 2656 N N . ARG B 1 17 ? 24.734 -31.156 -10.117 1 92.88 17 ARG B N 1
ATOM 2657 C CA . ARG B 1 17 ? 24.188 -30.812 -8.812 1 92.88 17 ARG B CA 1
ATOM 2658 C C . ARG B 1 17 ? 23.719 -29.359 -8.773 1 92.88 17 ARG B C 1
ATOM 2660 O O . ARG B 1 17 ? 22.781 -29.031 -8.039 1 92.88 17 ARG B O 1
ATOM 2667 N N . GLN B 1 18 ? 24.453 -28.516 -9.539 1 94.44 18 GLN B N 1
ATOM 2668 C CA . GLN B 1 18 ? 24.016 -27.141 -9.641 1 94.44 18 GLN B CA 1
ATOM 2669 C C . GLN B 1 18 ? 22.594 -27.031 -10.18 1 94.44 18 GLN B C 1
ATOM 2671 O O . GLN B 1 18 ? 21.75 -26.359 -9.602 1 94.44 18 GLN B O 1
ATOM 2676 N N . ILE B 1 19 ? 22.344 -27.781 -11.25 1 92.69 19 ILE B N 1
ATOM 2677 C CA . ILE B 1 19 ? 21.031 -27.766 -11.898 1 92.69 19 ILE B CA 1
ATOM 2678 C C . ILE B 1 19 ? 19.984 -28.328 -10.945 1 92.69 19 ILE B C 1
ATOM 2680 O O . ILE B 1 19 ? 18.891 -27.781 -10.82 1 92.69 19 ILE B O 1
ATOM 2684 N N . GLN B 1 20 ? 20.312 -29.375 -10.289 1 92.75 20 GLN B N 1
ATOM 2685 C CA . GLN B 1 20 ? 19.391 -30 -9.359 1 92.75 20 GLN B CA 1
ATOM 2686 C C . GLN B 1 20 ? 19.062 -29.078 -8.195 1 92.75 20 GLN B C 1
ATOM 2688 O O . GLN B 1 20 ? 17.891 -28.938 -7.816 1 92.75 20 GLN B O 1
ATOM 2693 N N . ARG B 1 21 ? 20.062 -28.469 -7.664 1 93.19 21 ARG B N 1
ATOM 2694 C CA . ARG B 1 21 ? 19.859 -27.547 -6.547 1 93.19 21 ARG B CA 1
ATOM 2695 C C . ARG B 1 21 ? 18.969 -26.391 -6.953 1 93.19 21 ARG B C 1
ATOM 2697 O O . ARG B 1 21 ? 18.109 -25.969 -6.18 1 93.19 21 ARG B O 1
ATOM 2704 N N . TRP B 1 22 ? 19.25 -25.859 -8.094 1 93.5 22 TRP B N 1
ATOM 2705 C CA . TRP B 1 22 ? 18.469 -24.734 -8.609 1 93.5 22 TRP B CA 1
ATOM 2706 C C . TRP B 1 22 ? 17.031 -25.156 -8.836 1 93.5 22 TRP B C 1
ATOM 2708 O O . TRP B 1 22 ? 16.094 -24.438 -8.445 1 93.5 22 TRP B O 1
ATOM 2718 N N . SER B 1 23 ? 16.828 -26.266 -9.477 1 90.75 23 SER B N 1
ATOM 2719 C CA . SER B 1 23 ? 15.5 -26.812 -9.727 1 90.75 23 SER B CA 1
ATOM 2720 C C . SER B 1 23 ? 14.742 -27.031 -8.422 1 90.75 23 SER B C 1
ATOM 2722 O O . SER B 1 23 ? 13.562 -26.703 -8.32 1 90.75 23 SER B O 1
ATOM 2724 N N . ASP B 1 24 ? 15.406 -27.562 -7.465 1 91.19 24 ASP B N 1
ATOM 2725 C CA . ASP B 1 24 ? 14.789 -27.812 -6.16 1 91.19 24 ASP B CA 1
ATOM 2726 C C . ASP B 1 24 ? 14.359 -26.5 -5.504 1 91.19 24 ASP B C 1
ATOM 2728 O O . ASP B 1 24 ? 13.281 -26.422 -4.914 1 91.19 24 ASP B O 1
ATOM 2732 N N . ALA B 1 25 ? 15.234 -25.578 -5.613 1 90.69 25 ALA B N 1
ATOM 2733 C CA . ALA B 1 25 ? 14.938 -24.281 -5.027 1 90.69 25 ALA B CA 1
ATOM 2734 C C . ALA B 1 25 ? 13.68 -23.672 -5.648 1 90.69 25 ALA B C 1
ATOM 2736 O O . ALA B 1 25 ? 12.797 -23.203 -4.934 1 90.69 25 ALA B O 1
ATOM 2737 N N . LEU B 1 26 ? 13.594 -23.672 -6.953 1 88.94 26 LEU B N 1
ATOM 2738 C CA . LEU B 1 26 ? 12.438 -23.109 -7.656 1 88.94 26 LEU B CA 1
ATOM 2739 C C . LEU B 1 26 ? 11.172 -23.891 -7.316 1 88.94 26 LEU B C 1
ATOM 2741 O O . LEU B 1 26 ? 10.102 -23.281 -7.152 1 88.94 26 LEU B O 1
ATOM 2745 N N . THR B 1 27 ? 11.305 -25.156 -7.219 1 85.06 27 THR B N 1
ATOM 2746 C CA . THR B 1 27 ? 10.164 -26 -6.863 1 85.06 27 THR B CA 1
ATOM 2747 C C . THR B 1 27 ? 9.625 -25.625 -5.484 1 85.06 27 THR B C 1
ATOM 2749 O O . THR B 1 27 ? 8.414 -25.531 -5.297 1 85.06 27 THR B O 1
ATOM 2752 N N . ASP B 1 28 ? 10.516 -25.422 -4.648 1 85.5 28 ASP B N 1
ATOM 2753 C CA . ASP B 1 28 ? 10.125 -25.047 -3.291 1 85.5 28 ASP B CA 1
ATOM 2754 C C . ASP B 1 28 ? 9.453 -23.672 -3.266 1 85.5 28 ASP B C 1
ATOM 2756 O O . ASP B 1 28 ? 8.555 -23.438 -2.451 1 85.5 28 ASP B O 1
ATOM 2760 N N . LEU B 1 29 ? 9.898 -22.906 -4.094 1 84.81 29 LEU B N 1
ATOM 2761 C CA . LEU B 1 29 ? 9.414 -21.531 -4.066 1 84.81 29 LEU B CA 1
ATOM 2762 C C . LEU B 1 29 ? 8.102 -21.391 -4.84 1 84.81 29 LEU B C 1
ATOM 2764 O O . LEU B 1 29 ? 7.152 -20.781 -4.355 1 84.81 29 LEU B O 1
ATOM 2768 N N . CYS B 1 30 ? 8.039 -21.984 -6.012 1 80.12 30 CYS B N 1
ATOM 2769 C CA . CYS B 1 30 ? 6.871 -21.609 -6.801 1 80.12 30 CYS B CA 1
ATOM 2770 C C . CYS B 1 30 ? 6.484 -22.75 -7.75 1 80.12 30 CYS B C 1
ATOM 2772 O O . CYS B 1 30 ? 5.445 -22.672 -8.414 1 80.12 30 CYS B O 1
ATOM 2774 N N . GLY B 1 31 ? 7.246 -23.656 -7.875 1 81.19 31 GLY B N 1
ATOM 2775 C CA . GLY B 1 31 ? 6.832 -24.766 -8.727 1 81.19 31 GLY B CA 1
ATOM 2776 C C . GLY B 1 31 ? 7.996 -25.438 -9.43 1 81.19 31 GLY B C 1
ATOM 2777 O O . GLY B 1 31 ? 9.148 -25.031 -9.266 1 81.19 31 GLY B O 1
ATOM 2778 N N . GLN B 1 32 ? 7.609 -26.453 -10.234 1 82.12 32 GLN B N 1
ATOM 2779 C CA . GLN B 1 32 ? 8.609 -27.234 -10.938 1 82.12 32 GLN B CA 1
ATOM 2780 C C . GLN B 1 32 ? 8.867 -26.688 -12.336 1 82.12 32 GLN B C 1
ATOM 2782 O O . GLN B 1 32 ? 7.922 -26.422 -13.086 1 82.12 32 GLN B O 1
ATOM 2787 N N . PHE B 1 33 ? 10.125 -26.5 -12.594 1 87.56 33 PHE B N 1
ATOM 2788 C CA . PHE B 1 33 ? 10.523 -25.969 -13.891 1 87.56 33 PHE B CA 1
ATOM 2789 C C . PHE B 1 33 ? 11.641 -26.812 -14.5 1 87.56 33 PHE B C 1
ATOM 2791 O O . PHE B 1 33 ? 12.359 -27.516 -13.789 1 87.56 33 PHE B O 1
ATOM 2798 N N . ASP B 1 34 ? 11.625 -26.812 -15.812 1 89.38 34 ASP B N 1
ATOM 2799 C CA . ASP B 1 34 ? 12.805 -27.312 -16.5 1 89.38 34 ASP B CA 1
ATOM 2800 C C . ASP B 1 34 ? 13.914 -26.266 -16.516 1 89.38 34 ASP B C 1
ATOM 2802 O O . ASP B 1 34 ? 13.703 -25.125 -16.953 1 89.38 34 ASP B O 1
ATOM 2806 N N . VAL B 1 35 ? 15.07 -26.641 -16.031 1 92.25 35 VAL B N 1
ATOM 2807 C CA . VAL B 1 35 ? 16.203 -25.719 -15.938 1 92.25 35 VAL B CA 1
ATOM 2808 C C . VAL B 1 35 ? 17.328 -26.203 -16.859 1 92.25 35 VAL B C 1
ATOM 2810 O O . VAL B 1 35 ? 17.75 -27.359 -16.781 1 92.25 35 VAL B O 1
ATOM 2813 N N . ASP B 1 36 ? 17.75 -25.312 -17.672 1 91.19 36 ASP B N 1
ATOM 2814 C CA . ASP B 1 36 ? 18.812 -25.594 -18.641 1 91.19 36 ASP B CA 1
ATOM 2815 C C . ASP B 1 36 ? 19.875 -24.484 -18.609 1 91.19 36 ASP B C 1
ATOM 2817 O O . ASP B 1 36 ? 19.562 -23.312 -18.766 1 91.19 36 ASP B O 1
ATOM 2821 N N . PRO B 1 37 ? 21.203 -24.875 -18.469 1 91.38 37 PRO B N 1
ATOM 2822 C CA . PRO B 1 37 ? 22.266 -23.859 -18.453 1 91.38 37 PRO B CA 1
ATOM 2823 C C . PRO B 1 37 ? 22.641 -23.391 -19.859 1 91.38 37 PRO B C 1
ATOM 2825 O O . PRO B 1 37 ? 23.703 -22.812 -20.047 1 91.38 37 PRO B O 1
ATOM 2828 N N . LEU B 1 38 ? 21.797 -23.625 -20.734 1 89.5 38 LEU B N 1
ATOM 2829 C CA . LEU B 1 38 ? 22.031 -23.25 -22.141 1 89.5 38 LEU B CA 1
ATOM 2830 C C . LEU B 1 38 ? 23.406 -23.734 -22.609 1 89.5 38 LEU B C 1
ATOM 2832 O O . LEU B 1 38 ? 23.703 -24.922 -22.516 1 89.5 38 LEU B O 1
ATOM 2836 N N . GLU B 1 39 ? 24.203 -22.844 -23.156 1 81.62 39 GLU B N 1
ATOM 2837 C CA . GLU B 1 39 ? 25.5 -23.25 -23.703 1 81.62 39 GLU B CA 1
ATOM 2838 C C . GLU B 1 39 ? 26.562 -23.297 -22.625 1 81.62 39 GLU B C 1
ATOM 2840 O O . GLU B 1 39 ? 27.734 -23.547 -22.906 1 81.62 39 GLU B O 1
ATOM 2845 N N . GLY B 1 40 ? 26.141 -23.062 -21.453 1 81.38 40 GLY B N 1
ATOM 2846 C CA . GLY B 1 40 ? 27.109 -23.078 -20.375 1 81.38 40 GLY B CA 1
ATOM 2847 C C . GLY B 1 40 ? 27.391 -24.469 -19.844 1 81.38 40 GLY B C 1
ATOM 2848 O O . GLY B 1 40 ? 26.562 -25.375 -19.969 1 81.38 40 GLY B O 1
ATOM 2849 N N . SER B 1 41 ? 28.578 -24.578 -19.203 1 83.5 41 SER B N 1
ATOM 2850 C CA . SER B 1 41 ? 28.984 -25.844 -18.578 1 83.5 41 SER B CA 1
ATOM 2851 C C . SER B 1 41 ? 28.484 -25.922 -17.141 1 83.5 41 SER B C 1
ATOM 2853 O O . SER B 1 41 ? 28.531 -27 -16.531 1 83.5 41 SER B O 1
ATOM 2855 N N . SER B 1 42 ? 28.031 -24.75 -16.75 1 90.12 42 SER B N 1
ATOM 2856 C CA . SER B 1 42 ? 27.578 -24.688 -15.359 1 90.12 42 SER B CA 1
ATOM 2857 C C . SER B 1 42 ? 26.469 -23.656 -15.188 1 90.12 42 SER B C 1
ATOM 2859 O O . SER B 1 42 ? 26.25 -22.812 -16.062 1 90.12 42 SER B O 1
ATOM 2861 N N . LEU B 1 43 ? 25.75 -23.797 -14.156 1 94.38 43 LEU B N 1
ATOM 2862 C CA . LEU B 1 43 ? 24.781 -22.812 -13.719 1 94.38 43 LEU B CA 1
ATOM 2863 C C . LEU B 1 43 ? 25.172 -22.219 -12.367 1 94.38 43 LEU B C 1
ATOM 2865 O O . LEU B 1 43 ? 24.969 -22.844 -11.328 1 94.38 43 LEU B O 1
ATOM 2869 N N . GLU B 1 44 ? 25.781 -21.094 -12.438 1 94.5 44 GLU B N 1
ATOM 2870 C CA . GLU B 1 44 ? 26.109 -20.359 -11.211 1 94.5 44 GLU B CA 1
ATOM 2871 C C . GLU B 1 44 ? 24.984 -19.406 -10.82 1 94.5 44 GLU B C 1
ATOM 2873 O O . GLU B 1 44 ? 24.562 -18.578 -11.625 1 94.5 44 GLU B O 1
ATOM 2878 N N . GLY B 1 45 ? 24.5 -19.562 -9.672 1 95.69 45 GLY B N 1
ATOM 2879 C CA . GLY B 1 45 ? 23.391 -18.703 -9.258 1 95.69 45 GLY B CA 1
ATOM 2880 C C . GLY B 1 45 ? 23.203 -18.656 -7.758 1 95.69 45 GLY B C 1
ATOM 2881 O O . GLY B 1 45 ? 23.797 -19.453 -7.023 1 95.69 45 GLY B O 1
ATOM 2882 N N . ARG B 1 46 ? 22.531 -17.656 -7.355 1 96.88 46 ARG B N 1
ATOM 2883 C CA . ARG B 1 46 ? 22.188 -17.438 -5.957 1 96.88 46 ARG B CA 1
ATOM 2884 C C . ARG B 1 46 ? 20.75 -16.906 -5.832 1 96.88 46 ARG B C 1
ATOM 2886 O O . ARG B 1 46 ? 20.328 -16.062 -6.609 1 96.88 46 ARG B O 1
ATOM 2893 N N . ILE B 1 47 ? 20.047 -17.516 -4.887 1 96.5 47 ILE B N 1
ATOM 2894 C CA . ILE B 1 47 ? 18.703 -17.047 -4.543 1 96.5 47 ILE B CA 1
ATOM 2895 C C . ILE B 1 47 ? 18.656 -16.688 -3.057 1 96.5 47 ILE B C 1
ATOM 2897 O O . ILE B 1 47 ? 18.938 -17.531 -2.201 1 96.5 47 ILE B O 1
ATOM 2901 N N . ASN B 1 48 ? 18.422 -15.453 -2.742 1 96.69 48 ASN B N 1
ATOM 2902 C CA . ASN B 1 48 ? 18 -15.055 -1.404 1 96.69 48 ASN B CA 1
ATOM 2903 C C . ASN B 1 48 ? 16.484 -14.844 -1.332 1 96.69 48 ASN B C 1
ATOM 2905 O O . ASN B 1 48 ? 15.906 -14.203 -2.209 1 96.69 48 ASN B O 1
ATOM 2909 N N . PHE B 1 49 ? 15.844 -15.492 -0.43 1 95.62 49 PHE B N 1
ATOM 2910 C CA . PHE B 1 49 ? 14.398 -15.297 -0.388 1 95.62 49 PHE B CA 1
ATOM 2911 C C . PHE B 1 49 ? 13.906 -15.156 1.049 1 95.62 49 PHE B C 1
ATOM 2913 O O . PHE B 1 49 ? 14.578 -15.609 1.982 1 95.62 49 PHE B O 1
ATOM 2920 N N . THR B 1 50 ? 12.867 -14.477 1.258 1 95.12 50 THR B N 1
ATOM 2921 C CA . THR B 1 50 ? 12.156 -14.289 2.52 1 95.12 50 THR B CA 1
ATOM 2922 C C . THR B 1 50 ? 10.648 -14.234 2.293 1 95.12 50 THR B C 1
ATOM 2924 O O . THR B 1 50 ? 10.188 -14.297 1.152 1 95.12 50 THR B O 1
ATOM 2927 N N . THR B 1 51 ? 9.953 -14.289 3.371 1 92.94 51 THR B N 1
ATOM 2928 C CA . THR B 1 51 ? 8.5 -14.195 3.281 1 92.94 51 THR B CA 1
ATOM 2929 C C . THR B 1 51 ? 7.988 -12.969 4.035 1 92.94 51 THR B C 1
ATOM 2931 O O . THR B 1 51 ? 8.516 -12.617 5.09 1 92.94 51 THR B O 1
ATOM 2934 N N . VAL B 1 52 ? 7.098 -12.312 3.451 1 92.94 52 VAL B N 1
ATOM 2935 C CA . VAL B 1 52 ? 6.301 -11.273 4.09 1 92.94 52 VAL B CA 1
ATOM 2936 C C . VAL B 1 52 ? 4.828 -11.672 4.082 1 92.94 52 VAL B C 1
ATOM 2938 O O . VAL B 1 52 ? 4.133 -11.484 3.08 1 92.94 52 VAL B O 1
ATOM 2941 N N . SER B 1 53 ? 4.383 -12.156 5.219 1 88.94 53 SER B N 1
ATOM 2942 C CA . SER B 1 53 ? 3.078 -12.805 5.293 1 88.94 53 SER B CA 1
ATOM 2943 C C . SER B 1 53 ? 2.955 -13.93 4.27 1 88.94 53 SER B C 1
ATOM 2945 O O . SER B 1 53 ? 3.768 -14.852 4.258 1 88.94 53 SER B O 1
ATOM 2947 N N . ARG B 1 54 ? 2.037 -13.727 3.291 1 85.75 54 ARG B N 1
ATOM 2948 C CA . ARG B 1 54 ? 1.792 -14.805 2.336 1 85.75 54 ARG B CA 1
ATOM 2949 C C . ARG B 1 54 ? 2.57 -14.578 1.045 1 85.75 54 ARG B C 1
ATOM 2951 O O . ARG B 1 54 ? 2.502 -15.391 0.122 1 85.75 54 ARG B O 1
ATOM 2958 N N . LEU B 1 55 ? 3.311 -13.508 1.001 1 93.12 55 LEU B N 1
ATOM 2959 C CA . LEU B 1 55 ? 4.129 -13.234 -0.175 1 93.12 55 LEU B CA 1
ATOM 2960 C C . LEU B 1 55 ? 5.527 -13.82 -0.016 1 93.12 55 LEU B C 1
ATOM 2962 O O . LEU B 1 55 ? 6.086 -13.812 1.084 1 93.12 55 LEU B O 1
ATOM 2966 N N . LYS B 1 56 ? 6.062 -14.312 -1.063 1 95.31 56 LYS B N 1
ATOM 2967 C CA . LYS B 1 56 ? 7.484 -14.641 -1.109 1 95.31 56 LYS B CA 1
ATOM 2968 C C . LYS B 1 56 ? 8.258 -13.609 -1.923 1 95.31 56 LYS B C 1
ATOM 2970 O O . LYS B 1 56 ? 7.867 -13.266 -3.039 1 95.31 56 LYS B O 1
ATOM 2975 N N . LEU B 1 57 ? 9.273 -13.062 -1.339 1 97 57 LEU B N 1
ATOM 2976 C CA . LEU B 1 57 ? 10.172 -12.125 -2.004 1 97 57 LEU B CA 1
ATOM 2977 C C . LEU B 1 57 ? 11.531 -12.758 -2.258 1 97 57 LEU B C 1
ATOM 2979 O O . LEU B 1 57 ? 12.133 -13.328 -1.346 1 97 57 LEU B O 1
ATOM 2983 N N . CYS B 1 58 ? 12.031 -12.641 -3.498 1 97.44 58 CYS B N 1
ATOM 2984 C CA . CYS B 1 58 ? 13.289 -13.281 -3.857 1 97.44 58 CYS B CA 1
ATOM 2985 C C . CYS B 1 58 ? 14.227 -12.289 -4.539 1 97.44 58 CYS B C 1
ATOM 2987 O O . CYS B 1 58 ? 13.781 -11.422 -5.289 1 97.44 58 CYS B O 1
ATOM 2989 N N . GLN B 1 59 ? 15.453 -12.367 -4.223 1 97.5 59 GLN B N 1
ATOM 2990 C CA . GLN B 1 59 ? 16.547 -11.789 -4.996 1 97.5 59 GLN B CA 1
ATOM 2991 C C . GLN B 1 59 ? 17.375 -12.875 -5.684 1 97.5 59 GLN B C 1
ATOM 2993 O O . GLN B 1 59 ? 17.953 -13.734 -5.016 1 97.5 59 GLN B O 1
ATOM 2998 N N . ILE B 1 60 ? 17.391 -12.828 -6.988 1 97.56 60 ILE B N 1
ATOM 2999 C CA . ILE B 1 60 ? 17.953 -13.922 -7.754 1 97.56 60 ILE B CA 1
ATOM 3000 C C . ILE B 1 60 ? 19.078 -13.398 -8.648 1 97.56 60 ILE B C 1
ATOM 3002 O O . ILE B 1 60 ? 18.938 -12.367 -9.297 1 97.56 60 ILE B O 1
ATOM 3006 N N . GLU B 1 61 ? 20.188 -14.023 -8.594 1 97.88 61 GLU B N 1
ATOM 3007 C CA . GLU B 1 61 ? 21.281 -13.875 -9.531 1 97.88 61 GLU B CA 1
ATOM 3008 C C . GLU B 1 61 ? 21.641 -15.203 -10.188 1 97.88 61 GLU B C 1
ATOM 3010 O O . GLU B 1 61 ? 21.766 -16.219 -9.508 1 97.88 61 GLU B O 1
ATOM 3015 N N . ALA B 1 62 ? 21.703 -15.227 -11.469 1 96.88 62 ALA B N 1
ATOM 3016 C CA . ALA B 1 62 ? 21.984 -16.484 -12.141 1 96.88 62 ALA B CA 1
ATOM 3017 C C . ALA B 1 62 ? 22.75 -16.25 -13.445 1 96.88 62 ALA B C 1
ATOM 3019 O O . ALA B 1 62 ? 22.469 -15.297 -14.172 1 96.88 62 ALA B O 1
ATOM 3020 N N . SER B 1 63 ? 23.688 -17.125 -13.695 1 96.19 63 SER B N 1
ATOM 3021 C CA . SER B 1 63 ? 24.359 -17.125 -14.992 1 96.19 63 SER B CA 1
ATOM 3022 C C . SER B 1 63 ? 23.391 -17.5 -16.109 1 96.19 63 SER B C 1
ATOM 3024 O O . SER B 1 63 ? 22.188 -17.625 -15.891 1 96.19 63 SER B O 1
ATOM 3026 N N . GLN B 1 64 ? 23.922 -17.594 -17.344 1 95.25 64 GLN B N 1
ATOM 3027 C CA . GLN B 1 64 ? 23.078 -17.922 -18.484 1 95.25 64 GLN B CA 1
ATOM 3028 C C . GLN B 1 64 ? 22.219 -19.156 -18.203 1 95.25 64 GLN B C 1
ATOM 3030 O O . GLN B 1 64 ? 22.703 -20.141 -17.641 1 95.25 64 GLN B O 1
ATOM 3035 N N . HIS B 1 65 ? 20.938 -19.078 -18.531 1 95.56 65 HIS B N 1
ATOM 3036 C CA . HIS B 1 65 ? 20.047 -20.203 -18.25 1 95.56 65 HIS B CA 1
ATOM 3037 C C . HIS B 1 65 ? 18.734 -20.062 -19 1 95.56 65 HIS B C 1
ATOM 3039 O O . HIS B 1 65 ? 18.422 -19.016 -19.562 1 95.56 65 HIS B O 1
ATOM 3045 N N . ARG B 1 66 ? 18.031 -21.188 -19.062 1 94.94 66 ARG B N 1
ATOM 3046 C CA . ARG B 1 66 ? 16.656 -21.25 -19.531 1 94.94 66 ARG B CA 1
ATOM 3047 C C . ARG B 1 66 ? 15.75 -21.906 -18.5 1 94.94 66 ARG B C 1
ATOM 3049 O O . ARG B 1 66 ? 16.109 -22.922 -17.906 1 94.94 66 ARG B O 1
ATOM 3056 N N . ILE B 1 67 ? 14.656 -21.203 -18.188 1 94.44 67 ILE B N 1
ATOM 3057 C CA . ILE B 1 67 ? 13.609 -21.766 -17.344 1 94.44 67 ILE B CA 1
ATOM 3058 C C . ILE B 1 67 ? 12.336 -21.969 -18.156 1 94.44 67 ILE B C 1
ATOM 3060 O O . ILE B 1 67 ? 11.875 -21.047 -18.844 1 94.44 67 ILE B O 1
ATOM 3064 N N . ALA B 1 68 ? 11.812 -23.219 -18.109 1 92.06 68 ALA B N 1
ATOM 3065 C CA . ALA B 1 68 ? 10.609 -23.5 -18.906 1 92.06 68 ALA B CA 1
ATOM 3066 C C . ALA B 1 68 ? 9.594 -24.297 -18.094 1 92.06 68 ALA B C 1
ATOM 3068 O O . ALA B 1 68 ? 9.961 -25.188 -17.328 1 92.06 68 ALA B O 1
ATOM 3069 N N . HIS B 1 69 ? 8.438 -23.766 -18.156 1 88.19 69 HIS B N 1
ATOM 3070 C CA . HIS B 1 69 ? 7.289 -24.562 -17.719 1 88.19 69 HIS B CA 1
ATOM 3071 C C . HIS B 1 69 ? 6.52 -25.109 -18.922 1 88.19 69 HIS B C 1
ATOM 3073 O O . HIS B 1 69 ? 5.773 -24.375 -19.578 1 88.19 69 HIS B O 1
ATOM 3079 N N . THR B 1 70 ? 6.656 -26.5 -19.188 1 77.56 70 THR B N 1
ATOM 3080 C CA . THR B 1 70 ? 6.047 -27.125 -20.359 1 77.56 70 THR B CA 1
ATOM 3081 C C . THR B 1 70 ? 4.742 -27.812 -19.984 1 77.56 70 THR B C 1
ATOM 3083 O O . THR B 1 70 ? 4.516 -28.141 -18.812 1 77.56 70 THR B O 1
ATOM 3086 N N . VAL B 1 71 ? 3.736 -27.828 -20.906 1 63.78 71 VAL B N 1
ATOM 3087 C CA . VAL B 1 71 ? 2.375 -28.344 -20.766 1 63.78 71 VAL B CA 1
ATOM 3088 C C . VAL B 1 71 ? 2.404 -29.703 -20.078 1 63.78 71 VAL B C 1
ATOM 3090 O O . VAL B 1 71 ? 1.55 -30.016 -19.25 1 63.78 71 VAL B O 1
ATOM 3093 N N . SER B 1 72 ? 3.162 -30.562 -20.578 1 54.88 72 SER B N 1
ATOM 3094 C CA . SER B 1 72 ? 3.135 -31.938 -20.109 1 54.88 72 SER B CA 1
ATOM 3095 C C . SER B 1 72 ? 3.27 -32 -18.594 1 54.88 72 SER B C 1
ATOM 3097 O O . SER B 1 72 ? 2.83 -32.969 -17.969 1 54.88 72 SER B O 1
ATOM 3099 N N . ARG B 1 73 ? 3.82 -31.031 -18.125 1 52.28 73 ARG B N 1
ATOM 3100 C CA . ARG B 1 73 ? 4.047 -31.094 -16.688 1 52.28 73 ARG B CA 1
ATOM 3101 C C . ARG B 1 73 ? 2.939 -30.375 -15.93 1 52.28 73 ARG B C 1
ATOM 3103 O O . ARG B 1 73 ? 3.018 -30.219 -14.711 1 52.28 73 ARG B O 1
ATOM 3110 N N . ILE B 1 74 ? 2.084 -29.844 -16.719 1 51.31 74 ILE B N 1
ATOM 3111 C CA . ILE B 1 74 ? 0.979 -29.094 -16.141 1 51.31 74 ILE B CA 1
ATOM 3112 C C . ILE B 1 74 ? 0.089 -30.031 -15.328 1 51.31 74 ILE B C 1
ATOM 3114 O O . ILE B 1 74 ? -0.995 -29.641 -14.883 1 51.31 74 ILE B O 1
ATOM 3118 N N . LYS B 1 75 ? 0.391 -31.266 -15.383 1 48.44 75 LYS B N 1
ATOM 3119 C CA . LYS B 1 75 ? -0.537 -31.984 -14.508 1 48.44 75 LYS B CA 1
ATOM 3120 C C . LYS B 1 75 ? -0.75 -31.234 -13.203 1 48.44 75 LYS B C 1
ATOM 3122 O O . LYS B 1 75 ? -1.887 -30.922 -12.836 1 48.44 75 LYS B O 1
ATOM 3127 N N . LEU B 1 76 ? -0.163 -31.922 -12.125 1 43.62 76 LEU B N 1
ATOM 3128 C CA . LEU B 1 76 ? -0.44 -32.094 -10.703 1 43.62 76 LEU B CA 1
ATOM 3129 C C . LEU B 1 76 ? -0.335 -30.766 -9.961 1 43.62 76 LEU B C 1
ATOM 3131 O O . LEU B 1 76 ? -0.994 -30.562 -8.938 1 43.62 76 LEU B O 1
ATOM 3135 N N . SER B 1 77 ? 0.846 -30.016 -10.148 1 48.16 77 SER B N 1
ATOM 3136 C CA . SER B 1 77 ? 1.133 -29.047 -9.094 1 48.16 77 SER B CA 1
ATOM 3137 C C . SER B 1 77 ? 0.397 -27.734 -9.336 1 48.16 77 SER B C 1
ATOM 3139 O O . SER B 1 77 ? 0.583 -27.094 -10.375 1 48.16 77 SER B O 1
ATOM 3141 N N . GLU B 1 78 ? -0.834 -27.75 -9.125 1 58.09 78 GLU B N 1
ATOM 3142 C CA . GLU B 1 78 ? -1.601 -26.516 -9.141 1 58.09 78 GLU B CA 1
ATOM 3143 C C . GLU B 1 78 ? -0.786 -25.344 -8.586 1 58.09 78 GLU B C 1
ATOM 3145 O O . GLU B 1 78 ? -0.486 -25.312 -7.387 1 58.09 78 GLU B O 1
ATOM 3150 N N . HIS B 1 79 ? 0.153 -24.75 -9.406 1 63.19 79 HIS B N 1
ATOM 3151 C CA . HIS B 1 79 ? 0.94 -23.578 -9.078 1 63.19 79 HIS B CA 1
ATOM 3152 C C . HIS B 1 79 ? 0.055 -22.344 -8.953 1 63.19 79 HIS B C 1
ATOM 3154 O O . HIS B 1 79 ? -0.026 -21.531 -9.875 1 63.19 79 HIS B O 1
ATOM 3160 N N . PRO B 1 80 ? -0.432 -22.203 -7.887 1 81.44 80 PRO B N 1
ATOM 3161 C CA . PRO B 1 80 ? -1.448 -21.156 -7.695 1 81.44 80 PRO B CA 1
ATOM 3162 C C . PRO B 1 80 ? -0.844 -19.781 -7.422 1 81.44 80 PRO B C 1
ATOM 3164 O O . PRO B 1 80 ? -1.274 -19.094 -6.496 1 81.44 80 PRO B O 1
ATOM 3167 N N . TYR B 1 81 ? 0.335 -19.547 -8.43 1 88.75 81 TYR B N 1
ATOM 3168 C CA . TYR B 1 81 ? 1.025 -18.297 -8.133 1 88.75 81 TYR B CA 1
ATOM 3169 C C . TYR B 1 81 ? 1.109 -17.422 -9.375 1 88.75 81 TYR B C 1
ATOM 3171 O O . TYR B 1 81 ? 1.146 -17.922 -10.5 1 88.75 81 TYR B O 1
ATOM 3179 N N . ILE B 1 82 ? 1.114 -16.203 -9.133 1 90 82 ILE B N 1
ATOM 3180 C CA . ILE B 1 82 ? 1.553 -15.195 -10.094 1 90 82 ILE B CA 1
ATOM 3181 C C . ILE B 1 82 ? 2.939 -14.688 -9.711 1 90 82 ILE B C 1
ATOM 3183 O O . ILE B 1 82 ? 3.211 -14.438 -8.531 1 90 82 ILE B O 1
ATOM 3187 N N . LYS B 1 83 ? 3.768 -14.602 -10.703 1 93.81 83 LYS B N 1
ATOM 3188 C CA . LYS B 1 83 ? 5.09 -14.031 -10.461 1 93.81 83 LYS B CA 1
ATOM 3189 C C . LYS B 1 83 ? 5.195 -12.625 -11.055 1 93.81 83 LYS B C 1
ATOM 3191 O O . LYS B 1 83 ? 4.715 -12.375 -12.164 1 93.81 83 LYS B O 1
ATOM 3196 N N . ILE B 1 84 ? 5.684 -11.758 -10.312 1 94.69 84 ILE B N 1
ATOM 3197 C CA . ILE B 1 84 ? 6.07 -10.43 -10.766 1 94.69 84 ILE B CA 1
ATOM 3198 C C . ILE B 1 84 ? 7.586 -10.273 -10.672 1 94.69 84 ILE B C 1
ATOM 3200 O O . ILE B 1 84 ? 8.164 -10.352 -9.586 1 94.69 84 ILE B O 1
ATOM 3204 N N . VAL B 1 85 ? 8.242 -10.039 -11.789 1 96.94 85 VAL B N 1
ATOM 3205 C CA . VAL B 1 85 ? 9.695 -10.078 -11.867 1 96.94 85 VAL B CA 1
ATOM 3206 C C . VAL B 1 85 ? 10.234 -8.703 -12.25 1 96.94 85 VAL B C 1
ATOM 3208 O O . VAL B 1 85 ? 9.82 -8.125 -13.258 1 96.94 85 VAL B O 1
ATOM 3211 N N . PHE B 1 86 ? 11.117 -8.141 -11.445 1 97.38 86 PHE B N 1
ATOM 3212 C CA . PHE B 1 86 ? 11.844 -6.914 -11.75 1 97.38 86 PHE B CA 1
ATOM 3213 C C . PHE B 1 86 ? 13.266 -7.227 -12.211 1 97.38 86 PHE B C 1
ATOM 3215 O O . PHE B 1 86 ? 14.094 -7.699 -11.43 1 97.38 86 PHE B O 1
ATOM 3222 N N . GLN B 1 87 ? 13.531 -6.949 -13.445 1 97.81 87 GLN B N 1
ATOM 3223 C CA . GLN B 1 87 ? 14.875 -7.176 -13.969 1 97.81 87 GLN B CA 1
ATOM 3224 C C . GLN B 1 87 ? 15.797 -6.004 -13.641 1 97.81 87 GLN B C 1
ATOM 3226 O O . GLN B 1 87 ? 15.516 -4.863 -14.016 1 97.81 87 GLN B O 1
ATOM 3231 N N . THR B 1 88 ? 16.875 -6.262 -12.922 1 97.31 88 THR B N 1
ATOM 3232 C CA . THR B 1 88 ? 17.75 -5.18 -12.5 1 97.31 88 THR B CA 1
ATOM 3233 C C . THR B 1 88 ? 19.078 -5.238 -13.25 1 97.31 88 THR B C 1
ATOM 3235 O O . THR B 1 88 ? 19.828 -4.266 -13.266 1 97.31 88 THR B O 1
ATOM 3238 N N . HIS B 1 89 ? 19.391 -6.41 -13.805 1 98 89 HIS B N 1
ATOM 3239 C CA . HIS B 1 89 ? 20.625 -6.602 -14.578 1 98 89 HIS B CA 1
ATOM 3240 C C . HIS B 1 89 ? 20.438 -7.664 -15.648 1 98 89 HIS B C 1
ATOM 3242 O O . HIS B 1 89 ? 19.75 -8.664 -15.43 1 98 89 HIS B O 1
ATOM 3248 N N . GLY B 1 90 ? 21.109 -7.465 -16.812 1 97.38 90 GLY B N 1
ATOM 3249 C CA . GLY B 1 90 ? 21.062 -8.438 -17.891 1 97.38 90 GLY B CA 1
ATOM 3250 C C . GLY B 1 90 ? 19.766 -8.398 -18.672 1 97.38 90 GLY B C 1
ATOM 3251 O O . GLY B 1 90 ? 18.859 -7.641 -18.344 1 97.38 90 GLY B O 1
ATOM 3252 N N . VAL B 1 91 ? 19.75 -9.188 -19.719 1 97 91 VAL B N 1
ATOM 3253 C CA . VAL B 1 91 ? 18.578 -9.227 -20.594 1 97 91 VAL B CA 1
ATOM 3254 C C . VAL B 1 91 ? 18 -10.641 -20.625 1 97 91 VAL B C 1
ATOM 3256 O O . VAL B 1 91 ? 18.75 -11.625 -20.641 1 97 91 VAL B O 1
ATOM 3259 N N . SER B 1 92 ? 16.688 -10.695 -20.547 1 97.38 92 SER B N 1
ATOM 3260 C CA . SER B 1 92 ? 15.984 -11.977 -20.672 1 97.38 92 SER B CA 1
ATOM 3261 C C . SER B 1 92 ? 14.922 -11.93 -21.766 1 97.38 92 SER B C 1
ATOM 3263 O O . SER B 1 92 ? 14.484 -10.852 -22.156 1 97.38 92 SER B O 1
ATOM 3265 N N . HIS B 1 93 ? 14.602 -13.117 -22.25 1 96.19 93 HIS B N 1
ATOM 3266 C CA . HIS B 1 93 ? 13.531 -13.289 -23.234 1 96.19 93 HIS B CA 1
ATOM 3267 C C . HIS B 1 93 ? 12.391 -14.133 -22.656 1 96.19 93 HIS B C 1
ATOM 3269 O O . HIS B 1 93 ? 12.625 -15.242 -22.172 1 96.19 93 HIS B O 1
ATOM 3275 N N . PHE B 1 94 ? 11.242 -13.547 -22.734 1 96.5 94 PHE B N 1
ATOM 3276 C CA . PHE B 1 94 ? 10.078 -14.227 -22.172 1 96.5 94 PHE B CA 1
ATOM 3277 C C . PHE B 1 94 ? 9.102 -14.617 -23.266 1 96.5 94 PHE B C 1
ATOM 3279 O O . PHE B 1 94 ? 8.898 -13.867 -24.219 1 96.5 94 PHE B O 1
ATOM 3286 N N . GLU B 1 95 ? 8.531 -15.82 -23.109 1 92.19 95 GLU B N 1
ATOM 3287 C CA . GLU B 1 95 ? 7.492 -16.281 -24.016 1 92.19 95 GLU B CA 1
ATOM 3288 C C . GLU B 1 95 ? 6.383 -17.016 -23.281 1 92.19 95 GLU B C 1
ATOM 3290 O O . GLU B 1 95 ? 6.656 -17.891 -22.453 1 92.19 95 GLU B O 1
ATOM 3295 N N . GLN B 1 96 ? 5.195 -16.578 -23.5 1 88.88 96 GLN B N 1
ATOM 3296 C CA . GLN B 1 96 ? 4.008 -17.266 -22.984 1 88.88 96 GLN B CA 1
ATOM 3297 C C . GLN B 1 96 ? 2.807 -17.016 -23.891 1 88.88 96 GLN B C 1
ATOM 3299 O O . GLN B 1 96 ? 2.512 -15.875 -24.25 1 88.88 96 GLN B O 1
ATOM 3304 N N . ASP B 1 97 ? 2.098 -18.047 -24.219 1 81 97 ASP B N 1
ATOM 3305 C CA . ASP B 1 97 ? 0.873 -17.984 -25.016 1 81 97 ASP B CA 1
ATOM 3306 C C . ASP B 1 97 ? 1.079 -17.156 -26.281 1 81 97 ASP B C 1
ATOM 3308 O O . ASP B 1 97 ? 0.272 -16.266 -26.578 1 81 97 ASP B O 1
ATOM 3312 N N . GLY B 1 98 ? 2.125 -17.453 -26.922 1 80.06 98 GLY B N 1
ATOM 3313 C CA . GLY B 1 98 ? 2.389 -16.797 -28.188 1 80.06 98 GLY B CA 1
ATOM 3314 C C . GLY B 1 98 ? 2.92 -15.383 -28.031 1 80.06 98 GLY B C 1
ATOM 3315 O O . GLY B 1 98 ? 3.328 -14.75 -29 1 80.06 98 GLY B O 1
ATOM 3316 N N . ARG B 1 99 ? 2.869 -14.875 -26.891 1 84.62 99 ARG B N 1
ATOM 3317 C CA . ARG B 1 99 ? 3.414 -13.547 -26.625 1 84.62 99 ARG B CA 1
ATOM 3318 C C . ARG B 1 99 ? 4.883 -13.625 -26.219 1 84.62 99 ARG B C 1
ATOM 3320 O O . ARG B 1 99 ? 5.285 -14.531 -25.5 1 84.62 99 ARG B O 1
ATOM 3327 N N . HIS B 1 100 ? 5.633 -12.766 -26.922 1 89.94 100 HIS B N 1
ATOM 3328 C CA . HIS B 1 100 ? 7.062 -12.727 -26.625 1 89.94 100 HIS B CA 1
ATOM 3329 C C . HIS B 1 100 ? 7.547 -11.297 -26.422 1 89.94 100 HIS B C 1
ATOM 3331 O O . HIS B 1 100 ? 7.102 -10.375 -27.109 1 89.94 100 HIS B O 1
ATOM 3337 N N . PHE B 1 101 ? 8.305 -11.094 -25.328 1 89.81 101 PHE B N 1
ATOM 3338 C CA . PHE B 1 101 ? 8.945 -9.789 -25.188 1 89.81 101 PHE B CA 1
ATOM 3339 C C . PHE B 1 101 ? 10.281 -9.922 -24.469 1 89.81 101 PHE B C 1
ATOM 3341 O O . PHE B 1 101 ? 10.516 -10.891 -23.75 1 89.81 101 PHE B O 1
ATOM 3348 N N . ASP B 1 102 ? 11.156 -8.969 -24.812 1 95 102 ASP B N 1
ATOM 3349 C CA . ASP B 1 102 ? 12.43 -8.828 -24.125 1 95 102 ASP B CA 1
ATOM 3350 C C . ASP B 1 102 ? 12.266 -8.062 -22.812 1 95 102 ASP B C 1
ATOM 3352 O O . ASP B 1 102 ? 11.492 -7.105 -22.75 1 95 102 ASP B O 1
ATOM 3356 N N . ILE B 1 103 ? 12.992 -8.547 -21.922 1 96.19 103 ILE B N 1
ATOM 3357 C CA . ILE B 1 103 ? 12.992 -7.891 -20.625 1 96.19 103 ILE B CA 1
ATOM 3358 C C . ILE B 1 103 ? 14.367 -7.27 -20.359 1 96.19 103 ILE B C 1
ATOM 3360 O O . ILE B 1 103 ? 15.367 -7.98 -20.234 1 96.19 103 ILE B O 1
ATOM 3364 N N . MET B 1 104 ? 14.43 -5.969 -20.234 1 96.38 104 MET B N 1
ATOM 3365 C CA . MET B 1 104 ? 15.648 -5.207 -19.984 1 96.38 104 MET B CA 1
ATOM 3366 C C . MET B 1 104 ? 15.719 -4.754 -18.531 1 96.38 104 MET B C 1
ATOM 3368 O O . MET B 1 104 ? 14.703 -4.738 -17.828 1 96.38 104 MET B O 1
ATOM 3372 N N . PRO B 1 105 ? 17.031 -4.41 -18.094 1 97.25 105 PRO B N 1
ATOM 3373 C CA . PRO B 1 105 ? 17.078 -3.789 -16.781 1 97.25 105 PRO B CA 1
ATOM 3374 C C . PRO B 1 105 ? 16.156 -2.586 -16.656 1 97.25 105 PRO B C 1
ATOM 3376 O O . PRO B 1 105 ? 16.125 -1.723 -17.531 1 97.25 105 PRO B O 1
ATOM 3379 N N . GLY B 1 106 ? 15.383 -2.561 -15.586 1 96.06 106 GLY B N 1
ATOM 3380 C CA . GLY B 1 106 ? 14.414 -1.496 -15.406 1 96.06 106 GLY B CA 1
ATOM 3381 C C . GLY B 1 106 ? 13.016 -1.89 -15.844 1 96.06 106 GLY B C 1
ATOM 3382 O O . GLY B 1 106 ? 12.055 -1.14 -15.633 1 96.06 106 GLY B O 1
ATOM 3383 N N . ASP B 1 107 ? 12.883 -3.098 -16.438 1 95.06 107 ASP B N 1
ATOM 3384 C CA . ASP B 1 107 ? 11.562 -3.619 -16.781 1 95.06 107 ASP B CA 1
ATOM 3385 C C . ASP B 1 107 ? 11.008 -4.504 -15.664 1 95.06 107 ASP B C 1
ATOM 3387 O O . ASP B 1 107 ? 11.766 -5.023 -14.844 1 95.06 107 ASP B O 1
ATOM 3391 N N . CYS B 1 108 ? 9.719 -4.586 -15.633 1 94.44 108 CYS B N 1
ATOM 3392 C CA . CYS B 1 108 ? 8.977 -5.52 -14.789 1 94.44 108 CYS B CA 1
ATOM 3393 C C . CYS B 1 108 ? 7.941 -6.285 -15.602 1 94.44 108 CYS B C 1
ATOM 3395 O O . CYS B 1 108 ? 7.434 -5.773 -16.609 1 94.44 108 CYS B O 1
ATOM 3397 N N . PHE B 1 109 ? 7.699 -7.539 -15.266 1 93.12 109 PHE B N 1
ATOM 3398 C CA . PHE B 1 109 ? 6.652 -8.289 -15.945 1 93.12 109 PHE B CA 1
ATOM 3399 C C . PHE B 1 109 ? 5.977 -9.266 -14.992 1 93.12 109 PHE B C 1
ATOM 3401 O O . PHE B 1 109 ? 6.578 -9.703 -14.008 1 93.12 109 PHE B O 1
ATOM 3408 N N . ALA B 1 110 ? 4.723 -9.531 -15.25 1 91.69 110 ALA B N 1
ATOM 3409 C CA . ALA B 1 110 ? 3.902 -10.438 -14.453 1 91.69 110 ALA B CA 1
ATOM 3410 C C . ALA B 1 110 ? 3.32 -11.547 -15.32 1 91.69 110 ALA B C 1
ATOM 3412 O O . ALA B 1 110 ? 2.926 -11.312 -16.469 1 91.69 110 ALA B O 1
ATOM 3413 N N . TYR B 1 111 ? 3.328 -12.727 -14.781 1 89.12 111 TYR B N 1
ATOM 3414 C CA . TYR B 1 111 ? 2.775 -13.844 -15.539 1 89.12 111 TYR B CA 1
ATOM 3415 C C . TYR B 1 111 ? 2.254 -14.93 -14.609 1 89.12 111 TYR B C 1
ATOM 3417 O O . TYR B 1 111 ? 2.641 -14.992 -13.438 1 89.12 111 TYR B O 1
ATOM 3425 N N . ASP B 1 112 ? 1.377 -15.695 -15.109 1 87.12 112 ASP B N 1
ATOM 3426 C CA . ASP B 1 112 ? 0.812 -16.844 -14.406 1 87.12 112 ASP B CA 1
ATOM 3427 C C . ASP B 1 112 ? 1.731 -18.062 -14.508 1 87.12 112 ASP B C 1
ATOM 3429 O O . ASP B 1 112 ? 1.906 -18.625 -15.586 1 87.12 112 ASP B O 1
ATOM 3433 N N . VAL B 1 113 ? 2.223 -18.484 -13.43 1 87.25 113 VAL B N 1
ATOM 3434 C CA . VAL B 1 113 ? 3.227 -19.531 -13.383 1 87.25 113 VAL B CA 1
ATOM 3435 C C . VAL B 1 113 ? 2.609 -20.859 -13.836 1 87.25 113 VAL B C 1
ATOM 3437 O O . VAL B 1 113 ? 3.322 -21.766 -14.266 1 87.25 113 VAL B O 1
ATOM 3440 N N . SER B 1 114 ? 1.298 -20.969 -13.688 1 82.06 114 SER B N 1
ATOM 3441 C CA . SER B 1 114 ? 0.622 -22.219 -14.023 1 82.06 114 SER B CA 1
ATOM 3442 C C . SER B 1 114 ? 0.526 -22.391 -15.539 1 82.06 114 SER B C 1
ATOM 3444 O O . SER B 1 114 ? 0.254 -23.5 -16.016 1 82.06 114 SER B O 1
ATOM 3446 N N . CYS B 1 115 ? 0.722 -21.375 -16.266 1 84.44 115 CYS B N 1
ATOM 3447 C CA . CYS B 1 115 ? 0.682 -21.438 -17.734 1 84.44 115 CYS B CA 1
ATOM 3448 C C . CYS B 1 115 ? 2.062 -21.734 -18.297 1 84.44 115 CYS B C 1
ATOM 3450 O O . CYS B 1 115 ? 3.07 -21.25 -17.781 1 84.44 115 CYS B O 1
ATOM 3452 N N . PRO B 1 116 ? 2.018 -22.547 -19.344 1 87.75 116 PRO B N 1
ATOM 3453 C CA . PRO B 1 116 ? 3.314 -22.797 -19.969 1 87.75 116 PRO B CA 1
ATOM 3454 C C . PRO B 1 116 ? 4.035 -21.516 -20.375 1 87.75 116 PRO B C 1
ATOM 3456 O O . PRO B 1 116 ? 3.41 -20.594 -20.906 1 87.75 116 PRO B O 1
ATOM 3459 N N . HIS B 1 117 ? 5.316 -21.438 -20.109 1 91.25 117 HIS B N 1
ATOM 3460 C CA . HIS B 1 117 ? 6.125 -20.266 -20.438 1 91.25 117 HIS B CA 1
ATOM 3461 C C . HIS B 1 117 ? 7.605 -20.625 -20.5 1 91.25 117 HIS B C 1
ATOM 3463 O O . HIS B 1 117 ? 8.008 -21.703 -20.062 1 91.25 117 HIS B O 1
ATOM 3469 N N . THR B 1 118 ? 8.305 -19.781 -21.125 1 93.5 118 THR B N 1
ATOM 3470 C CA . THR B 1 118 ? 9.758 -19.922 -21.188 1 93.5 118 THR B CA 1
ATOM 3471 C C . THR B 1 118 ? 10.445 -18.578 -20.922 1 93.5 118 THR B C 1
ATOM 3473 O O . THR B 1 118 ? 9.984 -17.547 -21.406 1 93.5 118 THR B O 1
ATOM 3476 N N . ILE B 1 119 ? 11.445 -18.594 -20.109 1 96.56 119 ILE B N 1
ATOM 3477 C CA . ILE B 1 119 ? 12.328 -17.453 -19.859 1 96.56 119 ILE B CA 1
ATOM 3478 C C . ILE B 1 119 ? 13.766 -17.844 -20.234 1 96.56 119 ILE B C 1
ATOM 3480 O O . ILE B 1 119 ? 14.312 -18.797 -19.688 1 96.56 119 ILE B O 1
ATOM 3484 N N . ILE B 1 120 ? 14.312 -17.141 -21.094 1 96.5 120 ILE B N 1
ATOM 3485 C CA . ILE B 1 120 ? 15.688 -17.391 -21.531 1 96.5 120 ILE B CA 1
ATOM 3486 C C . ILE B 1 120 ? 16.562 -16.203 -21.141 1 96.5 120 ILE B C 1
ATOM 3488 O O . ILE B 1 120 ? 16.281 -15.062 -21.516 1 96.5 120 ILE B O 1
ATOM 3492 N N . SER B 1 121 ? 17.625 -16.438 -20.422 1 97.19 121 SER B N 1
ATOM 3493 C CA . SER B 1 121 ? 18.625 -15.445 -20.078 1 97.19 121 SER B CA 1
ATOM 3494 C C . SER B 1 121 ? 20 -15.836 -20.625 1 97.19 121 SER B C 1
ATOM 3496 O O . SER B 1 121 ? 20.719 -16.625 -20.016 1 97.19 121 SER B O 1
ATOM 3498 N N . PRO B 1 122 ? 20.406 -15.227 -21.656 1 95.12 122 PRO B N 1
ATOM 3499 C CA . PRO B 1 122 ? 21.641 -15.648 -22.328 1 95.12 122 PRO B CA 1
ATOM 3500 C C . PRO B 1 122 ? 22.906 -15.305 -21.547 1 95.12 122 PRO B C 1
ATOM 3502 O O . PRO B 1 122 ? 23.984 -15.812 -21.844 1 95.12 122 PRO B O 1
ATOM 3505 N N . SER B 1 123 ? 22.844 -14.383 -20.641 1 95.06 123 SER B N 1
ATOM 3506 C CA . SER B 1 123 ? 23.969 -13.969 -19.797 1 95.06 123 SER B CA 1
ATOM 3507 C C . SER B 1 123 ? 23.531 -13.75 -18.359 1 95.06 123 SER B C 1
ATOM 3509 O O . SER B 1 123 ? 22.375 -14.023 -18 1 95.06 123 SER B O 1
ATOM 3511 N N . LEU B 1 124 ? 24.484 -13.344 -17.531 1 96.75 124 LEU B N 1
ATOM 3512 C CA . LEU B 1 124 ? 24.203 -13.102 -16.125 1 96.75 124 LEU B CA 1
ATOM 3513 C C . LEU B 1 124 ? 23.047 -12.133 -15.953 1 96.75 124 LEU B C 1
ATOM 3515 O O . LEU B 1 124 ? 23 -11.078 -16.594 1 96.75 124 LEU B O 1
ATOM 3519 N N . THR B 1 125 ? 22.109 -12.578 -15.141 1 97.5 125 THR B N 1
ATOM 3520 C CA . THR B 1 125 ? 20.969 -11.719 -14.844 1 97.5 125 THR B CA 1
ATOM 3521 C C . THR B 1 125 ? 20.766 -11.602 -13.336 1 97.5 125 THR B C 1
ATOM 3523 O O . THR B 1 125 ? 21.203 -12.461 -12.57 1 97.5 125 THR B O 1
ATOM 3526 N N . ARG B 1 126 ? 20.234 -10.438 -12.945 1 97.94 126 ARG B N 1
ATOM 3527 C CA . ARG B 1 126 ? 19.75 -10.211 -11.586 1 97.94 126 ARG B CA 1
ATOM 3528 C C . ARG B 1 126 ? 18.281 -9.758 -11.594 1 97.94 126 ARG B C 1
ATOM 3530 O O . ARG B 1 126 ? 17.875 -8.977 -12.453 1 97.94 126 ARG B O 1
ATOM 3537 N N . HIS B 1 127 ? 17.5 -10.391 -10.664 1 96.25 127 HIS B N 1
ATOM 3538 C CA . HIS B 1 127 ? 16.062 -10.125 -10.57 1 96.25 127 HIS B CA 1
ATOM 3539 C C . HIS B 1 127 ? 15.625 -10.008 -9.117 1 96.25 127 HIS B C 1
ATOM 3541 O O . HIS B 1 127 ? 16.188 -10.656 -8.234 1 96.25 127 HIS B O 1
ATOM 3547 N N . GLU B 1 128 ? 14.672 -9.148 -8.906 1 97.44 128 GLU B N 1
ATOM 3548 C CA . GLU B 1 128 ? 13.82 -9.258 -7.723 1 97.44 128 GLU B CA 1
ATOM 3549 C C . GLU B 1 128 ? 12.438 -9.789 -8.086 1 97.44 128 GLU B C 1
ATOM 3551 O O . GLU B 1 128 ? 11.836 -9.344 -9.07 1 97.44 128 GLU B O 1
ATOM 3556 N N . VAL B 1 129 ? 11.984 -10.812 -7.418 1 97.44 129 VAL B N 1
ATOM 3557 C CA . VAL B 1 129 ? 10.75 -11.508 -7.781 1 97.44 129 VAL B CA 1
ATOM 3558 C C . VAL B 1 129 ? 9.781 -11.492 -6.602 1 97.44 129 VAL B C 1
ATOM 3560 O O . VAL B 1 129 ? 10.18 -11.719 -5.457 1 97.44 129 VAL B O 1
ATOM 3563 N N . VAL B 1 130 ? 8.578 -11.164 -6.879 1 97.06 130 VAL B N 1
ATOM 3564 C CA . VAL B 1 130 ? 7.488 -11.328 -5.926 1 97.06 130 VAL B CA 1
ATOM 3565 C C . VAL B 1 130 ? 6.59 -12.484 -6.367 1 97.06 130 VAL B C 1
ATOM 3567 O O . VAL B 1 130 ? 6.059 -12.469 -7.48 1 97.06 130 VAL B O 1
ATOM 3570 N N . ILE B 1 131 ? 6.457 -13.453 -5.57 1 95.25 131 ILE B N 1
ATOM 3571 C CA . ILE B 1 131 ? 5.57 -14.586 -5.816 1 95.25 131 ILE B CA 1
ATOM 3572 C C . ILE B 1 131 ? 4.273 -14.398 -5.031 1 95.25 131 ILE B C 1
ATOM 3574 O O . ILE B 1 131 ? 4.281 -14.391 -3.799 1 95.25 131 ILE B O 1
ATOM 3578 N N . VAL B 1 132 ? 3.189 -14.312 -5.75 1 92.56 132 VAL B N 1
ATOM 3579 C CA . VAL B 1 132 ? 1.898 -13.953 -5.172 1 92.56 132 VAL B CA 1
ATOM 3580 C C . VAL B 1 132 ? 0.92 -15.117 -5.324 1 92.56 132 VAL B C 1
ATOM 3582 O O . VAL B 1 132 ? 0.603 -15.523 -6.441 1 92.56 132 VAL B O 1
ATOM 3585 N N . PRO B 1 133 ? 0.429 -15.594 -4.203 1 87.06 133 PRO B N 1
ATOM 3586 C CA . PRO B 1 133 ? -0.644 -16.578 -4.34 1 87.06 133 PRO B CA 1
ATOM 3587 C C . PRO B 1 133 ? -1.863 -16.031 -5.078 1 87.06 133 PRO B C 1
ATOM 3589 O O . PRO B 1 133 ? -2.324 -14.922 -4.777 1 87.06 133 PRO B O 1
ATOM 3592 N N . LYS B 1 134 ? -2.441 -16.797 -5.953 1 82.56 134 LYS B N 1
ATOM 3593 C CA . LYS B 1 134 ? -3.57 -16.375 -6.773 1 82.56 134 LYS B CA 1
ATOM 3594 C C . LYS B 1 134 ? -4.77 -16 -5.906 1 82.56 134 LYS B C 1
ATOM 3596 O O . LYS B 1 134 ? -5.547 -15.109 -6.262 1 82.56 134 LYS B O 1
ATOM 3601 N N . ASP B 1 135 ? -4.891 -16.609 -4.891 1 74.94 135 ASP B N 1
ATOM 3602 C CA . ASP B 1 135 ? -6.027 -16.375 -4.008 1 74.94 135 ASP B CA 1
ATOM 3603 C C . ASP B 1 135 ? -6.031 -14.938 -3.492 1 74.94 135 ASP B C 1
ATOM 3605 O O . ASP B 1 135 ? -7.098 -14.359 -3.262 1 74.94 135 ASP B O 1
ATOM 3609 N N . LEU B 1 136 ? -4.867 -14.375 -3.27 1 76.12 136 LEU B N 1
ATOM 3610 C CA . LEU B 1 136 ? -4.777 -12.992 -2.807 1 76.12 136 LEU B CA 1
ATOM 3611 C C . LEU B 1 136 ? -5.277 -12.031 -3.877 1 76.12 136 LEU B C 1
ATOM 3613 O O . LEU B 1 136 ? -5.855 -10.984 -3.559 1 76.12 136 LEU B O 1
ATOM 3617 N N . LEU B 1 137 ? -5.039 -12.398 -5.07 1 77.81 137 LEU B N 1
ATOM 3618 C CA . LEU B 1 137 ? -5.5 -11.57 -6.184 1 77.81 137 LEU B CA 1
ATOM 3619 C C . LEU B 1 137 ? -7.004 -11.727 -6.383 1 77.81 137 LEU B C 1
ATOM 3621 O O . LEU B 1 137 ? -7.699 -10.75 -6.68 1 77.81 137 LEU B O 1
ATOM 3625 N N . LYS B 1 138 ? -7.438 -12.938 -6.25 1 69.75 138 LYS B N 1
ATOM 3626 C CA . LYS B 1 138 ? -8.867 -13.203 -6.352 1 69.75 138 LYS B CA 1
ATOM 3627 C C . LYS B 1 138 ? -9.648 -12.398 -5.312 1 69.75 138 LYS B C 1
ATOM 3629 O O . LYS B 1 138 ? -10.727 -11.875 -5.605 1 69.75 138 LYS B O 1
ATOM 3634 N N . GLU B 1 139 ? -9.031 -12.305 -4.215 1 61.88 139 GLU B N 1
ATOM 3635 C CA . GLU B 1 139 ? -9.625 -11.531 -3.131 1 61.88 139 GLU B CA 1
ATOM 3636 C C . GLU B 1 139 ? -9.773 -10.062 -3.518 1 61.88 139 GLU B C 1
ATOM 3638 O O . GLU B 1 139 ? -10.602 -9.352 -2.949 1 61.88 139 GLU B O 1
ATOM 3643 N N . ARG B 1 140 ? -8.977 -9.711 -4.469 1 67.31 140 ARG B N 1
ATOM 3644 C CA . ARG B 1 140 ? -8.977 -8.32 -4.902 1 67.31 140 ARG B CA 1
ATOM 3645 C C . ARG B 1 140 ? -9.727 -8.156 -6.219 1 67.31 140 ARG B C 1
ATOM 3647 O O . ARG B 1 140 ? -9.633 -7.113 -6.867 1 67.31 140 ARG B O 1
ATOM 3654 N N . GLY B 1 141 ? -10.375 -9.273 -6.613 1 62.78 141 GLY B N 1
ATOM 3655 C CA . GLY B 1 141 ? -11.266 -9.211 -7.762 1 62.78 141 GLY B CA 1
ATOM 3656 C C . GLY B 1 141 ? -10.586 -9.594 -9.062 1 62.78 141 GLY B C 1
ATOM 3657 O O . GLY B 1 141 ? -11.18 -9.477 -10.133 1 62.78 141 GLY B O 1
ATOM 3658 N N . PHE B 1 142 ? -9.422 -9.984 -8.914 1 64.5 142 PHE B N 1
ATOM 3659 C CA . PHE B 1 142 ? -8.727 -10.352 -10.141 1 64.5 142 PHE B CA 1
ATOM 3660 C C . PHE B 1 142 ? -9.133 -11.742 -10.609 1 64.5 142 PHE B C 1
ATOM 3662 O O . PHE B 1 142 ? -9.25 -12.664 -9.797 1 64.5 142 PHE B O 1
ATOM 3669 N N . GLN B 1 143 ? -9.727 -11.773 -11.836 1 58.88 143 GLN B N 1
ATOM 3670 C CA . GLN B 1 143 ? -10.07 -13.055 -12.445 1 58.88 143 GLN B CA 1
ATOM 3671 C C . GLN B 1 143 ? -8.883 -13.648 -13.195 1 58.88 143 GLN B C 1
ATOM 3673 O O . GLN B 1 143 ? -8.445 -13.102 -14.211 1 58.88 143 GLN B O 1
ATOM 3678 N N . LEU B 1 144 ? -8.281 -14.617 -12.625 1 61.44 144 LEU B N 1
ATOM 3679 C CA . LEU B 1 144 ? -6.988 -15.086 -13.102 1 61.44 144 LEU B CA 1
ATOM 3680 C C . LEU B 1 144 ? -7.16 -16.125 -14.211 1 61.44 144 LEU B C 1
ATOM 3682 O O . LEU B 1 144 ? -6.188 -16.5 -14.867 1 61.44 144 LEU B O 1
ATOM 3686 N N . SER B 1 145 ? -8.391 -16.594 -14.438 1 59.38 145 SER B N 1
ATOM 3687 C CA . SER B 1 145 ? -8.531 -17.625 -15.461 1 59.38 145 SER B CA 1
ATOM 3688 C C . SER B 1 145 ? -7.906 -17.188 -16.781 1 59.38 145 SER B C 1
ATOM 3690 O O . SER B 1 145 ? -7.5 -18.016 -17.594 1 59.38 145 SER B O 1
ATOM 3692 N N . LYS B 1 146 ? -7.574 -15.914 -16.891 1 63.56 146 LYS B N 1
ATOM 3693 C CA . LYS B 1 146 ? -7.094 -15.461 -18.188 1 63.56 146 LYS B CA 1
ATOM 3694 C C . LYS B 1 146 ? -6.047 -14.367 -18.047 1 63.56 146 LYS B C 1
ATOM 3696 O O . LYS B 1 146 ? -5.973 -13.453 -18.875 1 63.56 146 LYS B O 1
ATOM 3701 N N . MET B 1 147 ? -5.203 -14.523 -17.234 1 72.44 147 MET B N 1
ATOM 3702 C CA . MET B 1 147 ? -4.262 -13.414 -17.156 1 72.44 147 MET B CA 1
ATOM 3703 C C . MET B 1 147 ? -3.156 -13.547 -18.188 1 72.44 147 MET B C 1
ATOM 3705 O O . MET B 1 147 ? -2.406 -14.523 -18.188 1 72.44 147 MET B O 1
ATOM 3709 N N . ALA B 1 148 ? -3.156 -12.672 -19.109 1 76.69 148 ALA B N 1
ATOM 3710 C CA . ALA B 1 148 ? -2.045 -12.586 -20.047 1 76.69 148 ALA B CA 1
ATOM 3711 C C . ALA B 1 148 ? -0.81 -11.977 -19.391 1 76.69 148 ALA B C 1
ATOM 3713 O O . ALA B 1 148 ? -0.925 -11.094 -18.547 1 76.69 148 ALA B O 1
ATOM 3714 N N . PRO B 1 149 ? 0.333 -12.562 -19.812 1 87.44 149 PRO B N 1
ATOM 3715 C CA . PRO B 1 149 ? 1.546 -11.922 -19.312 1 87.44 149 PRO B CA 1
ATOM 3716 C C . PRO B 1 149 ? 1.64 -10.445 -19.688 1 87.44 149 PRO B C 1
ATOM 3718 O O . PRO B 1 149 ? 1.234 -10.062 -20.781 1 87.44 149 PRO B O 1
ATOM 3721 N N . CYS B 1 150 ? 2.139 -9.648 -18.781 1 84.94 150 CYS B N 1
ATOM 3722 C CA . CYS B 1 150 ? 2.213 -8.211 -19.047 1 84.94 150 CYS B CA 1
ATOM 3723 C C . CYS B 1 150 ? 3.576 -7.656 -18.656 1 84.94 150 CYS B C 1
ATOM 3725 O O . CYS B 1 150 ? 4.145 -8.062 -17.641 1 84.94 150 CYS B O 1
ATOM 3727 N N . LYS B 1 151 ? 4.043 -6.844 -19.531 1 89.62 151 LYS B N 1
ATOM 3728 C CA . LYS B 1 151 ? 5.297 -6.137 -19.281 1 89.62 151 LYS B CA 1
ATOM 3729 C C . LYS B 1 151 ? 5.043 -4.672 -18.938 1 89.62 151 LYS B C 1
ATOM 3731 O O . LYS B 1 151 ? 4.199 -4.023 -19.562 1 89.62 151 LYS B O 1
ATOM 3736 N N . LEU B 1 152 ? 5.738 -4.215 -17.938 1 85.5 152 LEU B N 1
ATOM 3737 C CA . LEU B 1 152 ? 5.629 -2.822 -17.516 1 85.5 152 LEU B CA 1
ATOM 3738 C C . LEU B 1 152 ? 7.008 -2.229 -17.234 1 85.5 152 LEU B C 1
ATOM 3740 O O . LEU B 1 152 ? 7.992 -2.961 -17.125 1 85.5 152 LEU B O 1
ATOM 3744 N N . SER B 1 153 ? 7.016 -0.911 -17.188 1 90.31 153 SER B N 1
ATOM 3745 C CA . SER B 1 153 ? 8.266 -0.237 -16.859 1 90.31 153 SER B CA 1
ATOM 3746 C C . SER B 1 153 ? 8.414 -0.076 -15.344 1 90.31 153 SER B C 1
ATOM 3748 O O . SER B 1 153 ? 7.453 0.264 -14.656 1 90.31 153 SER B O 1
ATOM 3750 N N . ALA B 1 154 ? 9.578 -0.399 -14.875 1 92.69 154 ALA B N 1
ATOM 3751 C CA . ALA B 1 154 ? 9.914 -0.131 -13.477 1 92.69 154 ALA B CA 1
ATOM 3752 C C . ALA B 1 154 ? 10.906 1.019 -13.367 1 92.69 154 ALA B C 1
ATOM 3754 O O . ALA B 1 154 ? 11.602 1.149 -12.352 1 92.69 154 ALA B O 1
ATOM 3755 N N . ARG B 1 155 ? 11.039 1.779 -14.375 1 91.88 155 ARG B N 1
ATOM 3756 C CA . 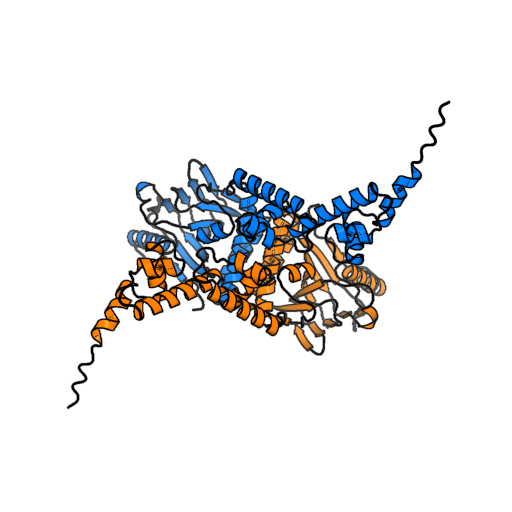ARG B 1 155 ? 12 2.881 -14.406 1 91.88 155 ARG B CA 1
ATOM 3757 C C . ARG B 1 155 ? 11.391 4.156 -13.836 1 91.88 155 ARG B C 1
ATOM 3759 O O . ARG B 1 155 ? 12.109 5.031 -13.352 1 91.88 155 ARG B O 1
ATOM 3766 N N . ASN B 1 156 ? 10.109 4.191 -13.984 1 89.38 156 ASN B N 1
ATOM 3767 C CA . ASN B 1 156 ? 9.406 5.367 -13.5 1 89.38 156 ASN B CA 1
ATOM 3768 C C . ASN B 1 156 ? 7.98 5.027 -13.062 1 89.38 156 ASN B C 1
ATOM 3770 O O . ASN B 1 156 ? 7.523 3.9 -13.25 1 89.38 156 ASN B O 1
ATOM 3774 N N . GLY B 1 157 ? 7.324 5.977 -12.438 1 89.81 157 GLY B N 1
ATOM 3775 C CA . GLY B 1 157 ? 5.922 5.836 -12.086 1 89.81 157 GLY B CA 1
ATOM 3776 C C . GLY B 1 157 ? 5.668 4.746 -11.062 1 89.81 157 GLY B C 1
ATOM 3777 O O . GLY B 1 157 ? 6.473 4.543 -10.148 1 89.81 157 GLY B O 1
ATOM 3778 N N . THR B 1 158 ? 4.582 4.094 -11.234 1 90.19 158 THR B N 1
ATOM 3779 C CA . THR B 1 158 ? 4.145 3.094 -10.266 1 90.19 158 THR B CA 1
ATOM 3780 C C . THR B 1 158 ? 5.109 1.911 -10.234 1 90.19 158 THR B C 1
ATOM 3782 O O . THR B 1 158 ? 5.355 1.333 -9.172 1 90.19 158 THR B O 1
ATOM 3785 N N . GLY B 1 159 ? 5.609 1.564 -11.43 1 92.06 159 GLY B N 1
ATOM 3786 C CA . GLY B 1 159 ? 6.559 0.464 -11.469 1 92.06 159 GLY B CA 1
ATOM 3787 C C . GLY B 1 159 ? 7.809 0.723 -10.648 1 92.06 159 GLY B C 1
ATOM 3788 O O . GLY B 1 159 ? 8.289 -0.164 -9.938 1 92.06 159 GLY B O 1
ATOM 3789 N N . ARG B 1 160 ? 8.312 1.924 -10.719 1 93.69 160 ARG B N 1
ATOM 3790 C CA . ARG B 1 160 ? 9.484 2.295 -9.938 1 93.69 160 ARG B CA 1
ATOM 3791 C C . ARG B 1 160 ? 9.188 2.279 -8.445 1 93.69 160 ARG B C 1
ATOM 3793 O O . ARG B 1 160 ? 9.977 1.762 -7.648 1 93.69 160 ARG B O 1
ATOM 3800 N N . ILE B 1 161 ? 8.078 2.85 -8.07 1 94.5 161 ILE B N 1
ATOM 3801 C CA . ILE B 1 161 ? 7.656 2.863 -6.676 1 94.5 161 ILE B CA 1
ATOM 3802 C C . ILE B 1 161 ? 7.516 1.432 -6.168 1 94.5 161 ILE B C 1
ATOM 3804 O O . ILE B 1 161 ? 7.973 1.109 -5.066 1 94.5 161 ILE B O 1
ATOM 3808 N N . ALA B 1 162 ? 6.922 0.581 -6.992 1 93.88 162 ALA B N 1
ATOM 3809 C CA . ALA B 1 162 ? 6.734 -0.819 -6.617 1 93.88 162 ALA B CA 1
ATOM 3810 C C . ALA B 1 162 ? 8.078 -1.514 -6.406 1 93.88 162 ALA B C 1
ATOM 3812 O O . ALA B 1 162 ? 8.25 -2.258 -5.438 1 93.88 162 ALA B O 1
ATOM 3813 N N . TYR B 1 163 ? 8.961 -1.257 -7.281 1 95.19 163 TYR B N 1
ATOM 3814 C CA . TYR B 1 163 ? 10.289 -1.847 -7.145 1 95.19 163 TYR B CA 1
ATOM 3815 C C . TYR B 1 163 ? 10.938 -1.433 -5.828 1 95.19 163 TYR B C 1
ATOM 3817 O O . TYR B 1 163 ? 11.461 -2.273 -5.094 1 95.19 163 TYR B O 1
ATOM 3825 N N . ASP B 1 164 ? 10.898 -0.148 -5.543 1 94.56 164 ASP B N 1
ATOM 3826 C CA . ASP B 1 164 ? 11.508 0.372 -4.324 1 94.56 164 ASP B CA 1
ATOM 3827 C C . ASP B 1 164 ? 10.852 -0.219 -3.084 1 94.56 164 ASP B C 1
ATOM 3829 O O . ASP B 1 164 ? 11.516 -0.5 -2.088 1 94.56 164 ASP B O 1
ATOM 3833 N N . PHE B 1 165 ? 9.57 -0.419 -3.146 1 94.94 165 PHE B N 1
ATOM 3834 C CA . PHE B 1 165 ? 8.828 -1.012 -2.041 1 94.94 165 PHE B CA 1
ATOM 3835 C C . PHE B 1 165 ? 9.234 -2.465 -1.833 1 94.94 165 PHE B C 1
ATOM 3837 O O . PHE B 1 165 ? 9.484 -2.891 -0.703 1 94.94 165 PHE B O 1
ATOM 3844 N N . VAL B 1 166 ? 9.289 -3.207 -2.928 1 96.06 166 VAL B N 1
ATOM 3845 C CA . VAL B 1 166 ? 9.695 -4.605 -2.852 1 96.06 166 VAL B CA 1
ATOM 3846 C C . VAL B 1 166 ? 11.094 -4.711 -2.248 1 96.06 166 VAL B C 1
ATOM 3848 O O . VAL B 1 166 ? 11.344 -5.543 -1.375 1 96.06 166 VAL B O 1
ATOM 3851 N N . HIS B 1 167 ? 11.961 -3.852 -2.721 1 95.88 167 HIS B N 1
ATOM 3852 C CA . HIS B 1 167 ? 13.344 -3.848 -2.252 1 95.88 167 HIS B CA 1
ATOM 3853 C C . HIS B 1 167 ? 13.422 -3.557 -0.756 1 95.88 167 HIS B C 1
ATOM 3855 O O . HIS B 1 167 ? 14.141 -4.238 -0.022 1 95.88 167 HIS B O 1
ATOM 3861 N N . ALA B 1 168 ? 12.664 -2.576 -0.312 1 94.5 168 ALA B N 1
ATOM 3862 C CA . ALA B 1 168 ? 12.633 -2.211 1.103 1 94.5 168 ALA B CA 1
ATOM 3863 C C . ALA B 1 168 ? 12.023 -3.324 1.945 1 94.5 168 ALA B C 1
ATOM 3865 O O . ALA B 1 168 ? 12.531 -3.65 3.02 1 94.5 168 ALA B O 1
ATOM 3866 N N . ALA B 1 169 ? 10.93 -3.863 1.467 1 95.31 169 ALA B N 1
ATOM 3867 C CA . ALA B 1 169 ? 10.242 -4.93 2.191 1 95.31 169 ALA B CA 1
ATOM 3868 C C . ALA B 1 169 ? 11.156 -6.137 2.381 1 95.31 169 ALA B C 1
ATOM 3870 O O . ALA B 1 169 ? 11.156 -6.762 3.445 1 95.31 169 ALA B O 1
ATOM 3871 N N . PHE B 1 170 ? 11.906 -6.461 1.312 1 96.12 170 PHE B N 1
ATOM 3872 C CA . PHE B 1 170 ? 12.844 -7.57 1.416 1 96.12 170 PHE B CA 1
ATOM 3873 C C . PHE B 1 170 ? 13.859 -7.32 2.525 1 96.12 170 PHE B C 1
ATOM 3875 O O . PHE B 1 170 ? 14.102 -8.195 3.361 1 96.12 170 PHE B O 1
ATOM 3882 N N . GLY B 1 171 ? 14.43 -6.188 2.578 1 94.5 171 GLY B N 1
ATOM 3883 C CA . GLY B 1 171 ? 15.461 -5.852 3.541 1 94.5 171 GLY B CA 1
ATOM 3884 C C . GLY B 1 171 ? 14.961 -5.801 4.973 1 94.5 171 GLY B C 1
ATOM 3885 O O . GLY B 1 171 ? 15.711 -6.062 5.91 1 94.5 171 GLY B O 1
ATOM 3886 N N . GLU B 1 172 ? 13.672 -5.52 5.129 1 94.25 172 GLU B N 1
ATOM 3887 C CA . GLU B 1 172 ? 13.125 -5.305 6.465 1 94.25 172 GLU B CA 1
ATOM 3888 C C . GLU B 1 172 ? 12.266 -6.484 6.91 1 94.25 172 GLU B C 1
ATOM 3890 O O . GLU B 1 172 ? 11.703 -6.469 8.008 1 94.25 172 GLU B O 1
ATOM 3895 N N . ALA B 1 173 ? 12.141 -7.441 6.113 1 94 173 ALA B N 1
ATOM 3896 C CA . ALA B 1 173 ? 11.203 -8.539 6.336 1 94 173 ALA B CA 1
ATOM 3897 C C . ALA B 1 173 ? 11.398 -9.148 7.723 1 94 173 ALA B C 1
ATOM 3899 O O . ALA B 1 173 ? 10.422 -9.438 8.422 1 94 173 ALA B O 1
ATOM 3900 N N . SER B 1 174 ? 12.648 -9.289 8.141 1 91.56 174 SER B N 1
ATOM 3901 C CA . SER B 1 174 ? 12.961 -9.984 9.383 1 91.56 174 SER B CA 1
ATOM 3902 C C . SER B 1 174 ? 12.617 -9.117 10.594 1 91.56 174 SER B C 1
ATOM 3904 O O . SER B 1 174 ? 12.578 -9.609 11.727 1 91.56 174 SER B O 1
ATOM 3906 N N . LYS B 1 175 ? 12.32 -7.906 10.414 1 90.38 175 LYS B N 1
ATOM 3907 C CA . LYS B 1 175 ? 12.055 -6.973 11.5 1 90.38 175 LYS B CA 1
ATOM 3908 C C . LYS B 1 175 ? 10.562 -6.672 11.617 1 90.38 175 LYS B C 1
ATOM 3910 O O . LYS B 1 175 ? 10.148 -5.863 12.453 1 90.38 175 LYS B O 1
ATOM 3915 N N . LEU B 1 176 ? 9.773 -7.277 10.773 1 88.44 176 LEU B N 1
ATOM 3916 C CA . LEU B 1 176 ? 8.336 -7.047 10.789 1 88.44 176 LEU B CA 1
ATOM 3917 C C . LEU B 1 176 ? 7.645 -7.992 11.766 1 88.44 176 LEU B C 1
ATOM 3919 O O . LEU B 1 176 ? 7.953 -9.18 11.812 1 88.44 176 LEU B O 1
ATOM 3923 N N . SER B 1 177 ? 6.742 -7.402 12.578 1 81.44 177 SER B N 1
ATOM 3924 C CA . SER B 1 177 ? 5.828 -8.273 13.312 1 81.44 177 SER B CA 1
ATOM 3925 C C . SER B 1 177 ? 4.867 -8.984 12.367 1 81.44 177 SER B C 1
ATOM 3927 O O . SER B 1 177 ? 4.621 -8.523 11.25 1 81.44 177 SER B O 1
ATOM 3929 N N . PRO B 1 178 ? 4.352 -10.102 12.805 1 78.12 178 PRO B N 1
ATOM 3930 C CA . PRO B 1 178 ? 3.412 -10.82 11.938 1 78.12 178 PRO B CA 1
ATOM 3931 C C . PRO B 1 178 ? 2.23 -9.953 11.508 1 78.12 178 PRO B C 1
ATOM 3933 O O . PRO B 1 178 ? 1.788 -10.023 10.359 1 78.12 178 PRO B O 1
ATOM 3936 N N . VAL B 1 179 ? 1.787 -9.164 12.391 1 74.12 179 VAL B N 1
ATOM 3937 C CA . VAL B 1 179 ? 0.65 -8.305 12.094 1 74.12 179 VAL B CA 1
ATOM 3938 C C . VAL B 1 179 ? 1.054 -7.254 11.055 1 74.12 179 VAL B C 1
ATOM 3940 O O . VAL B 1 179 ? 0.32 -7.008 10.102 1 74.12 179 VAL B O 1
ATOM 3943 N N . ASN B 1 180 ? 2.213 -6.672 11.227 1 83.94 180 ASN B N 1
ATOM 3944 C CA . ASN B 1 180 ? 2.689 -5.672 10.281 1 83.94 180 ASN B CA 1
ATOM 3945 C C . ASN B 1 180 ? 3.016 -6.293 8.922 1 83.94 180 ASN B C 1
ATOM 3947 O O . ASN B 1 180 ? 2.842 -5.656 7.883 1 83.94 180 ASN B O 1
ATOM 3951 N N . ALA B 1 181 ? 3.432 -7.539 8.992 1 87.62 181 ALA B N 1
ATOM 3952 C CA . ALA B 1 181 ? 3.754 -8.234 7.746 1 87.62 181 ALA B CA 1
ATOM 3953 C C . ALA B 1 181 ? 2.52 -8.367 6.859 1 87.62 181 ALA B C 1
ATOM 3955 O O . ALA B 1 181 ? 2.605 -8.227 5.637 1 87.62 181 ALA B O 1
ATOM 3956 N N . VAL B 1 182 ? 1.396 -8.617 7.441 1 82.75 182 VAL B N 1
ATOM 3957 C CA . VAL B 1 182 ? 0.151 -8.734 6.691 1 82.75 182 VAL B CA 1
ATOM 3958 C C . VAL B 1 182 ? -0.173 -7.41 6.012 1 82.75 182 VAL B C 1
ATOM 3960 O O . VAL B 1 182 ? -0.481 -7.375 4.816 1 82.75 182 VAL B O 1
ATOM 3963 N N . GLY B 1 183 ? -0.089 -6.332 6.738 1 83.94 183 GLY B N 1
ATOM 3964 C CA . GLY B 1 183 ? -0.363 -5.012 6.188 1 83.94 183 GLY B CA 1
ATOM 3965 C C . GLY B 1 183 ? 0.593 -4.617 5.082 1 83.94 183 GLY B C 1
ATOM 3966 O O . GLY B 1 183 ? 0.179 -4.043 4.07 1 83.94 183 GLY B O 1
ATOM 3967 N N . VAL B 1 184 ? 1.854 -4.91 5.301 1 90.19 184 VAL B N 1
ATOM 3968 C CA . VAL B 1 184 ? 2.869 -4.605 4.297 1 90.19 184 VAL B CA 1
ATOM 3969 C C . VAL B 1 184 ? 2.59 -5.395 3.02 1 90.19 184 VAL B C 1
ATOM 3971 O O . VAL B 1 184 ? 2.629 -4.84 1.92 1 90.19 184 VAL B O 1
ATOM 3974 N N . ALA B 1 185 ? 2.268 -6.633 3.193 1 89.56 185 ALA B N 1
ATOM 3975 C CA . ALA B 1 185 ? 1.965 -7.48 2.045 1 89.56 185 ALA B CA 1
ATOM 3976 C C . ALA B 1 185 ? 0.754 -6.957 1.278 1 89.56 185 ALA B C 1
ATOM 3978 O O . ALA B 1 185 ? 0.776 -6.879 0.047 1 89.56 185 ALA B O 1
ATOM 3979 N N . ASP B 1 186 ? -0.214 -6.586 1.956 1 82.69 186 ASP B N 1
ATOM 3980 C CA . ASP B 1 186 ? -1.429 -6.074 1.328 1 82.69 186 ASP B CA 1
ATOM 3981 C C . ASP B 1 186 ? -1.144 -4.797 0.541 1 82.69 186 ASP B C 1
ATOM 3983 O O . ASP B 1 186 ? -1.597 -4.648 -0.596 1 82.69 186 ASP B O 1
ATOM 3987 N N . SER B 1 187 ? -0.454 -3.9 1.163 1 86.56 187 SER B N 1
ATOM 3988 C CA . SER B 1 187 ? -0.106 -2.654 0.489 1 86.56 187 SER B CA 1
ATOM 3989 C C . SER B 1 187 ? 0.75 -2.914 -0.747 1 86.56 187 SER B C 1
ATOM 3991 O O . SER B 1 187 ? 0.592 -2.244 -1.77 1 86.56 187 SER B O 1
ATOM 3993 N N . LEU B 1 188 ? 1.596 -3.82 -0.604 1 91.44 188 LEU B N 1
ATOM 3994 C CA . LEU B 1 188 ? 2.49 -4.156 -1.707 1 91.44 188 LEU B CA 1
ATOM 3995 C C . LEU B 1 188 ? 1.709 -4.734 -2.883 1 91.44 188 LEU B C 1
ATOM 3997 O O . LEU B 1 188 ? 1.906 -4.32 -4.027 1 91.44 188 LEU B O 1
ATOM 4001 N N . ILE B 1 189 ? 0.833 -5.613 -2.629 1 87.62 189 ILE B N 1
ATOM 4002 C CA . ILE B 1 189 ? 0.022 -6.215 -3.682 1 87.62 189 ILE B CA 1
ATOM 4003 C C . ILE B 1 189 ? -0.822 -5.141 -4.359 1 87.62 189 ILE B C 1
ATOM 4005 O O . ILE B 1 189 ? -0.899 -5.086 -5.59 1 87.62 189 ILE B O 1
ATOM 4009 N N . ASP B 1 190 ? -1.409 -4.32 -3.586 1 83.06 190 ASP B N 1
ATOM 4010 C CA . ASP B 1 190 ? -2.248 -3.258 -4.137 1 83.06 190 ASP B CA 1
ATOM 4011 C C . ASP B 1 190 ? -1.446 -2.355 -5.07 1 83.06 190 ASP B C 1
ATOM 4013 O O . ASP B 1 190 ? -1.943 -1.943 -6.121 1 83.06 190 ASP B O 1
ATOM 4017 N N . LEU B 1 191 ? -0.285 -2.072 -4.66 1 87.19 191 LEU B N 1
ATOM 4018 C CA . LEU B 1 191 ? 0.572 -1.225 -5.48 1 87.19 191 LEU B CA 1
ATOM 4019 C C . LEU B 1 191 ? 0.969 -1.938 -6.77 1 87.19 191 LEU B C 1
ATOM 4021 O O . LEU B 1 191 ? 0.952 -1.34 -7.848 1 87.19 191 LEU B O 1
ATOM 4025 N N . LEU B 1 192 ? 1.312 -3.18 -6.648 1 87.38 192 LEU B N 1
ATOM 4026 C CA . LEU B 1 192 ? 1.784 -3.969 -7.781 1 87.38 192 LEU B CA 1
ATOM 4027 C C . LEU B 1 192 ? 0.676 -4.156 -8.812 1 87.38 192 LEU B C 1
ATOM 4029 O O . LEU B 1 192 ? 0.951 -4.293 -10.008 1 87.38 192 LEU B O 1
ATOM 4033 N N . LEU B 1 193 ? -0.493 -4.086 -8.383 1 81.62 193 LEU B N 1
ATOM 4034 C CA . LEU B 1 193 ? -1.619 -4.352 -9.273 1 81.62 193 LEU B CA 1
ATOM 4035 C C . LEU B 1 193 ? -2.02 -3.092 -10.031 1 81.62 193 LEU B C 1
ATOM 4037 O O . LEU B 1 193 ? -2.738 -3.166 -11.031 1 81.62 193 LEU B O 1
ATOM 4041 N N . LEU B 1 194 ? -1.56 -1.962 -9.586 1 80 194 LEU B N 1
ATOM 4042 C CA . LEU B 1 194 ? -1.979 -0.699 -10.188 1 80 194 LEU B CA 1
ATOM 4043 C C . LEU B 1 194 ? -1.609 -0.647 -11.664 1 80 194 LEU B C 1
ATOM 4045 O O . LEU B 1 194 ? -2.467 -0.394 -12.516 1 80 194 LEU B O 1
ATOM 4049 N N . PRO B 1 195 ? -0.351 -0.921 -11.977 1 73.44 195 PRO B N 1
ATOM 4050 C CA . PRO B 1 195 ? -0.004 -0.867 -13.398 1 73.44 195 PRO B CA 1
ATOM 4051 C C . PRO B 1 195 ? -0.686 -1.964 -14.219 1 73.44 195 PRO B C 1
ATOM 4053 O O . PRO B 1 195 ? -0.911 -1.795 -15.414 1 73.44 195 PRO B O 1
ATOM 4056 N N . LEU B 1 196 ? -0.915 -3.084 -13.609 1 72.94 196 LEU B N 1
ATOM 4057 C CA . LEU B 1 196 ? -1.548 -4.203 -14.305 1 72.94 196 LEU B CA 1
ATOM 4058 C C . LEU B 1 196 ? -2.998 -3.877 -14.648 1 72.94 196 LEU B C 1
ATOM 4060 O O . LEU B 1 196 ? -3.521 -4.348 -15.656 1 72.94 196 LEU B O 1
ATOM 4064 N N . ARG B 1 197 ? -3.529 -3.129 -13.797 1 68.19 197 ARG B N 1
ATOM 4065 C CA . ARG B 1 197 ? -4.902 -2.697 -14.031 1 68.19 197 ARG B CA 1
ATOM 4066 C C . ARG B 1 197 ? -4.988 -1.751 -15.227 1 68.19 197 ARG B C 1
ATOM 4068 O O . ARG B 1 197 ? -5.973 -1.771 -15.969 1 68.19 197 ARG B O 1
ATOM 4075 N N . GLU B 1 198 ? -4 -0.998 -15.383 1 64.06 198 GLU B N 1
ATOM 4076 C CA . GLU B 1 198 ? -3.979 -0.015 -16.469 1 64.06 198 GLU B CA 1
ATOM 4077 C C . GLU B 1 198 ? -3.885 -0.694 -17.828 1 64.06 198 GLU B C 1
ATOM 4079 O O . GLU B 1 198 ? -4.43 -0.194 -18.812 1 64.06 198 GLU B O 1
ATOM 4084 N N . THR B 1 199 ? -3.158 -1.79 -17.953 1 58.97 199 THR B N 1
ATOM 4085 C CA . THR B 1 199 ? -2.93 -2.459 -19.219 1 58.97 199 THR B CA 1
ATOM 4086 C C . THR B 1 199 ? -4.148 -3.283 -19.625 1 58.97 199 THR B C 1
ATOM 4088 O O . THR B 1 199 ? -4.277 -3.678 -20.781 1 58.97 199 THR B O 1
ATOM 4091 N N . GLY B 1 200 ? -5.137 -3.33 -18.828 1 57.22 200 GLY B N 1
ATOM 4092 C CA . GLY B 1 200 ? -6.281 -4.184 -19.109 1 57.22 200 GLY B CA 1
ATOM 4093 C C . GLY B 1 200 ? -5.949 -5.664 -19.062 1 57.22 200 GLY B C 1
ATOM 4094 O O . GLY B 1 200 ? -6.812 -6.508 -19.312 1 57.22 200 GLY B O 1
ATOM 4095 N N . ALA B 1 201 ? -4.773 -6.027 -19.031 1 53.75 201 ALA B N 1
ATOM 4096 C CA . ALA B 1 201 ? -4.301 -7.402 -19.188 1 53.75 201 ALA B CA 1
ATOM 4097 C C . ALA B 1 201 ? -4.988 -8.328 -18.188 1 53.75 201 ALA B C 1
ATOM 4099 O O . ALA B 1 201 ? -5.156 -9.523 -18.438 1 53.75 201 ALA B O 1
ATOM 4100 N N . MET B 1 202 ? -5.211 -7.793 -17.156 1 52.12 202 MET B N 1
ATOM 4101 C CA . MET B 1 202 ? -5.617 -8.711 -16.109 1 52.12 202 MET B CA 1
ATOM 4102 C C . MET B 1 202 ? -7.113 -8.609 -15.844 1 52.12 202 MET B C 1
ATOM 4104 O O . MET B 1 202 ? -7.656 -9.352 -15.016 1 52.12 202 MET B O 1
ATOM 4108 N N . PHE B 1 203 ? -7.75 -7.699 -16.438 1 50.22 203 PHE B N 1
ATOM 4109 C CA . PHE B 1 203 ? -9.141 -7.453 -16.078 1 50.22 203 PHE B CA 1
ATOM 4110 C C . PHE B 1 203 ? -10.07 -7.832 -17.219 1 50.22 203 PHE B C 1
ATOM 4112 O O . PHE B 1 203 ? -9.742 -7.633 -18.391 1 50.22 203 PHE B O 1
ATOM 4119 N N . ASP B 1 204 ? -10.711 -8.93 -17.109 1 49.41 204 ASP B N 1
ATOM 4120 C CA . ASP B 1 204 ? -11.812 -9.039 -18.062 1 49.41 204 ASP B CA 1
ATOM 4121 C C . ASP B 1 204 ? -12.57 -7.719 -18.172 1 49.41 204 ASP B C 1
ATOM 4123 O O . ASP B 1 204 ? -13.461 -7.434 -17.359 1 49.41 204 ASP B O 1
ATOM 4127 N N . ARG B 1 205 ? -11.945 -6.859 -19.062 1 52.94 205 ARG B N 1
ATOM 4128 C CA . ARG B 1 205 ? -12.508 -5.535 -19.312 1 52.94 205 ARG B CA 1
ATOM 4129 C C . ARG B 1 205 ? -14.023 -5.605 -19.5 1 52.94 205 ARG B C 1
ATOM 4131 O O . ARG B 1 205 ? -14.75 -4.703 -19.078 1 52.94 205 ARG B O 1
ATOM 4138 N N . GLY B 1 206 ? -14.328 -6.699 -20.141 1 52.41 206 GLY B N 1
ATOM 4139 C CA . GLY B 1 206 ? -15.766 -6.875 -20.328 1 52.41 206 GLY B CA 1
ATOM 4140 C C . GLY B 1 206 ? -16.516 -7.02 -19.031 1 52.41 206 GLY B C 1
ATOM 4141 O O . GLY B 1 206 ? -17.516 -6.336 -18.797 1 52.41 206 GLY B O 1
ATOM 4142 N N . SER B 1 207 ? -15.953 -7.77 -18.219 1 59.34 207 SER B N 1
ATOM 4143 C CA . SER B 1 207 ? -16.609 -7.996 -16.938 1 59.34 207 SER B CA 1
ATOM 4144 C C . SER B 1 207 ? -16.484 -6.785 -16.016 1 59.34 207 SER B C 1
ATOM 4146 O O . SER B 1 207 ? -17.438 -6.398 -15.352 1 59.34 207 SER B O 1
ATOM 4148 N N . ALA B 1 208 ? -15.281 -6.223 -16.094 1 66.38 208 ALA B N 1
ATOM 4149 C CA . ALA B 1 208 ? -15.086 -5.02 -15.297 1 66.38 208 ALA B CA 1
ATOM 4150 C C . ALA B 1 208 ? -15.984 -3.883 -15.781 1 66.38 208 ALA B C 1
ATOM 4152 O O . ALA B 1 208 ? -16.625 -3.203 -14.969 1 66.38 208 ALA B O 1
ATOM 4153 N N . GLU B 1 209 ? -15.969 -3.766 -17.078 1 65.44 209 GLU B N 1
ATOM 4154 C CA . GLU B 1 209 ? -16.844 -2.738 -17.656 1 65.44 209 GLU B CA 1
ATOM 4155 C C . GLU B 1 209 ? -18.312 -3.025 -17.359 1 65.44 209 GLU B C 1
ATOM 4157 O O . GLU B 1 209 ? -19.062 -2.117 -17.016 1 65.44 209 GLU B O 1
ATOM 4162 N N . ALA B 1 210 ? -18.547 -4.273 -17.438 1 66.56 210 ALA B N 1
ATOM 4163 C CA . ALA B 1 210 ? -19.938 -4.652 -17.156 1 66.56 210 ALA B CA 1
ATOM 4164 C C . ALA B 1 210 ? -20.297 -4.359 -15.695 1 66.56 210 ALA B C 1
ATOM 4166 O O . ALA B 1 210 ? -21.375 -3.83 -15.406 1 66.56 210 ALA B O 1
ATOM 4167 N N . THR B 1 211 ? -19.344 -4.66 -14.852 1 77.19 211 THR B N 1
ATOM 4168 C CA . THR B 1 211 ? -19.594 -4.422 -13.43 1 77.19 211 THR B CA 1
ATOM 4169 C C . THR B 1 211 ? -19.625 -2.926 -13.133 1 77.19 211 THR B C 1
ATOM 4171 O O . THR B 1 211 ? -20.422 -2.463 -12.32 1 77.19 211 THR B O 1
ATOM 4174 N N . TYR B 1 212 ? -18.766 -2.285 -13.781 1 82 212 TYR B N 1
ATOM 4175 C CA . TYR B 1 212 ? -18.75 -0.836 -13.625 1 82 212 TYR B CA 1
ATOM 4176 C C . TYR B 1 212 ? -20.062 -0.221 -14.07 1 82 212 TYR B C 1
ATOM 4178 O O . TYR B 1 212 ? -20.641 0.616 -13.375 1 82 212 TYR B O 1
ATOM 4186 N N . VAL B 1 213 ? -20.562 -0.688 -15.172 1 77.19 213 VAL B N 1
ATOM 4187 C CA . VAL B 1 213 ? -21.828 -0.199 -15.695 1 77.19 213 VAL B CA 1
ATOM 4188 C C . VAL B 1 213 ? -22.953 -0.569 -14.742 1 77.19 213 VAL B C 1
ATOM 4190 O O . VAL B 1 213 ? -23.844 0.248 -14.469 1 77.19 213 VAL B O 1
ATOM 4193 N N . ARG B 1 214 ? -22.828 -1.683 -14.25 1 79.94 214 ARG B N 1
ATOM 4194 C CA . ARG B 1 214 ? -23.828 -2.125 -13.289 1 79.94 214 ARG B CA 1
ATOM 4195 C C . ARG B 1 214 ? -23.781 -1.289 -12.016 1 79.94 214 ARG B C 1
ATOM 4197 O O . ARG B 1 214 ? -24.812 -0.957 -11.438 1 79.94 214 ARG B O 1
ATOM 4204 N N . ALA B 1 215 ? -22.562 -1.034 -11.617 1 86.81 215 ALA B N 1
ATOM 4205 C CA . ALA B 1 215 ? -22.391 -0.2 -10.43 1 86.81 215 ALA B CA 1
ATOM 4206 C C . ALA B 1 215 ? -22.969 1.193 -10.648 1 86.81 215 ALA B C 1
ATOM 4208 O O . ALA B 1 215 ? -23.672 1.722 -9.789 1 86.81 215 ALA B O 1
ATOM 4209 N N . GLN B 1 216 ? -22.688 1.681 -11.781 1 86.94 216 GLN B N 1
ATOM 4210 C CA . GLN B 1 216 ? -23.25 2.982 -12.125 1 86.94 216 GLN B CA 1
ATOM 4211 C C . GLN B 1 216 ? -24.781 2.941 -12.109 1 86.94 216 GLN B C 1
ATOM 4213 O O . GLN B 1 216 ? -25.422 3.854 -11.594 1 86.94 216 GLN B O 1
ATOM 4218 N N . GLY B 1 217 ? -25.312 1.951 -12.742 1 84.38 217 GLY B N 1
ATOM 4219 C CA . GLY B 1 217 ? -26.75 1.778 -12.773 1 84.38 217 GLY B CA 1
ATOM 4220 C C . GLY B 1 217 ? -27.375 1.687 -11.383 1 84.38 217 GLY B C 1
ATOM 4221 O O . GLY B 1 217 ? -28.375 2.344 -11.102 1 84.38 217 GLY B O 1
ATOM 4222 N N . TYR B 1 218 ? -26.734 0.921 -10.555 1 86.81 218 TYR B N 1
ATOM 4223 C CA . TYR B 1 218 ? -27.203 0.778 -9.188 1 86.81 218 TYR B CA 1
ATOM 4224 C C . TYR B 1 218 ? -27.156 2.113 -8.453 1 86.81 218 TYR B C 1
ATOM 4226 O O . TYR B 1 218 ? -28.109 2.471 -7.75 1 86.81 218 TYR B O 1
ATOM 4234 N N . ILE B 1 219 ? -26.047 2.787 -8.602 1 89.12 219 ILE B N 1
ATOM 4235 C CA . ILE B 1 219 ? -25.891 4.086 -7.957 1 89.12 219 ILE B CA 1
ATOM 4236 C C . ILE B 1 219 ? -26.984 5.035 -8.43 1 89.12 219 ILE B C 1
ATOM 4238 O O . ILE B 1 219 ? -27.625 5.707 -7.613 1 89.12 219 ILE B O 1
ATOM 4242 N N . ARG B 1 220 ? -27.25 5.086 -9.656 1 85.75 220 ARG B N 1
ATOM 4243 C CA . ARG B 1 220 ? -28.281 5.957 -10.219 1 85.75 220 ARG B CA 1
ATOM 4244 C C . ARG B 1 220 ? -29.656 5.641 -9.625 1 85.75 220 ARG B C 1
ATOM 4246 O O . ARG B 1 220 ? -30.422 6.551 -9.32 1 85.75 220 ARG B O 1
ATOM 4253 N N . GLU B 1 221 ? -29.906 4.402 -9.492 1 85.56 221 GLU B N 1
ATOM 4254 C CA . GLU B 1 221 ? -31.203 3.945 -9 1 85.56 221 GLU B CA 1
ATOM 4255 C C . GLU B 1 221 ? -31.391 4.289 -7.527 1 85.56 221 GLU B C 1
ATOM 4257 O O . GLU B 1 221 ? -32.531 4.438 -7.059 1 85.56 221 GLU B O 1
ATOM 4262 N N . HIS B 1 222 ? -30.266 4.461 -6.824 1 89.5 222 HIS B N 1
ATOM 4263 C CA . HIS B 1 222 ? -30.359 4.621 -5.379 1 89.5 222 HIS B CA 1
ATOM 4264 C C . HIS B 1 222 ? -29.734 5.934 -4.926 1 89.5 222 HIS B C 1
ATOM 4266 O O . HIS B 1 222 ? -29.344 6.074 -3.762 1 89.5 222 HIS B O 1
ATOM 4272 N N . LEU B 1 223 ? -29.656 6.832 -5.77 1 88.31 223 LEU B N 1
ATOM 4273 C CA . LEU B 1 223 ? -28.906 8.062 -5.562 1 88.31 223 LEU B CA 1
ATOM 4274 C C . LEU B 1 223 ? -29.516 8.891 -4.434 1 88.31 223 LEU B C 1
ATOM 4276 O O . LEU B 1 223 ? -28.812 9.609 -3.73 1 88.31 223 LEU B O 1
ATOM 4280 N N . ARG B 1 224 ? -30.75 8.789 -4.234 1 86.25 224 ARG B N 1
ATOM 4281 C CA . ARG B 1 224 ? -31.469 9.617 -3.266 1 86.25 224 ARG B CA 1
ATOM 4282 C C . ARG B 1 224 ? -31.328 9.055 -1.855 1 86.25 224 ARG B C 1
ATOM 4284 O O . ARG B 1 224 ? -31.688 9.719 -0.878 1 86.25 224 ARG B O 1
ATOM 4291 N N . ASP B 1 225 ? -30.844 7.898 -1.741 1 85.62 225 ASP B N 1
ATOM 4292 C CA . ASP B 1 225 ? -30.609 7.273 -0.444 1 85.62 225 ASP B CA 1
ATOM 4293 C C . ASP B 1 225 ? -29.391 7.875 0.248 1 85.62 225 ASP B C 1
ATOM 4295 O O . ASP B 1 225 ? -28.266 7.711 -0.22 1 85.62 225 ASP B O 1
ATOM 4299 N N . PRO B 1 226 ? -29.656 8.555 1.304 1 79.94 226 PRO B N 1
ATOM 4300 C CA . PRO B 1 226 ? -28.531 9.188 1.996 1 79.94 226 PRO B CA 1
ATOM 4301 C C . PRO B 1 226 ? -27.516 8.172 2.527 1 79.94 226 PRO B C 1
ATOM 4303 O O . PRO B 1 226 ? -26.359 8.531 2.801 1 79.94 226 PRO B O 1
ATOM 4306 N N . ASP B 1 227 ? -27.875 6.973 2.529 1 78.62 227 ASP B N 1
ATOM 4307 C CA . ASP B 1 227 ? -27 5.961 3.117 1 78.62 227 ASP B CA 1
ATOM 4308 C C . ASP B 1 227 ? -26.266 5.18 2.033 1 78.62 227 ASP B C 1
ATOM 4310 O O . ASP B 1 227 ? -25.531 4.23 2.334 1 78.62 227 ASP B O 1
ATOM 4314 N N . LEU B 1 228 ? -26.484 5.633 0.8 1 84.62 228 LEU B N 1
ATOM 4315 C CA . LEU B 1 228 ? -25.781 4.969 -0.295 1 84.62 228 LEU B CA 1
ATOM 4316 C C . LEU B 1 228 ? -24.281 5.09 -0.126 1 84.62 228 LEU B C 1
ATOM 4318 O O . LEU B 1 228 ? -23.75 6.191 0.058 1 84.62 228 LEU B O 1
ATOM 4322 N N . CYS B 1 229 ? -23.625 3.914 -0.139 1 80.38 229 CYS B N 1
ATOM 4323 C CA . CYS B 1 229 ? -22.188 3.877 0.044 1 80.38 229 CYS B CA 1
ATOM 4324 C C . CYS B 1 229 ? -21.578 2.658 -0.639 1 80.38 229 CYS B C 1
ATOM 4326 O O . CYS B 1 229 ? -22.297 1.844 -1.219 1 80.38 229 CYS B O 1
ATOM 4328 N N . ILE B 1 230 ? -20.266 2.602 -0.647 1 80.06 230 ILE B N 1
ATOM 4329 C CA . ILE B 1 230 ? -19.547 1.556 -1.367 1 80.06 230 ILE B CA 1
ATOM 4330 C C . ILE B 1 230 ? -19.938 0.187 -0.818 1 80.06 230 ILE B C 1
ATOM 4332 O O . ILE B 1 230 ? -20.016 -0.791 -1.566 1 80.06 230 ILE B O 1
ATOM 4336 N N . ASP B 1 231 ? -20.312 0.186 0.305 1 72.31 231 ASP B N 1
ATOM 4337 C CA . ASP B 1 231 ? -20.703 -1.067 0.938 1 72.31 231 ASP B CA 1
ATOM 4338 C C . ASP B 1 231 ? -22 -1.604 0.324 1 72.31 231 ASP B C 1
ATOM 4340 O O . ASP B 1 231 ? -22.094 -2.791 0.004 1 72.31 231 ASP B O 1
ATOM 4344 N N . ARG B 1 232 ? -22.922 -0.759 0.256 1 76.94 232 ARG B N 1
ATOM 4345 C CA . ARG B 1 232 ? -24.219 -1.122 -0.31 1 76.94 232 ARG B CA 1
ATOM 4346 C C . ARG B 1 232 ? -24.078 -1.52 -1.776 1 76.94 232 ARG B C 1
ATOM 4348 O O . ARG B 1 232 ? -24.688 -2.496 -2.219 1 76.94 232 ARG B O 1
ATOM 4355 N N . ILE B 1 233 ? -23.25 -0.887 -2.391 1 84.56 233 ILE B N 1
ATOM 4356 C CA . ILE B 1 233 ? -23.062 -1.124 -3.818 1 84.56 233 ILE B CA 1
ATOM 4357 C C . ILE B 1 233 ? -22.375 -2.465 -4.035 1 84.56 233 ILE B C 1
ATOM 4359 O O . ILE B 1 233 ? -22.797 -3.27 -4.863 1 84.56 233 ILE B O 1
ATOM 4363 N N . SER B 1 234 ? -21.375 -2.672 -3.367 1 80.94 234 SER B N 1
ATOM 4364 C CA . SER B 1 234 ? -20.609 -3.914 -3.518 1 80.94 234 SER B CA 1
ATOM 4365 C C . SER B 1 234 ? -21.484 -5.129 -3.209 1 80.94 234 SER B C 1
ATOM 4367 O O . SER B 1 234 ? -21.438 -6.129 -3.926 1 80.94 234 SER B O 1
ATOM 4369 N N . ALA B 1 235 ? -22.328 -4.992 -2.236 1 73.25 235 ALA B N 1
ATOM 4370 C CA . ALA B 1 235 ? -23.234 -6.059 -1.844 1 73.25 235 ALA B CA 1
ATOM 4371 C C . ALA B 1 235 ? -24.25 -6.344 -2.947 1 73.25 235 ALA B C 1
ATOM 4373 O O . ALA B 1 235 ? -24.5 -7.5 -3.283 1 73.25 235 ALA B O 1
ATOM 4374 N N . ALA B 1 236 ? -24.734 -5.352 -3.393 1 78.38 236 ALA B N 1
ATOM 4375 C CA . ALA B 1 236 ? -25.766 -5.48 -4.422 1 78.38 236 ALA B CA 1
ATOM 4376 C C . ALA B 1 236 ? -25.203 -6.133 -5.684 1 78.38 236 ALA B C 1
ATOM 4378 O O . ALA B 1 236 ? -25.906 -6.887 -6.363 1 78.38 236 ALA B O 1
ATOM 4379 N N . LEU B 1 237 ? -23.953 -5.863 -5.961 1 78.88 237 LEU B N 1
ATOM 4380 C CA . LEU B 1 237 ? -23.375 -6.32 -7.215 1 78.88 237 LEU B CA 1
ATOM 4381 C C . LEU B 1 237 ? -22.609 -7.625 -7.012 1 78.88 237 LEU B C 1
ATOM 4383 O O . LEU B 1 237 ? -22.125 -8.227 -7.977 1 78.88 237 LEU B O 1
ATOM 4387 N N . GLY B 1 238 ? -22.5 -8.016 -5.816 1 70.69 238 GLY B N 1
ATOM 4388 C CA . GLY B 1 238 ? -21.797 -9.258 -5.535 1 70.69 238 GLY B CA 1
ATOM 4389 C C . GLY B 1 238 ? -20.312 -9.172 -5.77 1 70.69 238 GLY B C 1
ATOM 4390 O O . GLY B 1 238 ? -19.703 -10.109 -6.297 1 70.69 238 GLY B O 1
ATOM 4391 N N . CYS B 1 239 ? -19.812 -8.062 -5.57 1 70.25 239 CYS B N 1
ATOM 4392 C CA . CYS B 1 239 ? -18.375 -7.906 -5.754 1 70.25 239 CYS B CA 1
ATOM 4393 C C . CYS B 1 239 ? -17.719 -7.301 -4.512 1 70.25 239 CYS B C 1
ATOM 4395 O O . CYS B 1 239 ? -18.422 -6.859 -3.598 1 70.25 239 CYS B O 1
ATOM 4397 N N . SER B 1 240 ? -16.375 -7.418 -4.512 1 64.38 240 SER B N 1
ATOM 4398 C CA . SER B 1 240 ? -15.68 -6.875 -3.346 1 64.38 240 SER B CA 1
ATOM 4399 C C . SER B 1 240 ? -15.625 -5.352 -3.396 1 64.38 240 SER B C 1
ATOM 4401 O O . SER B 1 240 ? -15.688 -4.758 -4.473 1 64.38 240 SER B O 1
ATOM 4403 N N . LYS B 1 241 ? -15.531 -4.777 -2.176 1 68.25 241 LYS B N 1
ATOM 4404 C CA . LYS B 1 241 ? -15.344 -3.332 -2.102 1 68.25 241 LYS B CA 1
ATOM 4405 C C . LYS B 1 241 ? -14.055 -2.908 -2.809 1 68.25 241 LYS B C 1
ATOM 4407 O O . LYS B 1 241 ? -14.023 -1.872 -3.477 1 68.25 241 LYS B O 1
ATOM 4412 N N . ARG B 1 242 ? -13.062 -3.744 -2.59 1 63.72 242 ARG B N 1
ATOM 4413 C CA . ARG B 1 242 ? -11.781 -3.424 -3.217 1 63.72 242 ARG B CA 1
ATOM 4414 C C . ARG B 1 242 ? -11.906 -3.414 -4.738 1 63.72 242 ARG B C 1
ATOM 4416 O O . ARG B 1 242 ? -11.312 -2.564 -5.406 1 63.72 242 ARG B O 1
ATOM 4423 N N . TYR B 1 243 ? -12.742 -4.32 -5.297 1 70.44 243 TYR B N 1
ATOM 4424 C CA . TYR B 1 243 ? -12.992 -4.371 -6.734 1 70.44 243 TYR B CA 1
ATOM 4425 C C . TYR B 1 243 ? -13.75 -3.131 -7.199 1 70.44 243 TYR B C 1
ATOM 4427 O O . TYR B 1 243 ? -13.398 -2.529 -8.219 1 70.44 243 TYR B O 1
ATOM 4435 N N . LEU B 1 244 ? -14.703 -2.799 -6.375 1 76.44 244 LEU B N 1
ATOM 4436 C CA . LEU B 1 244 ? -15.484 -1.613 -6.719 1 76.44 244 LEU B CA 1
ATOM 4437 C C . LEU B 1 244 ? -14.609 -0.361 -6.672 1 76.44 244 LEU B C 1
ATOM 4439 O O . LEU B 1 244 ? -14.703 0.496 -7.555 1 76.44 244 LEU B O 1
ATOM 4443 N N . HIS B 1 245 ? -13.844 -0.317 -5.637 1 73.44 245 HIS B N 1
ATOM 4444 C CA . HIS B 1 245 ? -12.906 0.796 -5.539 1 73.44 245 HIS B CA 1
ATOM 4445 C C . HIS B 1 245 ? -11.992 0.855 -6.762 1 73.44 245 HIS B C 1
ATOM 4447 O O . HIS B 1 245 ? -11.773 1.929 -7.324 1 73.44 245 HIS B O 1
ATOM 4453 N N . MET B 1 246 ? -11.586 -0.229 -7.113 1 72 246 MET B N 1
ATOM 4454 C CA . MET B 1 246 ? -10.695 -0.312 -8.266 1 72 246 MET B CA 1
ATOM 4455 C C . MET B 1 246 ? -11.406 0.138 -9.539 1 72 246 MET B C 1
ATOM 4457 O O . MET B 1 246 ? -10.844 0.897 -10.328 1 72 246 MET B O 1
ATOM 4461 N N . LEU B 1 247 ? -12.648 -0.303 -9.695 1 74.69 247 LEU B N 1
ATOM 4462 C CA . LEU B 1 247 ? -13.414 0.023 -10.891 1 74.69 247 LEU B CA 1
ATOM 4463 C C . LEU B 1 247 ? -13.547 1.533 -11.055 1 74.69 247 LEU B C 1
ATOM 4465 O O . LEU B 1 247 ? -13.445 2.055 -12.172 1 74.69 247 LEU B O 1
ATOM 4469 N N . PHE B 1 248 ? -13.734 2.166 -9.984 1 80.38 248 PHE B N 1
ATOM 4470 C CA . PHE B 1 248 ? -13.961 3.605 -10.047 1 80.38 248 PHE B CA 1
ATOM 4471 C C . PHE B 1 248 ? -12.633 4.363 -10.039 1 80.38 248 PHE B C 1
ATOM 4473 O O . PHE B 1 248 ? -12.492 5.379 -10.727 1 80.38 248 PHE B O 1
ATOM 4480 N N . SER B 1 249 ? -11.734 3.75 -9.359 1 72.38 249 SER B N 1
ATOM 4481 C CA . SER B 1 249 ? -10.414 4.375 -9.336 1 72.38 249 SER B CA 1
ATOM 4482 C C . SER B 1 249 ? -9.781 4.363 -10.719 1 72.38 249 SER B C 1
ATOM 4484 O O . SER B 1 249 ? -9.109 5.324 -11.109 1 72.38 249 SER B O 1
ATOM 4486 N N . ASP B 1 250 ? -10.086 3.365 -11.375 1 66.19 250 ASP B N 1
ATOM 4487 C CA . ASP B 1 250 ? -9.586 3.223 -12.742 1 66.19 250 ASP B CA 1
ATOM 4488 C C . ASP B 1 250 ? -10.094 4.355 -13.633 1 66.19 250 ASP B C 1
ATOM 4490 O O . ASP B 1 250 ? -9.508 4.637 -14.68 1 66.19 250 ASP B O 1
ATOM 4494 N N . ARG B 1 251 ? -11.125 4.938 -13.164 1 68.06 251 ARG B N 1
ATOM 4495 C CA . ARG B 1 251 ? -11.75 5.996 -13.945 1 68.06 251 ARG B CA 1
ATOM 4496 C C . ARG B 1 251 ? -11.523 7.359 -13.305 1 68.06 251 ARG B C 1
ATOM 4498 O O . ARG B 1 251 ? -12.211 8.328 -13.633 1 68.06 251 ARG B O 1
ATOM 4505 N N . GLY B 1 252 ? -10.625 7.32 -12.32 1 65.44 252 GLY B N 1
ATOM 4506 C CA . GLY B 1 252 ? -10.141 8.57 -11.742 1 65.44 252 GLY B CA 1
ATOM 4507 C C . GLY B 1 252 ? -11.039 9.102 -10.648 1 65.44 252 GLY B C 1
ATOM 4508 O O . GLY B 1 252 ? -10.992 10.289 -10.32 1 65.44 252 GLY B O 1
ATOM 4509 N N . MET B 1 253 ? -11.898 8.297 -10.188 1 73.94 253 MET B N 1
ATOM 4510 C CA . MET B 1 253 ? -12.812 8.781 -9.156 1 73.94 253 MET B CA 1
ATOM 4511 C C . MET B 1 253 ? -13.047 7.711 -8.094 1 73.94 253 MET B C 1
ATOM 4513 O O . MET B 1 253 ? -12.82 6.527 -8.344 1 73.94 253 MET B O 1
ATOM 4517 N N . THR B 1 254 ? -13.258 8.117 -6.91 1 76.31 254 THR B N 1
ATOM 4518 C CA . THR B 1 254 ? -13.75 7.176 -5.906 1 76.31 254 THR B CA 1
ATOM 4519 C C . THR B 1 254 ? -15.234 6.906 -6.102 1 76.31 254 THR B C 1
ATOM 4521 O O . THR B 1 254 ? -15.922 7.652 -6.805 1 76.31 254 THR B O 1
ATOM 4524 N N . VAL B 1 255 ? -15.695 5.801 -5.469 1 81.94 255 VAL B N 1
ATOM 4525 C CA . VAL B 1 255 ? -17.125 5.508 -5.488 1 81.94 255 VAL B CA 1
ATOM 4526 C C . VAL B 1 255 ? -17.891 6.676 -4.883 1 81.94 255 VAL B C 1
ATOM 4528 O O . VAL B 1 255 ? -18.906 7.109 -5.434 1 81.94 255 VAL B O 1
ATOM 4531 N N . SER B 1 256 ? -17.328 7.195 -3.859 1 80.44 256 SER B N 1
ATOM 4532 C CA . SER B 1 256 ? -17.984 8.312 -3.18 1 80.44 256 SER B CA 1
ATOM 4533 C C . SER B 1 256 ? -18.031 9.547 -4.07 1 80.44 256 SER B C 1
ATOM 4535 O O . SER B 1 256 ? -19.047 10.234 -4.133 1 80.44 256 SER B O 1
ATOM 4537 N N . ASP B 1 257 ? -16.969 9.805 -4.723 1 79.69 257 ASP B N 1
ATOM 4538 C CA . ASP B 1 257 ? -16.938 10.922 -5.664 1 79.69 257 ASP B CA 1
ATOM 4539 C C . ASP B 1 257 ? -18.031 10.781 -6.723 1 79.69 257 ASP B C 1
ATOM 4541 O O . ASP B 1 257 ? -18.703 11.75 -7.062 1 79.69 257 ASP B O 1
ATOM 4545 N N . TYR B 1 258 ? -18.047 9.586 -7.207 1 85.88 258 TYR B N 1
ATOM 4546 C CA . TYR B 1 258 ? -19.047 9.32 -8.242 1 85.88 258 TYR B CA 1
ATOM 4547 C C . TYR B 1 258 ? -20.453 9.586 -7.727 1 85.88 258 TYR B C 1
ATOM 4549 O O . TYR B 1 258 ? -21.266 10.211 -8.414 1 85.88 258 TYR B O 1
ATOM 4557 N N . ILE B 1 259 ? -20.766 9.172 -6.562 1 86.94 259 ILE B N 1
ATOM 4558 C CA . ILE B 1 259 ? -22.094 9.352 -5.953 1 86.94 259 ILE B CA 1
ATOM 4559 C C . ILE B 1 259 ? -22.375 10.844 -5.785 1 86.94 259 ILE B C 1
ATOM 4561 O O . ILE B 1 259 ? -23.438 11.32 -6.18 1 86.94 259 ILE B O 1
ATOM 4565 N N . TRP B 1 260 ? -21.438 11.508 -5.312 1 83.25 260 TRP B N 1
ATOM 4566 C CA . TRP B 1 260 ? -21.625 12.93 -5.047 1 83.25 260 TRP B CA 1
ATOM 4567 C C . TRP B 1 260 ? -21.797 13.711 -6.348 1 83.25 260 TRP B C 1
ATOM 4569 O O . TRP B 1 260 ? -22.656 14.586 -6.438 1 83.25 260 TRP B O 1
ATOM 4579 N N . LYS B 1 261 ? -20.984 13.406 -7.254 1 85.56 261 LYS B N 1
ATOM 4580 C CA . LYS B 1 261 ? -21.109 14.07 -8.547 1 85.56 261 LYS B CA 1
ATOM 4581 C C . LYS B 1 261 ? -22.484 13.836 -9.164 1 85.56 261 LYS B C 1
ATOM 4583 O O . LYS B 1 261 ? -23.109 14.766 -9.68 1 85.56 261 LYS B O 1
ATOM 4588 N N . ALA B 1 262 ? -22.844 12.617 -9.047 1 87.62 262 ALA B N 1
ATOM 4589 C CA . ALA B 1 262 ? -24.156 12.273 -9.586 1 87.62 262 ALA B CA 1
ATOM 4590 C C . ALA B 1 262 ? -25.266 13.031 -8.859 1 87.62 262 ALA B C 1
ATOM 4592 O O . ALA B 1 262 ? -26.188 13.57 -9.492 1 87.62 262 ALA B O 1
ATOM 4593 N N . ARG B 1 263 ? -25.125 13.109 -7.578 1 88.69 263 ARG B N 1
ATOM 4594 C CA . ARG B 1 263 ? -26.109 13.852 -6.785 1 88.69 263 ARG B CA 1
ATOM 4595 C C . ARG B 1 263 ? -26.109 15.328 -7.156 1 88.69 263 ARG B C 1
ATOM 4597 O O . ARG B 1 263 ? -27.172 15.93 -7.332 1 88.69 263 ARG B O 1
ATOM 4604 N N . LEU B 1 264 ? -25.016 15.867 -7.301 1 88.94 264 LEU B N 1
ATOM 4605 C CA . LEU B 1 264 ? -24.891 17.281 -7.609 1 88.94 264 LEU B CA 1
ATOM 4606 C C . LEU B 1 264 ? -25.484 17.609 -8.977 1 88.94 264 LEU B C 1
ATOM 4608 O O . LEU B 1 264 ? -26.141 18.625 -9.148 1 88.94 264 LEU B O 1
ATOM 4612 N N . GLN B 1 265 ? -25.203 16.75 -9.867 1 87.81 265 GLN B N 1
ATOM 4613 C CA . GLN B 1 265 ? -25.719 16.953 -11.211 1 87.81 265 GLN B CA 1
ATOM 4614 C C . GLN B 1 265 ? -27.25 16.938 -11.211 1 87.81 265 GLN B C 1
ATOM 4616 O O . GLN B 1 265 ? -27.875 17.766 -11.883 1 87.81 265 GLN B O 1
ATOM 4621 N N . HIS B 1 266 ? -27.781 16.141 -10.484 1 88.12 266 HIS B N 1
ATOM 4622 C CA . HIS B 1 266 ? -29.234 16.062 -10.398 1 88.12 266 HIS B CA 1
ATOM 4623 C C . HIS B 1 266 ? -29.797 17.266 -9.641 1 88.12 266 HIS B C 1
ATOM 4625 O O . HIS B 1 266 ? -30.859 17.781 -9.992 1 88.12 266 HIS B O 1
ATOM 4631 N N . CYS B 1 267 ? -29.109 17.625 -8.664 1 87.75 267 CYS B N 1
ATOM 4632 C CA . CYS B 1 267 ? -29.531 18.828 -7.945 1 87.75 267 CYS B CA 1
ATOM 4633 C C . CYS B 1 267 ? -29.547 20.031 -8.867 1 87.75 267 CYS B C 1
ATOM 4635 O O . CYS B 1 267 ? -30.5 20.812 -8.867 1 87.75 267 CYS B O 1
ATOM 4637 N N . ARG B 1 268 ? -28.531 20.125 -9.586 1 87.25 268 ARG B N 1
ATOM 4638 C CA . ARG B 1 268 ? -28.453 21.25 -10.508 1 87.25 268 ARG B CA 1
ATOM 4639 C C . ARG B 1 268 ? -29.594 21.219 -11.516 1 87.25 268 ARG B C 1
ATOM 4641 O O . ARG B 1 268 ? -30.234 22.234 -11.773 1 87.25 268 ARG B O 1
ATOM 4648 N N . ALA B 1 269 ? -29.812 20.062 -12.07 1 85.19 269 ALA B N 1
ATOM 4649 C CA . ALA B 1 269 ? -30.891 19.906 -13.039 1 85.19 269 ALA B CA 1
ATOM 4650 C C . ALA B 1 269 ? -32.25 20.297 -12.43 1 85.19 269 ALA B C 1
ATOM 4652 O O . ALA B 1 269 ? -33.031 20.969 -13.078 1 85.19 269 ALA B O 1
ATOM 4653 N N . GLU B 1 270 ? -32.375 19.938 -11.258 1 85.75 270 GLU B N 1
ATOM 4654 C CA . GLU B 1 270 ? -33.625 20.234 -10.578 1 85.75 270 GLU B CA 1
ATOM 4655 C C . GLU B 1 270 ? -33.719 21.719 -10.25 1 85.75 270 GLU B C 1
ATOM 4657 O O . GLU B 1 270 ? -34.812 22.312 -10.375 1 85.75 270 GLU B O 1
ATOM 4662 N N . LEU B 1 271 ? -32.688 22.297 -9.883 1 85.5 271 LEU B N 1
ATOM 4663 C CA . LEU B 1 271 ? -32.688 23.719 -9.57 1 85.5 271 LEU B CA 1
ATOM 4664 C C . LEU B 1 271 ? -32.906 24.547 -10.828 1 85.5 271 LEU B C 1
ATOM 4666 O O . LEU B 1 271 ? -33.531 25.625 -10.766 1 85.5 271 LEU B O 1
ATOM 4670 N N . GLU B 1 272 ? -32.438 24 -11.867 1 83.31 272 GLU B N 1
ATOM 4671 C CA . GLU B 1 272 ? -32.594 24.688 -13.141 1 83.31 272 GLU B CA 1
ATOM 4672 C C . GLU B 1 272 ? -34.031 24.531 -13.688 1 83.31 272 GLU B C 1
ATOM 4674 O O . GLU B 1 272 ? -34.531 25.406 -14.375 1 83.31 272 GLU B O 1
ATOM 4679 N N . SER B 1 273 ? -34.594 23.422 -13.383 1 76.31 273 SER B N 1
ATOM 4680 C CA . SER B 1 273 ? -35.875 23.109 -14.016 1 76.31 273 SER B CA 1
ATOM 4681 C C . SER B 1 273 ? -37.031 23.5 -13.117 1 76.31 273 SER B C 1
ATOM 4683 O O . SER B 1 273 ? -38.156 23.781 -13.609 1 76.31 273 SER B O 1
ATOM 4685 N N . GLN B 1 274 ? -36.875 23.422 -11.82 1 66.94 274 GLN B N 1
ATOM 4686 C CA . GLN B 1 274 ? -38.031 23.578 -10.945 1 66.94 274 GLN B CA 1
ATOM 4687 C C . GLN B 1 274 ? -37.938 24.875 -10.148 1 66.94 274 GLN B C 1
ATOM 4689 O O . GLN B 1 274 ? -36.969 25.062 -9.383 1 66.94 274 GLN B O 1
ATOM 4694 N N . ASN B 1 275 ? -38.688 25.922 -10.359 1 64.81 275 ASN B N 1
ATOM 4695 C CA . ASN B 1 275 ? -38.719 27.266 -9.797 1 64.81 275 ASN B CA 1
ATOM 4696 C C . ASN B 1 275 ? -39.281 27.281 -8.375 1 64.81 275 ASN B C 1
ATOM 4698 O O . ASN B 1 275 ? -39.031 28.203 -7.605 1 64.81 275 ASN B O 1
ATOM 4702 N N . GLY B 1 276 ? -39.656 26.188 -7.832 1 67.81 276 GLY B N 1
ATOM 4703 C CA . GLY B 1 276 ? -40.406 26.297 -6.586 1 67.81 276 GLY B CA 1
ATOM 4704 C C . GLY B 1 276 ? -39.719 25.578 -5.43 1 67.81 276 GLY B C 1
ATOM 4705 O O . GLY B 1 276 ? -40.125 25.766 -4.27 1 67.81 276 GLY B O 1
ATOM 4706 N N . LYS B 1 277 ? -38.719 24.953 -5.602 1 76.88 277 LYS B N 1
ATOM 4707 C CA . LYS B 1 277 ? -38.094 24.219 -4.5 1 76.88 277 LYS B CA 1
ATOM 4708 C C . LYS B 1 277 ? -36.906 24.984 -3.92 1 76.88 277 LYS B C 1
ATOM 4710 O O . LYS B 1 277 ? -36.219 25.703 -4.641 1 76.88 277 LYS B O 1
ATOM 4715 N N . THR B 1 278 ? -36.875 24.922 -2.621 1 83.25 278 THR B N 1
ATOM 4716 C CA . THR B 1 278 ? -35.719 25.562 -1.976 1 83.25 278 THR B CA 1
ATOM 4717 C C . THR B 1 278 ? -34.438 24.75 -2.213 1 83.25 278 THR B C 1
ATOM 4719 O O . THR B 1 278 ? -34.5 23.562 -2.529 1 83.25 278 THR B O 1
ATOM 4722 N N . ILE B 1 279 ? -33.406 25.422 -2.119 1 86.06 279 ILE B N 1
ATOM 4723 C CA . ILE B 1 279 ? -32.094 24.797 -2.252 1 86.06 279 ILE B CA 1
ATOM 4724 C C . ILE B 1 279 ? -31.953 23.656 -1.245 1 86.06 279 ILE B C 1
ATOM 4726 O O . ILE B 1 279 ? -31.453 22.578 -1.577 1 86.06 279 ILE B O 1
ATOM 4730 N N . THR B 1 280 ? -32.469 23.922 -0.095 1 86 280 THR B N 1
ATOM 4731 C CA . THR B 1 280 ? -32.406 22.938 0.976 1 86 280 THR B CA 1
ATOM 4732 C C . THR B 1 280 ? -33.219 21.703 0.625 1 86 280 THR B C 1
ATOM 4734 O O . THR B 1 280 ? -32.781 20.578 0.831 1 86 280 THR B O 1
ATOM 4737 N N . ASP B 1 281 ? -34.375 21.938 0.081 1 84.31 281 ASP B N 1
ATOM 4738 C CA . ASP B 1 281 ? -35.25 20.844 -0.302 1 84.31 281 ASP B CA 1
ATOM 4739 C C . ASP B 1 281 ? -34.625 19.969 -1.377 1 84.31 281 ASP B C 1
ATOM 4741 O O . ASP B 1 281 ? -34.688 18.734 -1.312 1 84.31 281 ASP B O 1
ATOM 4745 N N . VAL B 1 282 ? -34 20.609 -2.312 1 87.25 282 VAL B N 1
ATOM 4746 C CA . VAL B 1 282 ? -33.375 19.906 -3.414 1 87.25 282 VAL B CA 1
ATOM 4747 C C . VAL B 1 282 ? -32.188 19.094 -2.891 1 87.25 282 VAL B C 1
ATOM 4749 O O . VAL B 1 282 ? -32.031 17.922 -3.23 1 87.25 282 VAL B O 1
ATOM 4752 N N . ALA B 1 283 ? -31.438 19.734 -2.039 1 87.62 283 ALA B N 1
ATOM 4753 C CA . ALA B 1 283 ? -30.266 19.078 -1.482 1 87.62 283 ALA B CA 1
ATOM 4754 C C . ALA B 1 283 ? -30.641 17.812 -0.727 1 87.62 283 ALA B C 1
ATOM 4756 O O . ALA B 1 283 ? -30.062 16.75 -0.956 1 87.62 283 ALA B O 1
ATOM 4757 N N . PHE B 1 284 ? -31.656 17.906 0.039 1 82.69 284 PHE B N 1
ATOM 4758 C CA . PHE B 1 284 ? -32.094 16.797 0.872 1 82.69 284 PHE B CA 1
ATOM 4759 C C . PHE B 1 284 ? -32.75 15.703 0.028 1 82.69 284 PHE B C 1
ATOM 4761 O O . PHE B 1 284 ? -32.594 14.516 0.314 1 82.69 284 PHE B O 1
ATOM 4768 N N . SER B 1 285 ? -33.375 16.062 -1.002 1 86.44 285 SER B N 1
ATOM 4769 C CA . SER B 1 285 ? -34.062 15.109 -1.862 1 86.44 285 SER B CA 1
ATOM 4770 C C . SER B 1 285 ? -33.062 14.203 -2.59 1 86.44 285 SER B C 1
ATOM 4772 O O . SER B 1 285 ? -33.406 13.094 -2.99 1 86.44 285 SER B O 1
ATOM 4774 N N . TRP B 1 286 ? -31.844 14.703 -2.645 1 88.5 286 TRP B N 1
ATOM 4775 C CA . TRP B 1 286 ? -30.859 13.922 -3.389 1 88.5 286 TRP B CA 1
ATOM 4776 C C . TRP B 1 286 ? -29.812 13.344 -2.453 1 88.5 286 TRP B C 1
ATOM 4778 O O . TRP B 1 286 ? -28.719 12.961 -2.896 1 88.5 286 TRP B O 1
ATOM 4788 N N . GLY B 1 287 ? -30.078 13.367 -1.159 1 84.44 287 GLY B N 1
ATOM 4789 C CA . GLY B 1 287 ? -29.297 12.547 -0.247 1 84.44 287 GLY B CA 1
ATOM 4790 C C . GLY B 1 287 ? -28.266 13.336 0.544 1 84.44 287 GLY B C 1
ATOM 4791 O O . GLY B 1 287 ? -27.453 12.766 1.254 1 84.44 287 GLY B O 1
ATOM 4792 N N . PHE B 1 288 ? -28.344 14.695 0.424 1 82.75 288 PHE B N 1
ATOM 4793 C CA . PHE B 1 288 ? -27.469 15.5 1.266 1 82.75 288 PHE B CA 1
ATOM 4794 C C . PHE B 1 288 ? -28.062 15.672 2.658 1 82.75 288 PHE B C 1
ATOM 4796 O O . PHE B 1 288 ? -29.281 15.828 2.805 1 82.75 288 PHE B O 1
ATOM 4803 N N . SER B 1 289 ? -27.125 15.578 3.586 1 76.06 289 SER B N 1
ATOM 4804 C CA . SER B 1 289 ? -27.625 15.641 4.957 1 76.06 289 SER B CA 1
ATOM 4805 C C . SER B 1 289 ? -27.438 17.031 5.551 1 76.06 289 SER B C 1
ATOM 4807 O O . SER B 1 289 ? -27.891 17.297 6.664 1 76.06 289 SER B O 1
ATOM 4809 N N . SER B 1 290 ? -26.766 17.875 4.848 1 79.12 290 SER B N 1
ATOM 4810 C CA . SER B 1 290 ? -26.5 19.234 5.324 1 79.12 290 SER B CA 1
ATOM 4811 C C . SER B 1 290 ? -26.516 20.234 4.172 1 79.12 290 SER B C 1
ATOM 4813 O O . SER B 1 290 ? -25.844 20.016 3.16 1 79.12 290 SER B O 1
ATOM 4815 N N . SER B 1 291 ? -27.25 21.266 4.395 1 79.69 291 SER B N 1
ATOM 4816 C CA . SER B 1 291 ? -27.312 22.328 3.387 1 79.69 291 SER B CA 1
ATOM 4817 C C . SER B 1 291 ? -25.969 23.031 3.238 1 79.69 291 SER B C 1
ATOM 4819 O O . SER B 1 291 ? -25.578 23.391 2.129 1 79.69 291 SER B O 1
ATOM 4821 N N . SER B 1 292 ? -25.391 23.141 4.293 1 80.12 292 SER B N 1
ATOM 4822 C CA . SER B 1 292 ? -24.094 23.812 4.27 1 80.12 292 SER B CA 1
ATOM 4823 C C . SER B 1 292 ? -23.062 22.969 3.514 1 80.12 292 SER B C 1
ATOM 4825 O O . SER B 1 292 ? -22.297 23.516 2.703 1 80.12 292 SER B O 1
ATOM 4827 N N . HIS B 1 293 ? -23.141 21.75 3.803 1 80.56 293 HIS B N 1
ATOM 4828 C CA . HIS B 1 293 ? -22.25 20.859 3.084 1 80.56 293 HIS B CA 1
ATOM 4829 C C . HIS B 1 293 ? -22.562 20.828 1.593 1 80.56 293 HIS B C 1
ATOM 4831 O O . HIS B 1 293 ? -21.656 20.875 0.76 1 80.56 293 HIS B O 1
ATOM 4837 N N . PHE B 1 294 ? -23.859 20.859 1.315 1 89.06 294 PHE B N 1
ATOM 4838 C CA . PHE B 1 294 ? -24.312 20.875 -0.07 1 89.06 294 PHE B CA 1
ATOM 4839 C C . PHE B 1 294 ? -23.812 22.125 -0.793 1 89.06 294 PHE B C 1
ATOM 4841 O O . PHE B 1 294 ? -23.25 22.016 -1.88 1 89.06 294 PHE B O 1
ATOM 4848 N N . SER B 1 295 ? -23.922 23.188 -0.23 1 85.25 295 SER B N 1
ATOM 4849 C CA . SER B 1 295 ? -23.562 24.453 -0.871 1 85.25 295 SER B CA 1
ATOM 4850 C C . SER B 1 295 ? -22.062 24.516 -1.148 1 85.25 295 SER B C 1
ATOM 4852 O O . SER B 1 295 ? -21.641 24.953 -2.219 1 85.25 295 SER B O 1
ATOM 4854 N N . ARG B 1 296 ? -21.375 24.016 -0.273 1 81.44 296 ARG B N 1
ATOM 4855 C CA . ARG B 1 296 ? -19.922 24.047 -0.4 1 81.44 296 ARG B CA 1
ATOM 4856 C C . ARG B 1 296 ? -19.453 23.125 -1.528 1 81.44 296 ARG B C 1
ATOM 4858 O O . ARG B 1 296 ? -18.656 23.531 -2.367 1 81.44 296 ARG B O 1
ATOM 4865 N N . VAL B 1 297 ? -20.016 21.969 -1.523 1 81.88 297 VAL B N 1
ATOM 4866 C CA . VAL B 1 297 ? -19.594 21 -2.518 1 81.88 297 VAL B CA 1
ATOM 4867 C C . VAL B 1 297 ? -20.125 21.391 -3.893 1 81.88 297 VAL B C 1
ATOM 4869 O O . VAL B 1 297 ? -19.453 21.188 -4.906 1 81.88 297 VAL B O 1
ATOM 4872 N N . PHE B 1 298 ? -21.234 21.938 -3.934 1 89.25 298 PHE B N 1
ATOM 4873 C CA . PHE B 1 298 ? -21.828 22.422 -5.172 1 89.25 298 PHE B CA 1
ATOM 4874 C C . PHE B 1 298 ? -20.953 23.484 -5.816 1 89.25 298 PHE B C 1
ATOM 4876 O O . PHE B 1 298 ? -20.656 23.422 -7.012 1 89.25 298 PHE B O 1
ATOM 4883 N N . ARG B 1 299 ? -20.516 24.297 -5.035 1 86.5 299 ARG B N 1
ATOM 4884 C CA . ARG B 1 299 ? -19.656 25.375 -5.531 1 86.5 299 ARG B CA 1
ATOM 4885 C C . ARG B 1 299 ? -18.312 24.828 -6.008 1 86.5 299 ARG B C 1
ATOM 4887 O O . ARG B 1 299 ? -17.781 25.266 -7.031 1 86.5 299 ARG B O 1
ATOM 4894 N N . LYS B 1 300 ? -17.891 24 -5.301 1 80.56 300 LYS B N 1
ATOM 4895 C CA . LYS B 1 300 ? -16.609 23.406 -5.664 1 80.56 300 LYS B CA 1
ATOM 4896 C C . LYS B 1 300 ? -16.703 22.688 -7.012 1 80.56 300 LYS B C 1
ATOM 4898 O O . LYS B 1 300 ? -15.773 22.781 -7.828 1 80.56 300 LYS B O 1
ATOM 4903 N N . TYR B 1 301 ? -17.781 22.125 -7.203 1 80.44 301 TYR B N 1
ATOM 4904 C CA . TYR B 1 301 ? -17.938 21.297 -8.391 1 80.44 301 TYR B CA 1
ATOM 4905 C C . TYR B 1 301 ? -18.391 22.125 -9.586 1 80.44 301 TYR B C 1
ATOM 4907 O O . TYR B 1 301 ? -17.891 21.938 -10.695 1 80.44 301 TYR B O 1
ATOM 4915 N N . PHE B 1 302 ? -19.25 23.141 -9.422 1 85.69 302 PHE B N 1
ATOM 4916 C CA . PHE B 1 302 ? -19.844 23.844 -10.547 1 85.69 302 PHE B CA 1
ATOM 4917 C C . PHE B 1 302 ? -19.266 25.25 -10.664 1 85.69 302 PHE B C 1
ATOM 4919 O O . PHE B 1 302 ? -19.484 25.938 -11.672 1 85.69 302 PHE B O 1
ATOM 4926 N N . GLY B 1 303 ? -18.562 25.656 -9.617 1 85.06 303 GLY B N 1
ATOM 4927 C CA . GLY B 1 303 ? -17.969 26.984 -9.648 1 85.06 303 GLY B CA 1
ATOM 4928 C C . GLY B 1 303 ? -18.953 28.094 -9.336 1 85.06 303 GLY B C 1
ATOM 4929 O O . GLY B 1 303 ? -18.594 29.281 -9.328 1 85.06 303 GLY B O 1
ATOM 4930 N N . ILE B 1 304 ? -20.219 27.766 -9.172 1 84.19 304 ILE B N 1
ATOM 4931 C CA . ILE B 1 304 ? -21.25 28.734 -8.867 1 84.19 304 ILE B CA 1
ATOM 4932 C C . ILE B 1 304 ? -22.047 28.281 -7.645 1 84.19 304 ILE B C 1
ATOM 4934 O O . ILE B 1 304 ? -22.078 27.094 -7.32 1 84.19 304 ILE B O 1
ATOM 4938 N N . ALA B 1 305 ? -22.594 29.219 -6.938 1 88 305 ALA B N 1
ATOM 4939 C CA . ALA B 1 305 ? -23.453 28.891 -5.809 1 88 305 ALA B CA 1
ATOM 4940 C C . ALA B 1 305 ? -24.781 28.312 -6.285 1 88 305 ALA B C 1
ATOM 4942 O O . ALA B 1 305 ? -25.281 28.688 -7.348 1 88 305 ALA B O 1
ATOM 4943 N N . PRO B 1 306 ? -25.312 27.391 -5.461 1 87.25 306 PRO B N 1
ATOM 4944 C CA . PRO B 1 306 ? -26.625 26.844 -5.836 1 87.25 306 PRO B CA 1
ATOM 4945 C C . PRO B 1 306 ? -27.656 27.938 -6.09 1 87.25 306 PRO B C 1
ATOM 4947 O O . PRO B 1 306 ? -28.5 27.797 -6.977 1 87.25 306 PRO B O 1
ATOM 4950 N N . SER B 1 307 ? -27.625 29 -5.395 1 84.12 307 SER B N 1
ATOM 4951 C CA . SER B 1 307 ? -28.594 30.078 -5.504 1 84.12 307 SER B CA 1
ATOM 4952 C C . SER B 1 307 ? -28.484 30.781 -6.855 1 84.12 307 SER B C 1
ATOM 4954 O O . SER B 1 307 ? -29.453 31.391 -7.312 1 84.12 307 SER B O 1
ATOM 4956 N N . SER B 1 308 ? -27.391 30.703 -7.453 1 82.25 308 SER B N 1
ATOM 4957 C CA . SER B 1 308 ? -27.156 31.359 -8.734 1 82.25 308 SER B CA 1
ATOM 4958 C C . SER B 1 308 ? -27.828 30.609 -9.875 1 82.25 308 SER B C 1
ATOM 4960 O O . SER B 1 308 ? -28.047 31.172 -10.953 1 82.25 308 SER B O 1
ATOM 4962 N N . VAL B 1 309 ? -28.094 29.406 -9.648 1 78.81 309 VAL B N 1
ATOM 4963 C CA . VAL B 1 309 ? -28.703 28.562 -10.68 1 78.81 309 VAL B CA 1
ATOM 4964 C C . VAL B 1 309 ? -30.156 28.984 -10.883 1 78.81 309 VAL B C 1
ATOM 4966 O O . VAL B 1 309 ? -30.656 29.016 -12.016 1 78.81 309 VAL B O 1
ATOM 4969 N N . HIS B 1 310 ? -30.906 29.297 -9.898 1 67.56 310 HIS B N 1
ATOM 4970 C CA . HIS B 1 310 ? -32.281 29.781 -10 1 67.56 310 HIS B CA 1
ATOM 4971 C C . HIS B 1 310 ? -32.344 31.109 -10.758 1 67.56 310 HIS B C 1
ATOM 4973 O O . HIS B 1 310 ? -33.25 31.344 -11.539 1 67.56 310 HIS B O 1
ATOM 4979 N N . LYS B 1 311 ? -31.453 31.984 -10.625 1 58.94 311 LYS B N 1
ATOM 4980 C CA . LYS B 1 311 ? -31.531 33.312 -11.195 1 58.94 311 LYS B CA 1
ATOM 4981 C C . LYS B 1 311 ? -31.297 33.312 -12.703 1 58.94 311 LYS B C 1
ATOM 4983 O O . LYS B 1 311 ? -31.844 34.125 -13.438 1 58.94 311 LYS B O 1
ATOM 4988 N N . ALA B 1 312 ? -30.625 32.5 -13.281 1 51.91 312 ALA B N 1
ATOM 4989 C CA . ALA B 1 312 ? -30.312 32.531 -14.703 1 51.91 312 ALA B CA 1
ATOM 4990 C C . ALA B 1 312 ? -31.547 32.219 -15.539 1 51.91 312 ALA B C 1
ATOM 4992 O O . ALA B 1 312 ? -31.688 32.719 -16.656 1 51.91 312 ALA B O 1
ATOM 4993 N N . GLN B 1 313 ? -32.406 31.438 -15.164 1 50.62 313 GLN B N 1
ATOM 4994 C CA . GLN B 1 313 ? -33.562 31.188 -15.977 1 50.62 313 GLN B CA 1
ATOM 4995 C C . GLN B 1 313 ? -34.5 32.406 -16.016 1 50.62 313 GLN B C 1
ATOM 4997 O O . GLN B 1 313 ? -35.25 32.594 -16.969 1 50.62 313 GLN B O 1
ATOM 5002 N N . HIS B 1 314 ? -34.562 33.219 -15.055 1 45.88 314 HIS B N 1
ATOM 5003 C CA . HIS B 1 314 ? -35.5 34.344 -15.172 1 45.88 314 HIS B CA 1
ATOM 5004 C C . HIS B 1 314 ? -35 35.375 -16.172 1 45.88 314 HIS B C 1
ATOM 5006 O O . HIS B 1 314 ? -35.781 36.188 -16.672 1 45.88 314 HIS B O 1
ATOM 5012 N N . GLY B 1 315 ? -33.812 35.469 -16.578 1 42.53 315 GLY B N 1
ATOM 5013 C CA . GLY B 1 315 ? -33.438 36.562 -17.484 1 42.53 315 GLY B CA 1
ATOM 5014 C C . GLY B 1 315 ? -33.719 36.25 -18.938 1 42.53 315 GLY B C 1
ATOM 5015 O O . GLY B 1 315 ? -33.531 37.062 -19.812 1 42.53 315 GLY B O 1
ATOM 5016 N N . ILE B 1 316 ? -33.812 35 -19.344 1 38.38 316 ILE B N 1
ATOM 5017 C CA . ILE B 1 316 ? -34.031 34.875 -20.781 1 38.38 316 ILE B CA 1
ATOM 5018 C C . ILE B 1 316 ? -35.531 34.938 -21.109 1 38.38 316 ILE B C 1
ATOM 5020 O O . ILE B 1 316 ? -36.188 33.906 -21.141 1 38.38 316 ILE B O 1
ATOM 5024 N N . ALA B 1 317 ? -36.375 35.781 -20.375 1 37.19 317 ALA B N 1
ATOM 5025 C CA . ALA B 1 317 ? -37.656 36.094 -21 1 37.19 317 ALA B CA 1
ATOM 5026 C C . ALA B 1 317 ? -37.469 36.75 -22.359 1 37.19 317 ALA B C 1
ATOM 5028 O O . ALA B 1 317 ? -36.906 37.844 -22.453 1 37.19 317 ALA B O 1
ATOM 5029 N N . VAL B 1 318 ? -37.281 36 -23.469 1 31.53 318 VAL B N 1
ATOM 5030 C CA . VAL B 1 318 ? -37.344 36.438 -24.859 1 31.53 318 VAL B CA 1
ATOM 5031 C C . VAL B 1 318 ? -38.688 37.094 -25.125 1 31.53 318 VAL B C 1
ATOM 5033 O O . VAL B 1 318 ? -39.75 36.531 -24.797 1 31.53 318 VAL B O 1
ATOM 5036 N N . ASP B 1 319 ? -38.719 38.406 -25.125 1 30.55 319 ASP B N 1
ATOM 5037 C CA . ASP B 1 319 ? -39.719 39.219 -25.828 1 30.55 319 ASP B CA 1
ATOM 5038 C C . ASP B 1 319 ? -39.812 38.812 -27.297 1 30.55 319 ASP B C 1
ATOM 5040 O O . ASP B 1 319 ? -39 39.219 -28.109 1 30.55 319 ASP B O 1
ATOM 5044 N N . VAL B 1 320 ? -40.125 37.594 -27.734 1 31.38 320 VAL B N 1
ATOM 5045 C CA . VAL B 1 320 ? -40.625 37.281 -29.062 1 31.38 320 VAL B CA 1
ATOM 5046 C C . VAL B 1 320 ? -41.938 38 -29.312 1 31.38 320 VAL B C 1
ATOM 5048 O O . VAL B 1 320 ? -42.938 37.719 -28.703 1 31.38 320 VAL B O 1
ATOM 5051 N N . VAL B 1 321 ? -41.906 39.375 -29.516 1 26.25 321 VAL B N 1
ATOM 5052 C CA . VAL B 1 321 ? -42.969 40.062 -30.266 1 26.25 321 VAL B CA 1
ATOM 5053 C C . VAL B 1 321 ? -43 39.562 -31.703 1 26.25 321 VAL B C 1
ATOM 5055 O O . VAL B 1 321 ? -41.969 39.594 -32.406 1 26.25 321 VAL B O 1
ATOM 5058 N N . LEU B 1 322 ? -43.781 38.5 -32.062 1 23.34 322 LEU B N 1
ATOM 5059 C CA . LEU B 1 322 ? -44.344 38.281 -33.406 1 23.34 322 LEU B CA 1
ATOM 5060 C C . LEU B 1 322 ? -44.875 39.594 -33.969 1 23.34 322 LEU B C 1
ATOM 5062 O O . LEU B 1 322 ? -45.719 40.25 -33.375 1 23.34 322 LEU B O 1
ATOM 5066 N N . GLU B 1 323 ? -43.938 40.469 -34.594 1 20.84 323 GLU B N 1
ATOM 5067 C CA . GLU B 1 323 ? -44.406 41.125 -35.812 1 20.84 323 GLU B CA 1
ATOM 5068 C C . GLU B 1 323 ? -44.5 40.125 -36.969 1 20.84 323 GLU B C 1
ATOM 5070 O O . GLU B 1 323 ? -43.719 39.188 -37.062 1 20.84 323 GLU B O 1
#

Radius of gyration: 28.72 Å; Cα contacts (8 Å, |Δi|>4): 1227; chains: 2; bounding box: 76×98×74 Å

Secondary structure (DSSP, 8-state):
-----EEEE-TTS-HHHHHHHHHHHHHHHT---EEE-TT-S---EEEEEEEETTEEEEEEEESSEEEEE-GGG--S----EEEEEEEEES-EEEEETTEEEEE-TTEEEEEETTS-EEEEESS-EEEEEEEEEHHHHHTTT--GGG---EEEE-SSHHHHHHHHHHHHHHHHGGG--HHHHHHHHHHHHHHHHHHHHHHTTTS-HHHHHHHHHHHHHHHHHTTT-TT--HHHHHHHHT--HHHHHHHHHTTT--HHHHHHHHHHHHHHHHHHH-SS--HHHHHHHTT-S-HHHHHHHHHHHHSS-HHHHHHHHHT--------/-----EEEE-TTS-HHHHHHHHHHHHHHHT---EEE-TT-S---EEEEEEEETTEEEEEEEESSEEEEE-GGG-SS----EEEEEEEEES-EEEEETTEEEEE-TTEEEEEETTS-EEEEESS-EEEEEEEEEHHHHHTTT--GGG---EEEE-SSHHHHHHHHHHHHHHHHGGG--HHHHHHHHHHHHHHHHHHHHHHTTTS-HHHHHHHHHHHHHHHHHTTT-TT--HHHHHHHHT--HHHHHHHHHTTT--HHHHHHHHHHHHHHHHHHH-SS--HHHHHHHTT-S-HHHHHHHHHHHHSS-HHHHHHHHHT--------

Nearest PDB structures (foldseek):
  5nla-assembly1_A  TM=6.488E-01  e=1.647E-13  Sinorhizobium meliloti 1021
  4axo-assembly1_A  TM=7.228E-01  e=6.310E-06  Clostridioides difficile 630
  2pyt-assembly1_B  TM=6.116E-01  e=1.629E-05  Salmonella enterica subsp. enterica serovar Typhimurium str. LT2
  1sfn-assembly1_A  TM=6.112E-01  e=2.545E-05  Deinococcus radiodurans
  8hfb-assembly1_B  TM=7.271E-01  e=2.242E-04  Bacillus subtilis